Protein AF-A0A7C8IG70-F1 (afdb_monomer_lite)

InterPro domains:
  IPR000086 NUDIX hydrolase domain [PF00293] (125-198)
  IPR000086 NUDIX hydrolase domain [PS51462] (118-256)
  IPR008591 GINS complex subunit Sld5 [PTHR21206] (290-492)
  IPR015797 NUDIX hydrolase-like domain superfamily [SSF55811] (128-249)
  IPR021151 GINS subunit, domain A [PF05916] (336-412)
  IPR031633 DNA replication complex GINS protein SLD5, C-terminal [PF16922] (438-492)
  IPR031633 DNA replication complex GINS protein SLD5, C-terminal [cd21692] (438-492)
  IPR036224 GINS, helical bundle-like domain superfamily [SSF158573] (292-434)
  IPR038749 GINS complex protein Sld5, alpha-helical domain [cd11711] (294-415)

pLDDT: mean 71.78, std 17.48, range [22.25, 97.0]

Foldseek 3Di:
DDLVVLLVVLVVQLQDPDLDRPDDPVLVVLVVQLVVPDDDDAWDDDPVSRDTDGRFPPVDPCSQVSSAVVQVVSLVSCVVVVSDVQSVDAPQFWFFQPPPPDGHIHGPSCCSSVSGQFAKEAEWEFEADPVRATFWTKKFAFDQPPPPLHRFIAHQFMGTATVPGDSVNRRQVRCCQFWNDRCVVWDFDDDDRYTYTYDYDDPPDDTFTNDPRTPTIDIDGPVVLVVCLVVVRHDSVRSLSVLVVCVVSVVDDVVNDVCVVVSVCSSRPDPDPPVVVVVVDDDPPDDDPPVVVLVVVLVLLLQQLLQALAQAADDPVCSVVVLVVVLVVLVVVLVVLVVDPDPVSVVVSVVSVVVSVVSVCSVVSSVVSNLVNCLLQLCVLVVDPVSVNRDDPVRNVVSVVSVVVVLVVCCVPPLVVPDPVPSDQQDCPPVDGSRDDGQQQDKFKKAFQAFDWQWADDPVHIDIDGDHHGDIDIGRNNRCVVCCVVVRIGTD

Organism: NCBI:txid323545

Structure (mmCIF, N/CA/C/O backbone):
data_AF-A0A7C8IG70-F1
#
_entry.id   AF-A0A7C8IG70-F1
#
loop_
_atom_site.group_PDB
_atom_site.id
_atom_site.type_symbol
_atom_site.label_atom_id
_atom_site.label_alt_id
_atom_site.label_comp_id
_atom_site.label_asym_id
_atom_site.label_entity_id
_atom_site.label_seq_id
_atom_site.pdbx_PDB_ins_code
_atom_site.Cartn_x
_atom_site.Cartn_y
_atom_site.Cartn_z
_atom_site.occupancy
_atom_site.B_iso_or_equiv
_atom_site.auth_seq_id
_atom_site.auth_comp_id
_atom_site.auth_asym_id
_atom_site.auth_atom_id
_atom_site.pdbx_PDB_model_num
ATOM 1 N N . MET A 1 1 ? -21.034 10.259 -6.905 1.00 54.69 1 MET A N 1
ATOM 2 C CA . MET A 1 1 ? -19.687 9.729 -7.189 1.00 54.69 1 MET A CA 1
ATOM 3 C C . MET A 1 1 ? -19.551 8.361 -6.541 1.00 54.69 1 MET A C 1
ATOM 5 O O . MET A 1 1 ? -20.292 8.093 -5.597 1.00 54.69 1 MET A O 1
ATOM 9 N N . ALA A 1 2 ? -18.711 7.492 -7.100 1.00 71.12 2 ALA A N 1
ATOM 10 C CA . ALA A 1 2 ? -18.371 6.190 -6.526 1.00 71.12 2 ALA A CA 1
ATOM 11 C C . ALA A 1 2 ? -17.410 6.377 -5.337 1.00 71.12 2 ALA A C 1
ATOM 13 O O . ALA A 1 2 ? -16.726 7.396 -5.260 1.00 71.12 2 ALA A O 1
ATOM 14 N N . PHE A 1 3 ? -17.332 5.416 -4.410 1.00 65.25 3 PHE A N 1
ATOM 15 C CA . PHE A 1 3 ? -16.389 5.503 -3.282 1.00 65.25 3 PHE A CA 1
ATOM 16 C C . PHE A 1 3 ? -14.928 5.557 -3.747 1.00 65.25 3 PHE A C 1
ATOM 18 O O . PHE A 1 3 ? -14.118 6.246 -3.134 1.00 65.25 3 PHE A O 1
ATOM 25 N N . LEU A 1 4 ? -14.613 4.936 -4.887 1.00 64.62 4 LEU A N 1
ATOM 26 C CA . LEU A 1 4 ? -13.298 5.047 -5.519 1.00 64.62 4 LEU A CA 1
ATOM 27 C C . LEU A 1 4 ? -12.930 6.490 -5.897 1.00 64.62 4 LEU A C 1
ATOM 29 O O . LEU A 1 4 ? -11.769 6.853 -5.754 1.00 64.62 4 LEU A O 1
ATOM 33 N N . ASP A 1 5 ? -13.894 7.337 -6.279 1.00 67.12 5 ASP A N 1
ATOM 34 C CA . ASP A 1 5 ? -13.632 8.755 -6.581 1.00 67.12 5 ASP A CA 1
ATOM 35 C C . ASP A 1 5 ? -13.229 9.532 -5.310 1.00 67.12 5 ASP A C 1
ATOM 37 O O . ASP A 1 5 ? -12.430 10.470 -5.355 1.00 67.12 5 ASP A O 1
ATOM 41 N N . VAL A 1 6 ? -13.782 9.136 -4.156 1.00 57.56 6 VAL A N 1
ATOM 42 C CA . VAL A 1 6 ? -13.447 9.707 -2.842 1.00 57.56 6 VAL A CA 1
ATOM 43 C C . VAL A 1 6 ? -12.030 9.296 -2.443 1.00 57.56 6 VAL A C 1
ATOM 45 O O . VAL A 1 6 ? -11.249 10.132 -1.994 1.00 57.56 6 VAL A O 1
ATOM 48 N N . ILE A 1 7 ? -11.673 8.030 -2.660 1.00 54.97 7 ILE A N 1
ATOM 49 C CA . ILE A 1 7 ? -10.326 7.517 -2.386 1.00 54.97 7 ILE A CA 1
ATOM 50 C C . ILE A 1 7 ? -9.304 8.136 -3.359 1.00 54.97 7 ILE A C 1
ATOM 52 O O . ILE A 1 7 ? -8.236 8.554 -2.927 1.00 54.97 7 ILE A O 1
ATOM 56 N N . ASP A 1 8 ? -9.644 8.317 -4.641 1.00 61.00 8 ASP A N 1
ATOM 57 C CA . ASP A 1 8 ? -8.814 9.033 -5.627 1.00 61.00 8 ASP A CA 1
ATOM 58 C C . ASP A 1 8 ? -8.513 10.477 -5.201 1.00 61.00 8 ASP A C 1
ATOM 60 O O . ASP A 1 8 ? -7.414 10.985 -5.425 1.00 61.00 8 ASP A O 1
ATOM 64 N N . MET A 1 9 ? -9.486 11.164 -4.597 1.00 56.53 9 MET A N 1
ATOM 65 C CA . MET A 1 9 ? -9.277 12.502 -4.041 1.00 56.53 9 MET A CA 1
ATOM 66 C C . MET A 1 9 ? -8.269 12.477 -2.885 1.00 56.53 9 MET A C 1
ATOM 68 O O . MET A 1 9 ? -7.431 13.372 -2.799 1.00 56.53 9 MET A O 1
ATOM 72 N N . CYS A 1 10 ? -8.338 11.468 -2.016 1.00 54.41 10 CYS A N 1
ATOM 73 C CA . CYS A 1 10 ? -7.429 11.326 -0.879 1.00 54.41 10 CYS A CA 1
ATOM 74 C C . CYS A 1 10 ? -6.009 10.973 -1.332 1.00 54.41 10 CYS A C 1
ATOM 76 O O . CYS A 1 10 ? -5.043 11.544 -0.835 1.00 54.41 10 CYS A O 1
ATOM 78 N N . ASP A 1 11 ? -5.881 10.126 -2.350 1.00 47.62 11 ASP A N 1
ATOM 79 C CA . ASP A 1 11 ? -4.595 9.747 -2.941 1.00 47.62 11 ASP A CA 1
ATOM 80 C C . ASP A 1 11 ? -3.855 10.921 -3.570 1.00 47.62 11 ASP A C 1
ATOM 82 O O . ASP A 1 11 ? -2.635 10.993 -3.502 1.00 47.62 11 ASP A O 1
ATOM 86 N N . LYS A 1 12 ? -4.585 11.885 -4.138 1.00 44.00 12 LYS A N 1
ATOM 87 C CA . LYS A 1 12 ? -3.992 13.127 -4.654 1.00 44.00 12 LYS A CA 1
ATOM 88 C C . LYS A 1 12 ? -3.443 14.035 -3.550 1.00 44.00 12 LYS A C 1
ATOM 90 O O . LYS A 1 12 ? -2.736 14.986 -3.860 1.00 44.00 12 LYS A O 1
ATOM 95 N N . GLN A 1 13 ? -3.789 13.779 -2.287 1.00 40.56 13 GLN A N 1
ATOM 96 C CA . GLN A 1 13 ? -3.318 14.540 -1.125 1.00 40.56 13 GLN A CA 1
ATOM 97 C C . GLN A 1 13 ? -2.249 13.808 -0.314 1.00 40.56 13 GLN A C 1
ATOM 99 O O . GLN A 1 13 ? -1.454 14.457 0.367 1.00 40.56 13 GLN A O 1
ATOM 104 N N . VAL A 1 14 ? -2.215 12.476 -0.385 1.00 36.00 14 VAL A N 1
ATOM 105 C CA . VAL A 1 14 ? -1.128 11.662 0.159 1.00 36.00 14 VAL A CA 1
ATOM 106 C C . VAL A 1 14 ? 0.018 11.715 -0.844 1.00 36.00 14 VAL A C 1
ATOM 108 O O . VAL A 1 14 ? 0.088 10.927 -1.783 1.00 36.00 14 VAL A O 1
ATOM 111 N N . VAL A 1 15 ? 0.916 12.686 -0.664 1.00 29.41 15 VAL A N 1
ATOM 112 C CA . VAL A 1 15 ? 2.195 12.706 -1.377 1.00 29.41 15 VAL A CA 1
ATOM 113 C C . VAL A 1 15 ? 2.934 11.429 -0.991 1.00 29.41 15 VAL A C 1
ATOM 115 O O . VAL A 1 15 ? 3.370 11.25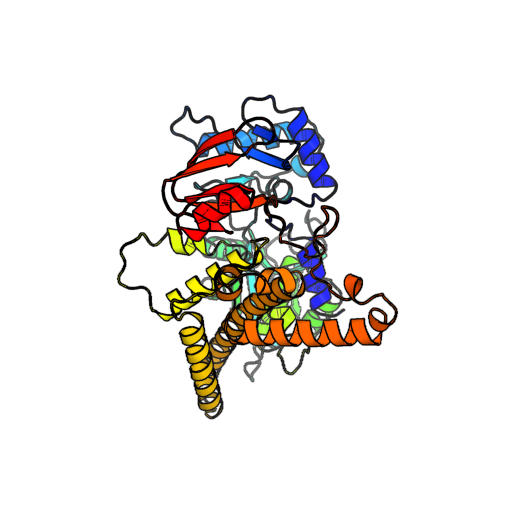2 0.144 1.00 29.41 15 VAL A O 1
ATOM 118 N N . GLN A 1 16 ? 2.970 10.512 -1.946 1.00 26.38 16 GLN A N 1
ATOM 119 C CA . GLN A 1 16 ? 3.589 9.205 -1.865 1.00 26.38 16 GLN A CA 1
ATOM 120 C C . GLN A 1 16 ? 5.045 9.343 -1.399 1.00 26.38 16 GLN A C 1
ATOM 122 O O . GLN A 1 16 ? 5.840 10.035 -2.037 1.00 26.38 16 GLN A O 1
ATOM 127 N N . ILE A 1 17 ? 5.406 8.638 -0.322 1.00 26.12 17 ILE A N 1
ATOM 128 C CA . ILE A 1 17 ? 6.801 8.284 -0.050 1.00 26.12 17 ILE A CA 1
ATOM 129 C C . ILE A 1 17 ? 7.155 7.176 -1.040 1.00 26.12 17 ILE A C 1
ATOM 131 O O . ILE A 1 17 ? 7.050 5.983 -0.779 1.00 26.12 17 ILE A O 1
ATOM 135 N N . SER A 1 18 ? 7.520 7.609 -2.231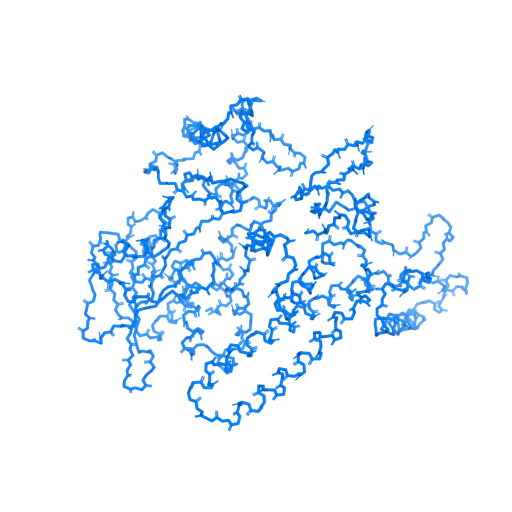 1.00 22.25 18 SER A N 1
ATOM 136 C CA . SER A 1 18 ? 8.578 6.985 -3.006 1.00 22.25 18 SER A CA 1
ATOM 137 C C . SER A 1 18 ? 9.690 8.025 -3.037 1.00 22.25 18 SER A C 1
ATOM 139 O O . SER A 1 18 ? 9.402 9.219 -3.129 1.00 22.25 18 SER A O 1
ATOM 141 N N . TYR A 1 19 ? 10.952 7.605 -2.979 1.00 28.45 19 TYR A N 1
ATOM 142 C CA . TYR A 1 19 ? 12.119 8.457 -3.249 1.00 28.45 19 TYR A CA 1
ATOM 143 C C . TYR A 1 19 ? 12.177 8.906 -4.732 1.00 28.45 19 TYR A C 1
ATOM 145 O O . TYR A 1 19 ? 13.221 8.931 -5.365 1.00 28.45 19 TYR A O 1
ATOM 153 N N . GLU A 1 20 ? 11.031 9.293 -5.281 1.00 25.83 20 GLU A N 1
ATOM 154 C CA . GLU A 1 20 ? 10.845 10.138 -6.444 1.00 25.83 20 GLU A CA 1
ATOM 155 C C . GLU A 1 20 ? 9.714 11.106 -6.085 1.00 25.83 20 GLU A C 1
ATOM 157 O O . GLU A 1 20 ? 8.526 10.809 -6.228 1.00 25.83 20 GLU A O 1
ATOM 162 N N . MET A 1 21 ? 10.086 12.284 -5.580 1.00 28.08 21 MET A N 1
ATOM 163 C CA . MET A 1 21 ? 9.145 13.388 -5.434 1.00 28.08 21 MET A CA 1
ATOM 164 C C . MET A 1 21 ? 8.676 13.808 -6.835 1.00 28.08 21 MET A C 1
ATOM 166 O O . MET A 1 21 ? 9.355 14.556 -7.548 1.00 28.08 21 MET A O 1
ATOM 170 N N . SER A 1 22 ? 7.487 13.357 -7.235 1.00 27.06 22 SER A N 1
ATOM 171 C CA . SER A 1 22 ? 6.668 14.080 -8.208 1.00 27.06 22 SER A CA 1
ATOM 172 C C . SER A 1 22 ? 6.176 15.352 -7.519 1.00 27.06 22 SER A C 1
ATOM 174 O O . SER A 1 22 ? 5.072 15.393 -6.983 1.00 27.06 22 SER A O 1
ATOM 176 N N . ALA A 1 23 ? 7.049 16.357 -7.456 1.00 30.80 23 ALA A N 1
ATOM 177 C CA . ALA A 1 23 ? 6.781 17.605 -6.767 1.00 30.80 23 ALA A CA 1
ATOM 178 C C . ALA A 1 23 ? 5.571 18.315 -7.385 1.00 30.80 23 ALA A C 1
ATOM 180 O O . ALA A 1 23 ? 5.571 18.667 -8.568 1.00 30.80 23 ALA A O 1
ATOM 181 N N . ASP A 1 24 ? 4.570 18.565 -6.548 1.00 34.22 24 ASP A N 1
ATOM 182 C CA . ASP A 1 24 ? 3.568 19.584 -6.812 1.00 34.22 24 ASP A CA 1
ATOM 183 C C . ASP A 1 24 ? 4.272 20.955 -6.913 1.00 34.22 24 ASP A C 1
ATOM 185 O O . ASP A 1 24 ? 5.336 21.170 -6.319 1.00 34.22 24 ASP A O 1
ATOM 189 N N . THR A 1 25 ? 3.713 21.896 -7.674 1.00 39.28 25 THR A N 1
ATOM 190 C CA . THR A 1 25 ? 4.396 23.154 -8.067 1.00 39.28 25 THR A CA 1
ATOM 191 C C . THR A 1 25 ? 4.946 23.963 -6.874 1.00 39.28 25 THR A C 1
ATOM 193 O O . THR A 1 25 ? 5.998 24.597 -6.980 1.00 39.28 25 THR A O 1
ATOM 196 N N . ASP A 1 26 ? 4.282 23.884 -5.716 1.00 36.62 26 ASP A N 1
ATOM 197 C CA . ASP A 1 26 ? 4.690 24.544 -4.468 1.00 36.62 26 ASP A CA 1
ATOM 198 C C . ASP A 1 26 ? 5.845 23.825 -3.741 1.00 36.62 26 ASP A C 1
ATOM 200 O O . ASP A 1 26 ? 6.683 24.483 -3.121 1.00 36.62 26 ASP A O 1
ATOM 204 N N . GLN A 1 27 ? 5.946 22.494 -3.838 1.00 44.00 27 GLN A N 1
ATOM 205 C CA . GLN A 1 27 ? 7.059 21.721 -3.262 1.00 44.00 27 GLN A CA 1
ATOM 206 C C . GLN A 1 27 ? 8.356 21.959 -4.039 1.00 44.00 27 GLN A C 1
ATOM 208 O O . GLN A 1 27 ? 9.414 22.142 -3.436 1.00 44.00 27 GLN A O 1
ATOM 213 N N . ALA A 1 28 ? 8.273 22.038 -5.370 1.00 41.94 28 ALA A N 1
ATOM 214 C CA . ALA A 1 28 ? 9.414 22.378 -6.218 1.00 41.94 28 ALA A CA 1
ATOM 215 C C . ALA A 1 28 ? 9.926 23.804 -5.939 1.00 41.94 28 ALA A C 1
ATOM 217 O O . ALA A 1 28 ? 11.135 24.026 -5.871 1.00 41.94 28 ALA A O 1
ATOM 218 N N . ALA A 1 29 ? 9.017 24.760 -5.712 1.00 39.94 29 ALA A N 1
ATOM 219 C CA . ALA A 1 29 ? 9.364 26.132 -5.342 1.00 39.94 29 ALA A CA 1
ATOM 220 C C . ALA A 1 29 ? 9.970 26.228 -3.929 1.00 39.94 29 ALA A C 1
ATOM 222 O O . ALA A 1 29 ? 10.935 26.967 -3.727 1.00 39.94 29 ALA A O 1
ATOM 223 N N . PHE A 1 30 ? 9.451 25.462 -2.958 1.00 44.41 30 PHE A N 1
ATOM 224 C CA . PHE A 1 30 ? 10.047 25.340 -1.621 1.00 44.41 30 PHE A CA 1
ATOM 225 C C . PHE A 1 30 ? 11.465 24.802 -1.701 1.00 44.41 30 PHE A C 1
ATOM 227 O O . PHE A 1 30 ? 12.375 25.368 -1.098 1.00 44.41 30 PHE A O 1
ATOM 234 N N . HIS A 1 31 ? 11.669 23.771 -2.510 1.00 50.69 31 HIS A N 1
ATOM 235 C CA . HIS A 1 31 ? 12.968 23.165 -2.715 1.00 50.69 31 HIS A CA 1
ATOM 236 C C . HIS A 1 31 ? 13.967 24.134 -3.380 1.00 50.69 31 HIS A C 1
ATOM 238 O O . HIS A 1 31 ? 15.035 24.372 -2.823 1.00 50.69 31 HIS A O 1
ATOM 244 N N . ASP A 1 32 ? 13.598 24.801 -4.480 1.00 44.88 32 ASP A N 1
ATOM 245 C CA . ASP A 1 32 ? 14.464 25.754 -5.204 1.00 44.88 32 ASP A CA 1
ATOM 246 C C . ASP A 1 32 ? 14.868 26.978 -4.351 1.00 44.88 32 ASP A C 1
ATOM 248 O O . ASP A 1 32 ? 16.026 27.405 -4.354 1.00 44.88 32 ASP A O 1
ATOM 252 N N . VAL A 1 33 ? 13.938 27.529 -3.560 1.00 46.38 33 VAL A N 1
ATOM 253 C CA . VAL A 1 33 ? 14.214 28.660 -2.650 1.00 46.38 33 VAL A CA 1
ATOM 254 C C . VAL A 1 33 ? 15.114 28.239 -1.485 1.00 46.38 33 VAL A C 1
ATOM 256 O O . VAL A 1 33 ? 16.003 28.994 -1.079 1.00 46.38 33 VAL A O 1
ATOM 259 N N . THR A 1 34 ? 14.895 27.032 -0.968 1.00 49.44 34 THR A N 1
ATOM 260 C CA . THR A 1 34 ? 15.630 26.468 0.166 1.00 49.44 34 THR A CA 1
ATOM 261 C C . THR A 1 34 ? 17.067 26.107 -0.218 1.00 49.44 34 THR A C 1
ATOM 263 O O . THR A 1 34 ? 18.008 26.476 0.488 1.00 49.44 34 THR A O 1
ATOM 266 N N . LEU A 1 35 ? 17.258 25.468 -1.376 1.00 48.88 35 LEU A N 1
ATOM 267 C CA . LEU A 1 35 ? 18.566 25.032 -1.866 1.00 48.88 35 LEU A CA 1
ATOM 268 C C . LEU A 1 35 ? 19.492 26.189 -2.245 1.00 48.88 35 LEU A C 1
ATOM 270 O O . LEU A 1 35 ? 20.686 26.148 -1.963 1.00 48.88 35 LEU A O 1
ATOM 274 N N . ARG A 1 36 ? 18.957 27.270 -2.825 1.00 47.84 36 ARG A N 1
ATOM 275 C CA . ARG A 1 36 ? 19.781 28.406 -3.274 1.00 47.84 36 ARG A CA 1
ATOM 276 C C . ARG A 1 36 ? 20.335 29.278 -2.144 1.00 47.84 36 ARG A C 1
ATOM 278 O O . ARG A 1 36 ? 21.184 30.129 -2.409 1.00 47.84 36 ARG A O 1
ATOM 285 N N . ARG A 1 37 ? 19.846 29.137 -0.905 1.00 47.53 37 ARG A N 1
ATOM 286 C CA . ARG A 1 37 ? 20.181 30.049 0.209 1.00 47.53 37 ARG A CA 1
ATOM 287 C C . ARG A 1 37 ? 20.874 29.399 1.403 1.00 47.53 37 ARG A C 1
ATOM 289 O O . ARG A 1 37 ? 21.467 30.122 2.203 1.00 47.53 37 ARG A O 1
ATOM 296 N N . LEU A 1 38 ? 20.851 28.076 1.528 1.00 45.31 38 LEU A N 1
ATOM 297 C CA . LEU A 1 38 ? 21.565 27.371 2.591 1.00 45.31 38 LEU A CA 1
ATOM 298 C C . LEU A 1 38 ? 22.933 26.951 2.070 1.00 45.31 38 LEU A C 1
ATOM 300 O O . LEU A 1 38 ? 23.059 26.034 1.271 1.00 45.31 38 LEU A O 1
ATOM 304 N N . GLY A 1 39 ? 23.966 27.674 2.497 1.00 43.12 39 GLY A N 1
ATOM 305 C CA . GLY A 1 39 ? 25.344 27.374 2.121 1.00 43.12 39 GLY A CA 1
ATOM 306 C C . GLY A 1 39 ? 25.777 25.929 2.451 1.00 43.12 39 GLY A C 1
ATOM 307 O O . GLY A 1 39 ? 25.138 25.252 3.259 1.00 43.12 39 GLY A O 1
ATOM 308 N N . PRO A 1 40 ? 26.919 25.484 1.894 1.00 39.12 40 PRO A N 1
ATOM 309 C CA . PRO A 1 40 ? 27.318 24.075 1.702 1.00 39.12 40 PRO A CA 1
ATOM 310 C C . PRO A 1 40 ? 27.646 23.262 2.974 1.00 39.12 40 PRO A C 1
ATOM 312 O O . PRO A 1 40 ? 28.307 22.232 2.903 1.00 39.12 40 PRO A O 1
ATOM 315 N N . GLY A 1 41 ? 27.243 23.713 4.162 1.00 43.22 41 GLY A N 1
ATOM 316 C CA . GLY A 1 41 ? 27.705 23.144 5.428 1.00 43.22 41 GLY A CA 1
ATOM 317 C C . GLY A 1 41 ? 26.826 22.065 6.067 1.00 43.22 41 GLY A C 1
ATOM 318 O O . GLY A 1 41 ? 27.312 21.425 6.993 1.00 43.22 41 GLY A O 1
ATOM 319 N N . ARG A 1 42 ? 25.540 21.910 5.693 1.00 50.38 42 ARG A N 1
ATOM 320 C CA . ARG A 1 42 ? 24.570 21.087 6.475 1.00 50.38 42 ARG A CA 1
ATOM 321 C C . ARG A 1 42 ? 23.421 20.431 5.700 1.00 50.38 42 ARG A C 1
ATOM 323 O O . ARG A 1 42 ? 22.737 19.576 6.252 1.00 50.38 42 ARG A O 1
ATOM 330 N N . MET A 1 43 ? 23.196 20.818 4.450 1.00 46.31 43 MET A N 1
ATOM 331 C CA . MET A 1 43 ? 22.353 20.076 3.516 1.00 46.31 43 MET A CA 1
ATOM 332 C C . MET A 1 43 ? 23.120 19.949 2.209 1.00 46.31 43 MET A C 1
ATOM 334 O O . MET A 1 43 ? 23.675 20.938 1.731 1.00 46.31 43 MET A O 1
ATOM 338 N N . GLN A 1 44 ? 23.193 18.732 1.677 1.00 50.31 44 GLN A N 1
ATOM 339 C CA . GLN A 1 44 ? 23.763 18.474 0.359 1.00 50.31 44 GLN A CA 1
ATOM 340 C C . GLN A 1 44 ? 22.608 18.180 -0.590 1.00 50.31 44 GLN A C 1
ATOM 342 O O . GLN A 1 44 ? 21.762 17.330 -0.302 1.00 50.31 44 GLN A O 1
ATOM 347 N N . SER A 1 45 ? 22.551 18.939 -1.681 1.00 39.69 45 SER A N 1
ATOM 348 C CA . SER A 1 45 ? 21.615 18.710 -2.771 1.00 39.69 45 SER A CA 1
ATOM 349 C C . SER A 1 45 ? 22.366 18.187 -3.969 1.00 39.69 45 SER A C 1
ATOM 351 O O . SER A 1 45 ? 23.305 18.829 -4.443 1.00 39.69 45 SER A O 1
ATOM 353 N N . ASP A 1 46 ? 21.908 17.059 -4.476 1.00 44.53 46 ASP A N 1
ATOM 354 C CA . ASP A 1 46 ? 22.304 16.585 -5.785 1.00 44.53 46 ASP A CA 1
ATOM 355 C C . ASP A 1 46 ? 21.167 16.891 -6.768 1.00 44.53 46 ASP A C 1
ATOM 357 O O . ASP A 1 46 ? 20.108 16.259 -6.758 1.00 44.53 46 ASP A O 1
ATOM 361 N N . GLU A 1 47 ? 21.382 17.915 -7.600 1.00 39.59 47 GLU A N 1
ATOM 362 C CA . GLU A 1 47 ? 20.416 18.368 -8.609 1.00 39.59 47 GLU A CA 1
ATOM 363 C C . GLU A 1 47 ? 20.122 17.286 -9.664 1.00 39.59 47 GLU A C 1
ATOM 365 O O . GLU A 1 47 ? 19.088 17.353 -10.329 1.00 39.59 47 GLU A O 1
ATOM 370 N N . SER A 1 48 ? 20.988 16.272 -9.798 1.00 36.78 48 SER A N 1
ATOM 371 C CA . SER A 1 48 ? 20.801 15.162 -10.736 1.00 36.78 48 SER A CA 1
ATOM 372 C C . SER A 1 48 ? 19.930 14.028 -10.179 1.00 36.78 48 SER A C 1
ATOM 374 O O . SER A 1 48 ? 19.218 13.389 -10.953 1.00 36.78 48 SER A O 1
ATOM 376 N N . SER A 1 49 ? 19.906 13.830 -8.854 1.00 32.22 49 SER A N 1
ATOM 377 C CA . SER A 1 49 ? 19.130 12.770 -8.184 1.00 32.22 49 SER A CA 1
ATOM 378 C C . SER A 1 49 ? 17.884 13.259 -7.437 1.00 32.22 49 SER A C 1
ATOM 380 O O . SER A 1 49 ? 17.096 12.438 -6.976 1.00 32.22 49 SER A O 1
ATOM 382 N N . LYS A 1 50 ? 17.659 14.580 -7.333 1.00 41.00 50 LYS A N 1
ATOM 383 C CA . LYS A 1 50 ? 16.557 15.182 -6.548 1.00 41.00 50 LYS A CA 1
ATOM 384 C C . LYS A 1 50 ? 16.558 14.750 -5.069 1.00 41.00 50 LYS A C 1
ATOM 386 O O . LYS A 1 50 ? 15.506 14.707 -4.433 1.00 41.00 50 LYS A O 1
ATOM 391 N N . ILE A 1 51 ? 17.729 14.430 -4.513 1.00 40.34 51 ILE A N 1
ATOM 392 C CA . ILE A 1 51 ? 17.882 14.002 -3.117 1.00 40.34 51 ILE A CA 1
ATOM 393 C C . ILE A 1 51 ? 18.293 15.192 -2.245 1.00 40.34 51 ILE A C 1
ATOM 395 O O . ILE A 1 51 ? 19.230 15.928 -2.563 1.00 40.34 51 ILE A O 1
ATOM 399 N N . VAL A 1 52 ? 17.614 15.342 -1.101 1.00 48.00 52 VAL A N 1
ATOM 400 C CA . VAL A 1 52 ? 17.970 16.297 -0.039 1.00 48.00 52 VAL A CA 1
ATOM 401 C C . VAL A 1 52 ? 18.512 15.527 1.148 1.00 48.00 52 VAL A C 1
ATOM 403 O O . VAL A 1 52 ? 17.761 14.838 1.836 1.00 48.00 52 VAL A O 1
ATOM 406 N N . GLN A 1 53 ? 19.808 15.648 1.412 1.00 53.50 53 GLN A N 1
ATOM 407 C CA . GLN A 1 53 ? 20.411 15.012 2.579 1.00 53.50 53 GLN A CA 1
ATOM 408 C C . GLN A 1 53 ? 20.520 16.006 3.730 1.00 53.50 53 GLN A C 1
ATOM 410 O O . GLN A 1 53 ? 21.169 17.045 3.602 1.00 53.50 53 GLN A O 1
ATOM 415 N N . LEU A 1 54 ? 19.926 15.669 4.876 1.00 55.22 54 LEU A N 1
ATOM 416 C CA . LEU A 1 54 ? 20.277 16.284 6.155 1.00 55.22 54 LEU A CA 1
ATOM 417 C C . LEU A 1 54 ? 21.679 15.800 6.528 1.00 55.22 54 LEU A C 1
ATOM 419 O O . LEU A 1 54 ? 21.869 14.616 6.783 1.00 55.22 54 LEU A O 1
ATOM 423 N N . ALA A 1 55 ? 22.654 16.707 6.555 1.00 56.16 55 ALA A N 1
ATOM 424 C CA . ALA A 1 55 ? 23.998 16.424 7.041 1.00 56.16 55 ALA A CA 1
ATOM 425 C C . ALA A 1 55 ? 24.104 16.927 8.491 1.00 56.16 55 ALA A C 1
ATOM 427 O O . ALA A 1 55 ? 24.443 18.099 8.715 1.00 56.16 55 ALA A O 1
ATOM 428 N N . PRO A 1 56 ? 23.764 16.094 9.497 1.00 52.38 56 PRO A N 1
ATOM 429 C CA . PRO A 1 56 ? 24.017 16.452 10.881 1.00 52.38 56 PRO A CA 1
ATOM 430 C C . PRO A 1 56 ? 25.521 16.637 11.080 1.00 52.38 56 PRO A C 1
ATOM 432 O O . PRO A 1 56 ? 26.342 15.949 10.480 1.00 52.38 56 PRO A O 1
ATOM 435 N N . ASP A 1 57 ? 25.891 17.590 11.930 1.00 53.06 57 ASP A N 1
ATOM 436 C CA . ASP A 1 57 ? 27.283 17.789 12.328 1.00 53.06 57 ASP A CA 1
ATOM 437 C C . ASP A 1 57 ? 27.758 16.571 13.142 1.00 53.06 57 ASP A C 1
ATOM 439 O O . ASP A 1 57 ? 27.537 16.494 14.350 1.00 53.06 57 ASP A O 1
ATOM 443 N N . ILE A 1 58 ? 28.363 15.605 12.445 1.00 50.00 58 ILE A N 1
ATOM 444 C CA . ILE A 1 58 ? 28.784 14.279 12.941 1.00 50.00 58 ILE A CA 1
ATOM 445 C C . ILE A 1 58 ? 29.888 14.390 14.011 1.00 50.00 58 ILE A C 1
ATOM 447 O O . ILE A 1 58 ? 30.252 13.412 14.653 1.00 50.00 58 ILE A O 1
ATOM 451 N N . THR A 1 59 ? 30.437 15.592 14.221 1.00 48.94 59 THR A N 1
ATOM 452 C CA . THR A 1 59 ? 31.460 15.866 15.240 1.00 48.94 59 THR A CA 1
ATOM 453 C C . THR A 1 59 ? 30.896 16.021 16.654 1.00 48.94 59 THR A C 1
ATOM 455 O O . THR A 1 59 ? 31.666 16.145 17.608 1.00 48.94 59 THR A O 1
ATOM 458 N N . LYS A 1 60 ? 29.567 16.028 16.811 1.00 49.66 60 LYS A N 1
ATOM 459 C CA . LYS A 1 60 ? 28.888 16.105 18.108 1.00 49.66 60 LYS A CA 1
ATOM 460 C C . LYS A 1 60 ? 28.194 14.780 18.408 1.00 49.66 60 LYS A C 1
ATOM 462 O O . LYS A 1 60 ? 27.433 14.304 17.574 1.00 49.66 60 LYS A O 1
ATOM 467 N N . ASP A 1 61 ? 28.346 14.270 19.632 1.00 54.66 61 ASP A N 1
ATOM 468 C CA . ASP A 1 61 ? 27.631 13.092 20.172 1.00 54.66 61 ASP A CA 1
ATOM 469 C C . ASP A 1 61 ? 26.089 13.271 20.262 1.00 54.66 61 ASP A C 1
ATOM 471 O O . ASP A 1 61 ? 25.397 12.486 20.902 1.00 54.66 61 ASP A O 1
ATOM 475 N N . ASP A 1 62 ? 25.528 14.311 19.634 1.00 65.44 62 ASP A N 1
ATOM 476 C CA . ASP A 1 62 ? 24.114 14.694 19.668 1.00 65.44 62 ASP A CA 1
ATOM 477 C C . ASP A 1 62 ? 23.567 14.879 18.241 1.00 65.44 62 ASP A C 1
ATOM 479 O O . ASP A 1 62 ? 23.309 15.989 17.759 1.00 65.44 62 ASP A O 1
ATOM 483 N N . VAL A 1 63 ? 23.427 13.757 17.532 1.00 61.56 63 VAL A N 1
ATOM 484 C CA . VAL A 1 63 ? 22.880 13.695 16.165 1.00 61.56 63 VAL A CA 1
ATOM 485 C C . VAL A 1 63 ? 21.419 14.163 16.128 1.00 61.56 63 VAL A C 1
ATOM 487 O O . VAL A 1 63 ? 21.020 14.861 15.191 1.00 61.56 63 VAL A O 1
ATOM 490 N N . VAL A 1 64 ? 20.641 13.854 17.170 1.00 64.44 64 VAL A N 1
ATOM 491 C CA . VAL A 1 64 ? 19.226 14.237 17.305 1.00 64.44 64 VAL A CA 1
ATOM 492 C C . VAL A 1 64 ? 19.087 15.757 17.418 1.00 64.44 64 VAL A C 1
ATOM 494 O O . VAL A 1 64 ? 18.399 16.383 16.606 1.00 64.44 64 VAL A O 1
ATOM 497 N N . GLY A 1 65 ? 19.794 16.382 18.364 1.00 65.12 65 GLY A N 1
ATOM 498 C CA . GLY A 1 65 ? 19.765 17.830 18.565 1.00 65.12 65 GLY A CA 1
ATOM 499 C C . GLY A 1 65 ? 20.356 18.606 17.388 1.00 65.12 65 GLY A C 1
ATOM 500 O O . GLY A 1 65 ? 19.837 19.664 17.013 1.00 65.12 65 GLY A O 1
ATOM 501 N N . SER A 1 66 ? 21.392 18.066 16.739 1.00 64.75 66 SER A N 1
ATOM 502 C CA . SER A 1 66 ? 21.991 18.641 15.526 1.00 64.75 66 SER A CA 1
ATOM 503 C C . SER A 1 66 ? 21.007 18.658 14.349 1.00 64.75 66 SER A C 1
ATOM 505 O O . SER A 1 66 ? 20.839 19.698 13.701 1.00 64.75 66 SER A O 1
ATOM 507 N N . SER A 1 67 ? 20.289 17.551 14.130 1.00 63.81 67 SER A N 1
ATOM 508 C CA . SER A 1 67 ? 19.276 17.420 13.074 1.00 63.81 67 SER A CA 1
ATOM 509 C C . SER A 1 67 ? 18.066 18.320 13.332 1.00 63.81 67 SER A C 1
ATOM 511 O O . SER A 1 67 ? 17.622 19.036 12.433 1.00 63.81 67 SER A O 1
ATOM 513 N N . ALA A 1 68 ? 17.571 18.366 14.576 1.00 66.56 68 ALA A N 1
ATOM 514 C CA . ALA A 1 68 ? 16.448 19.227 14.949 1.00 66.56 68 ALA A CA 1
ATOM 515 C C . ALA A 1 68 ? 16.810 20.708 14.762 1.00 66.56 68 ALA A C 1
ATOM 517 O O . ALA A 1 68 ? 16.049 21.481 14.185 1.00 66.56 68 ALA A O 1
ATOM 518 N N . THR A 1 69 ? 18.029 21.093 15.156 1.00 68.31 69 THR A N 1
ATOM 519 C CA . THR A 1 69 ? 18.548 22.452 14.951 1.00 68.31 69 THR A CA 1
ATOM 520 C C . THR A 1 69 ? 18.656 22.806 13.466 1.00 68.31 69 THR A C 1
ATOM 522 O O . THR A 1 69 ? 18.421 23.957 13.094 1.00 68.31 69 THR A O 1
ATOM 525 N N . ALA A 1 70 ? 19.035 21.853 12.610 1.00 65.88 70 ALA A N 1
ATOM 526 C CA . ALA A 1 70 ? 19.117 22.074 11.170 1.00 65.88 70 ALA A CA 1
ATOM 527 C C . ALA A 1 70 ? 17.735 22.374 10.569 1.00 65.88 70 ALA A C 1
ATOM 529 O O . ALA A 1 70 ? 17.599 23.369 9.859 1.00 65.88 70 ALA A O 1
ATOM 530 N N . ILE A 1 71 ? 16.704 21.600 10.925 1.00 69.88 71 ILE A N 1
ATOM 531 C CA . ILE A 1 71 ? 15.329 21.825 10.449 1.00 69.88 71 ILE A CA 1
ATOM 532 C C . ILE A 1 71 ? 14.697 23.083 11.045 1.00 69.88 71 ILE A C 1
ATOM 534 O O . ILE A 1 71 ? 14.030 23.830 10.335 1.00 69.88 71 ILE A O 1
ATOM 538 N N . THR A 1 72 ? 14.937 23.405 12.313 1.00 71.00 72 THR A N 1
ATOM 539 C CA . THR A 1 72 ? 14.429 24.668 12.870 1.00 71.00 72 THR A CA 1
ATOM 540 C C . THR A 1 72 ? 15.058 25.880 12.173 1.00 71.00 72 THR A C 1
ATOM 542 O O . THR A 1 72 ? 14.369 26.848 11.862 1.00 71.00 72 THR A O 1
ATOM 545 N N . LYS A 1 73 ? 16.357 25.831 11.846 1.00 68.94 73 LYS A N 1
ATOM 546 C CA . LYS A 1 73 ? 17.010 26.892 11.057 1.00 68.94 73 LYS A CA 1
ATOM 547 C C . LYS A 1 73 ? 16.488 26.967 9.623 1.00 68.94 73 LYS A C 1
ATOM 549 O O . LYS A 1 73 ? 16.404 28.060 9.073 1.00 68.94 73 LYS A O 1
ATOM 554 N N . LEU A 1 74 ? 16.141 25.822 9.041 1.00 68.69 74 LEU A N 1
ATOM 555 C CA . LEU A 1 74 ? 15.506 25.707 7.730 1.00 68.69 74 LEU A CA 1
ATOM 556 C C . LEU A 1 74 ? 14.156 26.424 7.703 1.00 68.69 74 LEU A C 1
ATOM 558 O O . LEU A 1 74 ? 13.917 27.268 6.841 1.00 68.69 74 LEU A O 1
ATOM 562 N N . LEU A 1 75 ? 13.316 26.135 8.698 1.00 70.50 75 LEU A N 1
ATOM 563 C CA . LEU A 1 75 ? 12.027 26.784 8.893 1.00 70.50 75 LEU A CA 1
ATOM 564 C C . LEU A 1 75 ? 12.193 28.298 9.060 1.00 70.50 75 LEU A C 1
ATOM 566 O O . LEU A 1 75 ? 11.516 29.061 8.374 1.00 70.50 75 LEU A O 1
ATOM 570 N N . GLN A 1 76 ? 13.137 28.729 9.904 1.00 71.88 76 GLN A N 1
ATOM 571 C CA . GLN A 1 76 ? 13.408 30.149 10.128 1.00 71.88 76 GLN A CA 1
ATOM 572 C C . GLN A 1 76 ? 13.872 30.850 8.846 1.00 71.88 76 GLN A C 1
ATOM 574 O O . GLN A 1 76 ? 13.377 31.921 8.520 1.00 71.88 76 GLN A O 1
ATOM 579 N N . ALA A 1 77 ? 14.769 30.235 8.071 1.00 67.62 77 ALA A N 1
ATOM 580 C CA . ALA A 1 77 ? 15.223 30.799 6.801 1.00 67.62 77 ALA A CA 1
ATOM 581 C C . ALA A 1 77 ? 14.081 30.912 5.774 1.00 67.62 77 ALA A C 1
ATOM 583 O O . ALA A 1 77 ? 14.009 31.898 5.037 1.00 67.62 77 ALA A O 1
ATOM 584 N N . ALA A 1 78 ? 13.172 29.931 5.738 1.00 64.94 78 ALA A N 1
ATOM 585 C CA . ALA A 1 78 ? 11.995 29.950 4.870 1.00 64.94 78 ALA A CA 1
ATOM 586 C C . ALA A 1 78 ? 10.975 31.030 5.285 1.00 64.94 78 ALA A C 1
ATOM 588 O O . ALA A 1 78 ? 10.395 31.688 4.416 1.00 64.94 78 ALA A O 1
ATOM 589 N N . GLN A 1 79 ? 10.796 31.246 6.593 1.00 70.50 79 GLN A N 1
ATOM 590 C CA . GLN A 1 79 ? 10.005 32.348 7.149 1.00 70.50 79 GLN A CA 1
ATOM 591 C C . GLN A 1 79 ? 10.650 33.706 6.832 1.00 70.50 79 GLN A C 1
ATOM 593 O O . GLN A 1 79 ? 9.999 34.580 6.274 1.00 70.50 79 GLN A O 1
ATOM 598 N N . ASP A 1 80 ? 11.945 33.890 7.094 1.00 72.06 80 ASP A N 1
ATOM 599 C CA . ASP A 1 80 ? 12.652 35.156 6.843 1.00 72.06 80 ASP A CA 1
ATOM 600 C C . ASP A 1 80 ? 12.631 35.547 5.354 1.00 72.06 80 ASP A C 1
ATOM 602 O O . ASP A 1 80 ? 12.592 36.727 5.000 1.00 72.06 80 ASP A O 1
ATOM 606 N N . ALA A 1 81 ? 12.617 34.554 4.460 1.00 66.12 81 ALA A N 1
ATOM 607 C CA . ALA A 1 81 ? 12.490 34.758 3.021 1.00 66.12 81 ALA A CA 1
ATOM 608 C C . ALA A 1 81 ? 11.072 35.159 2.571 1.00 66.12 81 ALA A C 1
ATOM 610 O O . ALA A 1 81 ? 10.889 35.469 1.391 1.00 66.12 81 ALA A O 1
ATOM 611 N N . ASN A 1 82 ? 10.077 35.125 3.466 1.00 66.50 82 ASN A N 1
ATOM 612 C CA . ASN A 1 82 ? 8.663 35.431 3.221 1.00 66.50 82 ASN A CA 1
ATOM 613 C C . ASN A 1 82 ? 8.080 34.706 1.991 1.00 66.50 82 ASN A C 1
ATOM 615 O O . ASN A 1 82 ? 7.161 35.188 1.330 1.00 66.50 82 ASN A O 1
ATOM 619 N N . SER A 1 83 ? 8.673 33.561 1.641 1.00 56.78 83 SER A N 1
ATOM 620 C CA . SER A 1 83 ? 8.360 32.817 0.416 1.00 56.78 83 SER A CA 1
ATOM 621 C C . SER A 1 83 ? 7.158 31.893 0.614 1.00 56.78 83 SER A C 1
ATOM 623 O O . SER A 1 83 ? 6.486 31.540 -0.349 1.00 56.78 83 SER A O 1
ATOM 625 N N . PHE A 1 84 ? 6.843 31.568 1.873 1.00 64.94 84 PHE A N 1
ATOM 626 C CA . PHE A 1 84 ? 5.726 30.712 2.261 1.00 64.94 84 PHE A CA 1
ATOM 627 C C . PHE A 1 84 ? 4.919 31.392 3.371 1.00 64.94 84 PHE A C 1
ATOM 629 O O . PHE A 1 84 ? 5.162 31.139 4.553 1.00 64.94 84 PHE A O 1
ATOM 636 N N . PRO A 1 85 ? 3.920 32.229 3.023 1.00 62.22 85 PRO A N 1
ATOM 637 C CA . PRO A 1 85 ? 3.096 32.957 3.994 1.00 62.22 85 PRO A CA 1
ATOM 638 C C . PRO A 1 85 ? 2.472 32.062 5.080 1.00 62.22 85 PRO A C 1
ATOM 640 O O . PRO A 1 85 ? 2.277 32.495 6.213 1.00 62.22 85 PRO A O 1
ATOM 643 N N . LYS A 1 86 ? 2.210 30.786 4.756 1.00 57.41 86 LYS A N 1
ATOM 644 C CA . LYS A 1 86 ? 1.663 29.777 5.677 1.00 57.41 86 LYS A CA 1
ATOM 645 C C . LYS A 1 86 ? 2.612 29.390 6.824 1.00 57.41 86 LYS A C 1
ATOM 647 O O . LYS A 1 86 ? 2.131 28.880 7.829 1.00 57.41 86 LYS A O 1
ATOM 652 N N . LEU A 1 87 ? 3.920 29.636 6.708 1.00 64.69 87 LEU A N 1
ATOM 653 C CA . LEU A 1 87 ? 4.900 29.294 7.748 1.00 64.69 87 LEU A CA 1
ATOM 654 C C . LEU A 1 87 ? 4.987 30.338 8.873 1.00 64.69 87 LEU A C 1
ATOM 656 O O . LEU A 1 87 ? 5.537 30.029 9.922 1.00 64.69 87 LEU A O 1
ATOM 660 N N . HIS A 1 88 ? 4.449 31.550 8.698 1.00 62.38 88 HIS A N 1
ATOM 661 C CA . HIS A 1 88 ? 4.641 32.663 9.644 1.00 62.38 88 HIS A CA 1
ATOM 662 C C . HIS A 1 88 ? 3.809 32.587 10.932 1.00 62.38 88 HIS A C 1
ATOM 664 O O . HIS A 1 88 ? 4.169 33.223 11.917 1.00 62.38 88 HIS A O 1
ATOM 670 N N . ASN A 1 89 ? 2.712 31.826 10.938 1.00 57.94 89 ASN A N 1
ATOM 671 C CA . ASN A 1 89 ? 1.728 31.820 12.029 1.00 57.94 89 ASN A CA 1
ATOM 672 C C . ASN A 1 89 ? 1.642 30.459 12.746 1.00 57.94 89 ASN A C 1
ATOM 674 O O . ASN A 1 89 ? 0.548 30.042 13.122 1.00 57.94 89 ASN A O 1
ATOM 678 N N . TRP A 1 90 ? 2.759 29.734 12.888 1.00 61.81 90 TRP A N 1
ATOM 679 C CA . TRP A 1 90 ? 2.724 28.346 13.368 1.00 61.81 90 TRP A CA 1
ATOM 680 C C . TRP A 1 90 ? 3.082 28.174 14.860 1.00 61.81 90 TRP A C 1
ATOM 682 O O . TRP A 1 90 ? 4.054 28.781 15.308 1.00 61.81 90 TRP A O 1
ATOM 692 N N . PRO A 1 91 ? 2.352 27.330 15.624 1.00 57.34 91 PRO A N 1
ATOM 693 C CA . PRO A 1 91 ? 2.503 27.195 17.080 1.00 57.34 91 PRO A CA 1
ATOM 694 C C . PRO A 1 91 ? 3.701 26.352 17.564 1.00 57.34 91 PRO A C 1
ATOM 696 O O . PRO A 1 91 ? 3.908 26.258 18.770 1.00 57.34 91 PRO A O 1
ATOM 699 N N . GLY A 1 92 ? 4.505 25.764 16.668 1.00 64.75 92 GLY A N 1
ATOM 700 C CA . GLY A 1 92 ? 5.699 24.978 17.039 1.00 64.75 92 GLY A CA 1
ATOM 701 C C . GLY A 1 92 ? 5.432 23.517 17.436 1.00 64.75 92 GLY A C 1
ATOM 702 O O . GLY A 1 92 ? 6.237 22.910 18.140 1.00 64.75 92 GLY A O 1
ATOM 703 N N . GLU A 1 93 ? 4.297 22.954 17.013 1.00 69.81 93 GLU A N 1
ATOM 704 C CA . GLU A 1 93 ? 3.973 21.532 17.188 1.00 69.81 93 GLU A CA 1
ATOM 705 C C . GLU A 1 93 ? 4.908 20.644 16.358 1.00 69.81 93 GLU A C 1
ATOM 707 O O . GLU A 1 93 ? 5.013 20.818 15.137 1.00 69.81 93 GLU A O 1
ATOM 712 N N . LYS A 1 94 ? 5.545 19.666 17.010 1.00 73.50 94 LYS A N 1
ATOM 713 C CA . LYS A 1 94 ? 6.471 18.723 16.375 1.00 73.50 94 LYS A CA 1
ATOM 714 C C . LYS A 1 94 ? 5.842 17.347 16.209 1.00 73.50 94 LYS A C 1
ATOM 716 O O . LYS A 1 94 ? 5.169 16.858 17.115 1.00 73.50 94 LYS A O 1
ATOM 721 N N . PHE A 1 95 ? 6.124 16.720 15.072 1.00 64.75 95 PHE A N 1
ATOM 722 C CA . PHE A 1 95 ? 5.726 15.351 14.769 1.00 64.75 95 PHE A CA 1
ATOM 723 C C . PHE A 1 95 ? 6.921 14.437 14.578 1.00 64.75 95 PHE A C 1
ATOM 725 O O . PHE A 1 95 ? 7.880 14.863 13.928 1.00 64.75 95 PHE A O 1
ATOM 732 N N . PRO A 1 96 ? 6.839 13.188 15.064 1.00 62.62 96 PRO A N 1
ATOM 733 C CA . PRO A 1 96 ? 7.856 12.191 14.791 1.00 62.62 96 PRO A CA 1
ATOM 734 C C . PRO A 1 96 ? 7.901 11.875 13.294 1.00 62.62 96 PRO A C 1
ATOM 736 O O . PRO A 1 96 ? 6.873 11.698 12.640 1.00 62.62 96 PRO A O 1
ATOM 739 N N . VAL A 1 97 ? 9.111 11.789 12.749 1.00 64.88 97 VAL A N 1
ATOM 740 C CA . VAL A 1 97 ? 9.367 11.298 11.397 1.00 64.88 97 VAL A CA 1
ATOM 741 C C . VAL A 1 97 ? 9.396 9.779 11.456 1.00 64.88 97 VAL A C 1
ATOM 743 O O . VAL A 1 97 ? 10.358 9.183 11.942 1.00 64.88 97 VAL A O 1
ATOM 746 N N . LEU A 1 98 ? 8.326 9.149 10.974 1.00 55.22 98 LEU A N 1
ATOM 747 C CA . LEU A 1 98 ? 8.247 7.692 10.891 1.00 55.22 98 LEU A CA 1
ATOM 748 C C . LEU A 1 98 ? 9.347 7.149 9.965 1.00 55.22 98 LEU A C 1
ATOM 750 O O . LEU A 1 98 ? 9.573 7.700 8.887 1.00 55.22 98 LEU A O 1
ATOM 754 N N . GLY A 1 99 ? 10.026 6.081 10.389 1.00 50.81 99 GLY A N 1
ATOM 755 C CA . GLY A 1 99 ? 11.117 5.453 9.630 1.00 50.81 99 GLY A CA 1
ATOM 756 C C . GLY A 1 99 ? 12.468 6.178 9.714 1.00 50.81 99 GLY A C 1
ATOM 757 O O . GLY A 1 99 ? 13.413 5.797 9.025 1.00 50.81 99 GLY A O 1
ATOM 758 N N . ALA A 1 100 ? 12.601 7.224 10.540 1.00 53.34 100 ALA A N 1
ATOM 759 C CA . ALA A 1 100 ? 13.902 7.841 10.784 1.00 53.34 100 ALA A CA 1
ATOM 760 C C . ALA A 1 100 ? 14.838 6.877 11.553 1.00 53.34 100 ALA A C 1
ATOM 762 O O . ALA A 1 100 ? 14.397 6.220 12.496 1.00 53.34 100 ALA A O 1
ATOM 763 N N . PRO A 1 101 ? 16.148 6.831 11.232 1.00 46.53 101 PRO A N 1
ATOM 764 C CA . PRO A 1 101 ? 17.106 5.918 11.874 1.00 46.53 101 PRO A CA 1
ATOM 765 C C . PRO A 1 101 ? 17.399 6.257 13.348 1.00 46.53 101 PRO A C 1
ATOM 767 O O . PRO A 1 101 ? 18.119 5.531 14.030 1.00 46.53 101 PRO A O 1
ATOM 770 N N . PHE A 1 102 ? 16.875 7.378 13.840 1.00 59.34 102 PHE A N 1
ATOM 771 C CA . PHE A 1 102 ? 16.911 7.810 15.232 1.00 59.34 102 PHE A CA 1
ATOM 772 C C . PHE A 1 102 ? 15.646 8.629 15.536 1.00 59.34 102 PHE A C 1
ATOM 774 O O . PHE A 1 102 ? 15.079 9.209 14.605 1.00 59.34 102 PHE A O 1
ATOM 781 N N . PRO A 1 103 ? 15.214 8.730 16.811 1.00 62.78 103 PRO A N 1
ATOM 782 C CA . PRO A 1 103 ? 14.073 9.555 17.198 1.00 62.78 103 PRO A CA 1
ATOM 783 C C . PRO A 1 103 ? 14.260 10.993 16.715 1.00 62.78 103 PRO A C 1
ATOM 785 O O . PRO A 1 103 ? 15.167 11.704 17.157 1.00 62.78 103 PRO A O 1
ATOM 788 N N . PHE A 1 104 ? 13.435 11.396 15.756 1.00 65.38 104 PHE A N 1
ATOM 789 C CA . PHE A 1 104 ? 13.574 12.659 15.059 1.00 65.38 104 PHE A CA 1
ATOM 790 C C . PHE A 1 104 ? 12.205 13.244 14.778 1.00 65.38 104 PHE A C 1
ATOM 792 O O . PHE A 1 104 ? 11.352 12.565 14.213 1.00 65.38 104 PHE A O 1
ATOM 799 N N . SER A 1 105 ? 12.021 14.511 15.138 1.00 71.25 105 SER A N 1
ATOM 800 C CA . SER A 1 105 ? 10.729 15.175 15.030 1.00 71.25 105 SER A CA 1
ATOM 801 C C . SER A 1 105 ? 10.871 16.512 14.318 1.00 71.25 105 SER A C 1
ATOM 803 O O . SER A 1 105 ? 11.836 17.254 14.530 1.00 71.25 105 SER A O 1
ATOM 805 N N . VAL A 1 106 ? 9.904 16.822 13.461 1.00 69.19 106 VAL A N 1
ATOM 806 C CA . VAL A 1 106 ? 9.890 18.027 12.627 1.00 69.19 106 VAL A CA 1
ATOM 807 C C . VAL A 1 106 ? 8.661 18.861 12.906 1.00 69.19 106 VAL A C 1
ATOM 809 O O . VAL A 1 106 ? 7.611 18.335 13.265 1.00 69.19 106 VAL A O 1
ATOM 812 N N . ASP A 1 107 ? 8.777 20.171 12.719 1.00 73.06 107 ASP A N 1
ATOM 813 C CA . ASP A 1 107 ? 7.630 21.062 12.825 1.00 73.06 107 ASP A CA 1
ATOM 814 C C . ASP A 1 107 ? 6.538 20.661 11.826 1.00 73.06 107 ASP A C 1
ATOM 816 O O . ASP A 1 107 ? 6.771 20.545 10.620 1.00 73.06 107 ASP A O 1
ATOM 820 N N . ARG A 1 108 ? 5.308 20.510 12.320 1.00 68.69 108 ARG A N 1
ATOM 821 C CA . ARG A 1 108 ? 4.130 20.128 11.530 1.00 68.69 108 ARG A CA 1
ATOM 822 C C . ARG A 1 108 ? 3.949 20.971 10.267 1.00 68.69 108 ARG A C 1
ATOM 824 O O . ARG A 1 108 ? 3.517 20.456 9.241 1.00 68.69 108 ARG A O 1
ATOM 831 N N . ALA A 1 109 ? 4.268 22.262 10.333 1.00 64.81 109 ALA A N 1
ATOM 832 C CA . ALA A 1 109 ? 4.150 23.167 9.194 1.00 64.81 109 ALA A CA 1
ATOM 833 C C . ALA A 1 109 ? 5.080 22.809 8.033 1.00 64.81 109 ALA A C 1
ATOM 835 O O . ALA A 1 109 ? 4.755 23.113 6.887 1.00 64.81 109 ALA A O 1
ATOM 836 N N . ILE A 1 110 ? 6.229 22.196 8.325 1.00 63.75 110 ILE A N 1
ATOM 837 C CA . ILE A 1 110 ? 7.249 21.891 7.327 1.00 63.75 110 ILE A CA 1
ATOM 838 C C . ILE A 1 110 ? 7.124 20.461 6.789 1.00 63.75 110 ILE A C 1
ATOM 840 O O . ILE A 1 110 ? 7.506 20.211 5.648 1.00 63.75 110 ILE A O 1
ATOM 844 N N . ALA A 1 111 ? 6.524 19.548 7.563 1.00 62.25 111 ALA A N 1
ATOM 845 C CA . ALA A 1 111 ? 6.350 18.139 7.205 1.00 62.25 111 ALA A CA 1
ATOM 846 C C . ALA A 1 111 ? 5.775 17.904 5.784 1.00 62.25 111 ALA A C 1
ATOM 848 O O . ALA A 1 111 ? 6.378 17.126 5.041 1.00 62.25 111 ALA A O 1
ATOM 849 N N . PRO A 1 112 ? 4.717 18.613 5.323 1.00 54.69 112 PRO A N 1
ATOM 850 C CA . PRO A 1 112 ? 4.167 18.415 3.977 1.00 54.69 112 PRO A CA 1
ATOM 851 C C . PRO A 1 112 ? 5.120 18.810 2.841 1.00 54.69 112 PRO A C 1
ATOM 853 O O . PRO A 1 112 ? 5.025 18.271 1.740 1.00 54.69 112 PRO A O 1
ATOM 856 N N . TYR A 1 113 ? 6.042 19.746 3.085 1.00 56.25 113 TYR A N 1
ATOM 857 C CA . TYR A 1 113 ? 7.020 20.179 2.080 1.00 56.25 113 TYR A CA 1
ATOM 858 C C . TYR A 1 113 ? 8.151 19.162 1.897 1.00 56.25 113 TYR A C 1
ATOM 860 O O . TYR A 1 113 ? 8.786 19.144 0.847 1.00 56.25 113 TYR A O 1
ATOM 868 N N . PHE A 1 114 ? 8.366 18.303 2.897 1.00 53.94 114 PHE A N 1
ATOM 869 C CA . PHE A 1 114 ? 9.357 17.226 2.883 1.00 53.94 114 PHE A CA 1
ATOM 870 C C . PHE A 1 114 ? 8.748 15.841 2.644 1.00 53.94 114 PHE A C 1
ATOM 872 O O . PHE A 1 114 ? 9.470 14.852 2.703 1.00 53.94 114 PHE A O 1
ATOM 879 N N . GLY A 1 115 ? 7.435 15.751 2.397 1.00 51.28 115 GLY A N 1
ATOM 880 C CA . GLY A 1 115 ? 6.751 14.464 2.232 1.00 51.28 115 GLY A CA 1
ATOM 881 C C . GLY A 1 115 ? 6.810 13.584 3.486 1.00 51.28 115 GLY A C 1
ATOM 882 O O . GLY A 1 115 ? 6.723 12.365 3.385 1.00 51.28 115 GLY A O 1
ATOM 883 N N . VAL A 1 116 ? 6.984 14.185 4.667 1.00 56.69 116 VAL A N 1
ATOM 884 C CA . VAL A 1 116 ? 7.035 13.451 5.936 1.00 56.69 116 VAL A CA 1
ATOM 885 C C . VAL A 1 116 ? 5.633 12.946 6.268 1.00 56.69 116 VAL A C 1
ATOM 887 O O . VAL A 1 116 ? 4.699 13.741 6.406 1.00 56.69 116 VAL A O 1
ATOM 890 N N . ALA A 1 117 ? 5.495 11.628 6.421 1.00 56.22 117 ALA A N 1
ATOM 891 C CA . ALA A 1 117 ? 4.260 11.007 6.882 1.00 56.22 117 ALA A CA 1
ATOM 892 C C . ALA A 1 117 ? 3.939 11.448 8.320 1.00 56.22 117 ALA A C 1
ATOM 894 O O . ALA A 1 117 ? 4.787 11.374 9.207 1.00 56.22 117 ALA A O 1
ATOM 895 N N . SER A 1 118 ? 2.703 11.897 8.546 1.00 57.91 118 SER A N 1
ATOM 896 C CA . SER A 1 118 ? 2.206 12.340 9.853 1.00 57.91 118 SER A CA 1
ATOM 897 C C . SER A 1 118 ? 1.126 11.404 10.372 1.00 57.91 118 SER A C 1
ATOM 899 O O . SER A 1 118 ? 0.167 11.134 9.653 1.00 57.91 118 SER A O 1
ATOM 901 N N . THR A 1 119 ? 1.211 10.990 11.630 1.00 64.69 119 THR A N 1
ATOM 902 C CA . THR A 1 119 ? 0.164 10.202 12.288 1.00 64.69 119 THR A CA 1
ATOM 903 C C . THR A 1 119 ? -0.972 11.086 12.808 1.00 64.69 119 THR A C 1
ATOM 905 O O . THR A 1 119 ? -0.780 12.238 13.201 1.00 64.69 119 THR A O 1
ATOM 908 N N . GLY A 1 120 ? -2.185 10.539 12.822 1.00 66.19 120 GLY A N 1
ATOM 909 C CA . GLY A 1 120 ? -3.344 11.154 13.471 1.00 66.19 120 GLY A CA 1
ATOM 910 C C . GLY A 1 120 ? -4.168 10.121 14.220 1.00 66.19 120 GLY A C 1
ATOM 911 O O . GLY A 1 120 ? -4.039 8.932 13.944 1.00 66.19 120 GLY A O 1
ATOM 912 N N . SER A 1 121 ? -4.977 10.574 15.169 1.00 72.31 121 SER A N 1
ATOM 913 C CA . SER A 1 121 ? -5.959 9.777 15.903 1.00 72.31 121 SER A CA 1
ATOM 914 C C . SER A 1 121 ? -7.360 10.242 15.496 1.00 72.31 121 SER A C 1
ATOM 916 O O . SER A 1 121 ? -7.610 11.438 15.345 1.00 72.31 121 SER A O 1
ATOM 918 N N . GLN A 1 122 ? -8.265 9.301 15.232 1.00 80.38 122 GLN A N 1
ATOM 919 C CA . GLN A 1 122 ? -9.624 9.580 14.758 1.00 80.38 122 GLN A CA 1
ATOM 920 C C . GLN A 1 122 ? -10.616 8.733 15.549 1.00 80.38 122 GLN A C 1
ATOM 922 O O . GLN A 1 122 ? -10.399 7.532 15.698 1.00 80.38 122 GLN A O 1
ATOM 927 N N . LEU A 1 123 ? -11.710 9.330 16.025 1.00 80.31 123 LEU A N 1
ATOM 928 C CA . LEU A 1 123 ? -12.770 8.626 16.749 1.00 80.31 123 LEU A CA 1
ATOM 929 C C . LEU A 1 123 ? -14.075 8.631 15.954 1.00 80.31 123 LEU A C 1
ATOM 931 O O . LEU A 1 123 ? -14.650 9.688 15.673 1.00 80.31 123 LEU A O 1
ATOM 935 N N . ASN A 1 124 ? -14.594 7.442 15.671 1.00 88.19 124 ASN A N 1
ATOM 936 C CA . ASN A 1 124 ? -15.972 7.258 15.247 1.00 88.19 124 ASN A CA 1
ATOM 937 C C . ASN A 1 124 ? -16.837 7.060 16.485 1.00 88.19 124 ASN A C 1
ATOM 939 O O . ASN A 1 124 ? -16.669 6.087 17.221 1.00 88.19 124 ASN A O 1
ATOM 943 N N . VAL A 1 125 ? -17.790 7.966 16.693 1.00 89.00 125 VAL A N 1
ATOM 944 C CA . VAL A 1 125 ? -18.795 7.810 17.743 1.00 89.00 125 VAL A CA 1
ATOM 945 C C . VAL A 1 125 ? -20.132 7.490 17.097 1.00 89.00 125 VAL A C 1
ATOM 947 O O . VAL A 1 125 ? -20.591 8.217 16.215 1.00 89.00 125 VAL A O 1
ATOM 950 N N . PHE A 1 126 ? -20.758 6.392 17.504 1.00 94.44 126 PHE A N 1
ATOM 951 C CA . PHE A 1 126 ? -21.966 5.889 16.856 1.00 94.44 126 PHE A CA 1
ATOM 952 C C . PHE A 1 126 ? -22.935 5.265 17.858 1.00 94.44 126 PHE A C 1
ATOM 954 O O . PHE A 1 126 ? -22.583 4.971 18.999 1.00 94.44 126 PHE A O 1
ATOM 961 N N . ILE A 1 127 ? -24.171 5.068 17.407 1.00 92.62 127 ILE A N 1
ATOM 962 C CA . ILE A 1 127 ? -25.226 4.397 18.167 1.00 92.62 127 ILE A CA 1
ATOM 963 C C . ILE A 1 127 ? -25.749 3.197 17.379 1.00 92.62 127 ILE A C 1
ATOM 965 O O . ILE A 1 127 ? -25.771 3.208 16.139 1.00 92.62 127 ILE A O 1
ATOM 969 N N . ARG A 1 128 ? -26.205 2.168 18.094 1.00 91.06 128 ARG A N 1
ATOM 970 C CA . ARG A 1 128 ? -26.905 1.020 17.508 1.00 91.06 128 ARG A CA 1
ATOM 971 C C . ARG A 1 128 ? -28.389 1.052 17.851 1.00 91.06 128 ARG A C 1
ATOM 973 O O . ARG A 1 128 ? -28.783 1.512 18.917 1.00 91.06 128 ARG A O 1
ATOM 980 N N . GLY A 1 129 ? -29.204 0.546 16.930 1.00 85.62 129 GLY A N 1
ATOM 981 C CA . GLY A 1 129 ? -30.618 0.269 17.182 1.00 85.62 129 GLY A CA 1
ATOM 982 C C . GLY A 1 129 ? -30.840 -1.127 17.769 1.00 85.62 129 GLY A C 1
ATOM 983 O O . GLY A 1 129 ? -29.910 -1.928 17.862 1.00 85.62 129 GLY A O 1
ATOM 984 N N . ASP A 1 130 ? -32.099 -1.457 18.061 1.00 76.56 130 ASP A N 1
ATOM 985 C CA . ASP A 1 130 ? -32.520 -2.719 18.703 1.00 76.56 130 ASP A CA 1
ATOM 986 C C . ASP A 1 130 ? -32.065 -4.001 17.969 1.00 76.56 130 ASP A C 1
ATOM 988 O O . ASP A 1 130 ? -32.006 -5.077 18.560 1.00 76.56 130 ASP A O 1
ATOM 992 N N . GLY A 1 131 ? -31.731 -3.902 16.677 1.00 73.06 131 GLY A N 1
ATOM 993 C CA . GLY A 1 131 ? -31.214 -5.004 15.854 1.00 73.06 131 GLY A CA 1
ATOM 994 C C . GLY A 1 131 ? -29.689 -5.152 15.854 1.00 73.06 131 GLY A C 1
ATOM 995 O O . GLY A 1 131 ? -29.160 -5.949 15.083 1.00 73.06 131 GLY A O 1
ATOM 996 N N . GLY A 1 132 ? -28.968 -4.359 16.650 1.00 78.38 132 GLY A N 1
ATOM 997 C CA . GLY A 1 132 ? -27.506 -4.355 16.681 1.00 78.38 132 GLY A CA 1
ATOM 998 C C . GLY A 1 132 ? -26.858 -3.734 15.440 1.00 78.38 132 GLY A C 1
ATOM 999 O O . GLY A 1 132 ? -25.642 -3.792 15.310 1.00 78.38 132 GLY A O 1
ATOM 1000 N N . SER A 1 133 ? -27.613 -3.130 14.523 1.00 84.94 133 SER A N 1
ATOM 1001 C CA . SER A 1 133 ? -27.063 -2.369 13.391 1.00 84.94 133 SER A CA 1
ATOM 1002 C C . SER A 1 133 ? -26.782 -0.923 13.792 1.00 84.94 133 SER A C 1
ATOM 1004 O O . SER A 1 133 ? -27.510 -0.355 14.607 1.00 84.94 133 SER A O 1
ATOM 1006 N N . VAL A 1 134 ? -25.752 -0.317 13.196 1.00 91.06 134 VAL A N 1
ATOM 1007 C CA . VAL A 1 134 ? -25.464 1.115 13.370 1.00 91.06 134 VAL A CA 1
ATOM 1008 C C . VAL A 1 134 ? -26.605 1.926 12.759 1.00 91.06 134 VAL A C 1
ATOM 1010 O O . VAL A 1 134 ? -26.918 1.762 11.581 1.00 91.06 134 VAL A O 1
ATOM 1013 N N . THR A 1 135 ? -27.234 2.790 13.552 1.00 92.19 135 THR A N 1
ATOM 1014 C CA . THR A 1 135 ? -28.380 3.611 13.116 1.00 92.19 135 THR A CA 1
ATOM 1015 C C . THR A 1 135 ? -28.040 5.089 12.997 1.00 92.19 135 THR A C 1
ATOM 1017 O O . THR A 1 135 ? -28.697 5.806 12.243 1.00 92.19 135 THR A O 1
ATOM 1020 N N . GLY A 1 136 ? -27.004 5.548 13.698 1.00 93.75 136 GLY A N 1
ATOM 1021 C CA . GLY A 1 136 ? -26.551 6.929 13.632 1.00 93.75 136 GLY A CA 1
ATOM 1022 C C . GLY A 1 136 ? -25.078 7.071 13.985 1.00 93.75 136 GLY A C 1
ATOM 1023 O O . GLY A 1 136 ? -24.537 6.285 14.761 1.00 93.75 136 GLY A O 1
ATOM 1024 N N . ILE A 1 137 ? -24.441 8.078 13.396 1.00 97.00 137 ILE A N 1
ATOM 1025 C CA . ILE A 1 137 ? -23.019 8.385 13.544 1.00 97.00 137 ILE A CA 1
ATOM 1026 C C . ILE A 1 137 ? -22.895 9.870 13.860 1.00 97.00 137 ILE A C 1
ATOM 1028 O O . ILE A 1 137 ? -23.497 10.712 13.190 1.00 97.00 137 ILE A O 1
ATOM 1032 N N . TRP A 1 138 ? -22.136 10.197 14.897 1.00 95.12 138 TRP A N 1
ATOM 1033 C CA . TRP A 1 138 ? -21.837 11.576 15.247 1.00 95.12 138 TRP A CA 1
ATOM 1034 C C . TRP A 1 138 ? -20.788 12.139 14.296 1.00 95.12 138 TRP A C 1
ATOM 1036 O O . TRP A 1 138 ? -19.688 11.607 14.173 1.00 95.12 138 TRP A O 1
ATOM 1046 N N . ILE A 1 139 ? -21.151 13.227 13.626 1.00 96.00 139 ILE A N 1
ATOM 1047 C CA . ILE A 1 139 ? -20.323 13.924 12.648 1.00 96.00 139 ILE A CA 1
ATOM 1048 C C . ILE A 1 139 ? -20.122 15.358 13.117 1.00 96.00 139 ILE A C 1
ATOM 1050 O O . ILE A 1 139 ? -21.084 16.045 13.486 1.00 96.00 139 ILE A O 1
ATOM 1054 N N . ALA A 1 140 ? -18.875 15.816 13.078 1.00 93.25 140 ALA A N 1
ATOM 1055 C CA . ALA A 1 140 ? -18.535 17.207 13.316 1.00 93.25 140 ALA A CA 1
ATOM 1056 C C . ALA A 1 140 ? -18.488 17.967 11.987 1.00 93.25 140 ALA A C 1
ATOM 1058 O O . ALA A 1 140 ? -18.092 17.435 10.950 1.00 93.25 140 ALA A O 1
ATOM 1059 N N . LYS A 1 141 ? -18.857 19.245 12.005 1.00 93.00 141 LYS A N 1
ATOM 1060 C CA . LYS A 1 141 ? -18.566 20.178 10.921 1.00 93.00 141 LYS A CA 1
ATOM 1061 C C . LYS A 1 141 ? -17.518 21.168 11.380 1.00 93.00 141 LYS A C 1
ATOM 1063 O O . LYS A 1 141 ? -17.682 21.835 12.397 1.00 93.00 141 LYS A O 1
ATOM 1068 N N . ARG A 1 142 ? -16.463 21.306 10.587 1.00 90.00 142 ARG A N 1
ATOM 1069 C CA . ARG A 1 142 ? -15.343 22.202 10.875 1.00 90.00 142 ARG A CA 1
ATOM 1070 C C . ARG A 1 142 ? -15.787 23.658 10.780 1.00 90.00 142 ARG A C 1
ATOM 1072 O O . ARG A 1 142 ? -16.445 24.049 9.814 1.00 90.00 142 ARG A O 1
ATOM 1079 N N . ALA A 1 143 ? -15.379 24.476 11.744 1.00 88.12 143 ALA A N 1
ATOM 1080 C CA . ALA A 1 143 ? -15.638 25.909 11.718 1.00 88.12 143 ALA A CA 1
ATOM 1081 C C . ALA A 1 143 ? -14.987 26.590 10.499 1.00 88.12 143 ALA A C 1
ATOM 1083 O O . ALA A 1 143 ? -13.938 26.175 9.996 1.00 88.12 143 ALA A O 1
ATOM 1084 N N . ALA A 1 144 ? -15.613 27.665 10.011 1.00 86.62 144 ALA A N 1
ATOM 1085 C CA . ALA A 1 144 ? -15.161 28.385 8.815 1.00 86.62 144 ALA A CA 1
ATOM 1086 C C . ALA A 1 144 ? -13.798 29.086 8.991 1.00 86.62 144 ALA A C 1
ATOM 1088 O O . ALA A 1 144 ? -13.171 29.475 8.010 1.00 86.62 144 ALA A O 1
ATOM 1089 N N . ASN A 1 145 ? -13.346 29.254 10.235 1.00 77.75 145 ASN A N 1
ATOM 1090 C CA . ASN A 1 145 ? -12.066 29.857 10.598 1.00 77.75 145 ASN A CA 1
ATOM 1091 C C . ASN A 1 145 ? -10.903 28.848 10.669 1.00 77.75 145 ASN A C 1
ATOM 1093 O O . ASN A 1 145 ? -9.766 29.278 10.867 1.00 77.75 145 ASN A O 1
ATOM 1097 N N . LYS A 1 146 ? -11.141 27.531 10.523 1.00 72.12 146 LYS A N 1
ATOM 1098 C CA . LYS A 1 146 ? -10.049 26.544 10.507 1.00 72.12 146 LYS A CA 1
ATOM 1099 C C . LYS A 1 146 ? -9.161 26.787 9.267 1.00 72.12 146 LYS A C 1
ATOM 1101 O O . LYS A 1 146 ? -9.680 26.943 8.161 1.00 72.12 146 LYS A O 1
ATOM 1106 N N . PRO A 1 147 ? -7.823 26.767 9.413 1.00 62.38 147 PRO A N 1
ATOM 1107 C CA . PRO A 1 147 ? -6.894 27.094 8.325 1.00 62.38 147 PRO A CA 1
ATOM 1108 C C . PRO A 1 147 ? -6.888 26.059 7.189 1.00 62.38 147 PRO A C 1
ATOM 1110 O O . PRO A 1 147 ? -6.545 26.388 6.057 1.00 62.38 147 PRO A O 1
ATOM 1113 N N . MET A 1 148 ? -7.274 24.814 7.486 1.00 64.56 148 MET A N 1
ATOM 1114 C CA . MET A 1 148 ? -7.381 23.719 6.521 1.00 64.56 148 MET A CA 1
ATOM 1115 C C . MET A 1 148 ? -8.796 23.143 6.544 1.00 64.56 148 MET A C 1
ATOM 1117 O O . MET A 1 148 ? -9.340 22.867 7.620 1.00 64.56 148 MET A O 1
ATOM 1121 N N . TYR A 1 149 ? -9.357 22.932 5.351 1.00 71.75 149 TYR A N 1
ATOM 1122 C CA . TYR A 1 149 ? -10.683 22.344 5.127 1.00 71.75 149 TYR A CA 1
ATOM 1123 C C . TYR A 1 149 ? -11.821 23.028 5.920 1.00 71.75 149 TYR A C 1
ATOM 1125 O O . TYR A 1 149 ? -12.554 22.346 6.641 1.00 71.75 149 TYR A O 1
ATOM 1133 N N . PRO A 1 150 ? -11.970 24.369 5.852 1.00 81.62 150 PRO A N 1
ATOM 1134 C CA . PRO A 1 150 ? -13.035 25.073 6.566 1.00 81.62 150 PRO A CA 1
ATOM 1135 C C . PRO A 1 150 ? -14.419 24.648 6.056 1.00 81.62 150 PRO A C 1
ATOM 1137 O O . PRO A 1 150 ? -14.643 24.552 4.851 1.00 81.62 150 PRO A O 1
ATOM 1140 N N . GLY A 1 151 ? -15.363 24.411 6.970 1.00 86.38 151 GLY A N 1
ATOM 1141 C CA . GLY A 1 151 ? -16.749 24.065 6.634 1.00 86.38 151 GLY A CA 1
ATOM 1142 C C . GLY A 1 151 ? -16.990 22.624 6.167 1.00 86.38 151 GLY A C 1
ATOM 1143 O O . GLY A 1 151 ? -18.150 22.276 5.945 1.00 86.38 151 GLY A O 1
ATOM 1144 N N . MET A 1 152 ? -15.944 21.802 6.027 1.00 89.00 152 MET A N 1
ATOM 1145 C CA . MET A 1 152 ? -16.071 20.383 5.673 1.00 89.00 152 MET A CA 1
ATOM 1146 C C . MET A 1 152 ? -16.492 19.536 6.880 1.00 89.00 152 MET A C 1
ATOM 1148 O O . MET A 1 152 ? -16.304 19.942 8.030 1.00 89.00 152 MET A O 1
ATOM 1152 N N . LEU A 1 153 ? -17.056 18.360 6.612 1.00 90.69 153 LEU A N 1
ATOM 1153 C CA . LEU A 1 153 ? -17.389 17.369 7.633 1.00 90.69 153 LEU A CA 1
ATOM 1154 C C . LEU A 1 153 ? -16.136 16.622 8.105 1.00 90.69 153 LEU A C 1
ATOM 1156 O O . LEU A 1 153 ? -15.200 16.409 7.333 1.00 90.69 153 LEU A O 1
ATOM 1160 N N . ASP A 1 154 ? -16.131 16.233 9.369 1.00 88.12 154 ASP A N 1
ATOM 1161 C CA . ASP A 1 154 ? -15.035 15.570 10.073 1.00 88.12 154 ASP A CA 1
ATOM 1162 C C . ASP A 1 154 ? -15.591 14.394 10.897 1.00 88.12 154 ASP A C 1
ATOM 1164 O O . ASP A 1 154 ? -16.809 14.266 11.076 1.00 88.12 154 ASP A O 1
ATOM 1168 N N . ASN A 1 155 ? -14.706 13.532 11.398 1.00 84.88 155 ASN A N 1
ATOM 1169 C CA . ASN A 1 155 ? -15.084 12.550 12.416 1.00 84.88 155 ASN A CA 1
ATOM 1170 C C . ASN A 1 155 ? -15.521 13.276 13.705 1.00 84.88 155 ASN A C 1
ATOM 1172 O O . ASN A 1 155 ? -15.349 14.489 13.832 1.00 84.88 155 ASN A O 1
ATOM 1176 N N . ALA A 1 156 ? -16.124 12.557 14.656 1.00 78.50 156 ALA A N 1
ATOM 1177 C CA . ALA A 1 156 ? -16.587 13.173 15.902 1.00 78.50 156 ALA A CA 1
ATOM 1178 C C . ALA A 1 156 ? -15.433 13.801 16.699 1.00 78.50 156 ALA A C 1
ATOM 1180 O O . ALA A 1 156 ? -15.628 14.844 17.316 1.00 78.50 156 ALA A O 1
ATOM 1181 N N . VAL A 1 157 ? -14.261 13.158 16.656 1.00 77.56 157 VAL A N 1
ATOM 1182 C CA . VAL A 1 157 ? -13.004 13.651 17.230 1.00 77.56 157 VAL A CA 1
ATOM 1183 C C . VAL A 1 157 ? -11.865 13.341 16.264 1.00 77.56 157 VAL A C 1
ATOM 1185 O O . VAL A 1 157 ? -11.817 12.224 15.732 1.00 77.56 157 VAL A O 1
ATOM 1188 N N . GLY A 1 158 ? -10.944 14.281 16.049 1.00 75.75 158 GLY A N 1
ATOM 1189 C CA . GLY A 1 158 ? -9.827 14.079 15.127 1.00 75.75 158 GLY A CA 1
ATOM 1190 C C . GLY A 1 158 ? -8.609 14.964 15.381 1.00 75.75 158 GLY A C 1
ATOM 1191 O O . GLY A 1 158 ? -8.594 16.138 15.014 1.00 75.75 158 GLY A O 1
ATOM 1192 N N . GLY A 1 159 ? -7.518 14.351 15.842 1.00 72.12 159 GLY A N 1
ATOM 1193 C CA . GLY A 1 159 ? -6.286 15.043 16.213 1.00 72.12 159 GLY A CA 1
ATOM 1194 C C . GLY A 1 159 ? -5.032 14.507 15.544 1.00 72.12 159 GLY A C 1
ATOM 1195 O O . GLY A 1 159 ? -5.034 13.475 14.868 1.00 72.12 159 GLY A O 1
ATOM 1196 N N . ALA A 1 160 ? -3.929 15.227 15.725 1.00 70.94 160 ALA A N 1
ATOM 1197 C CA . ALA A 1 160 ? -2.615 14.716 15.361 1.00 70.94 160 ALA A CA 1
ATOM 1198 C C . ALA A 1 160 ? -1.889 14.181 16.597 1.00 70.94 160 ALA A C 1
ATOM 1200 O O . ALA A 1 160 ? -2.046 14.729 17.686 1.00 70.94 160 ALA A O 1
ATOM 1201 N N . VAL A 1 161 ? -1.088 13.129 16.423 1.00 69.06 161 VAL A N 1
ATOM 1202 C CA . VAL A 1 161 ? -0.312 12.551 17.529 1.00 69.06 161 VAL A CA 1
ATOM 1203 C C . VAL A 1 161 ? 0.996 13.329 17.661 1.00 69.06 161 VAL A C 1
ATOM 1205 O O . VAL A 1 161 ? 1.787 13.376 16.716 1.00 69.06 161 VAL A O 1
ATOM 1208 N N . MET A 1 162 ? 1.202 13.986 18.804 1.00 73.94 162 MET A N 1
ATOM 1209 C CA . MET A 1 162 ? 2.379 14.828 19.036 1.00 73.94 162 MET A CA 1
ATOM 1210 C C . MET A 1 162 ? 3.624 14.012 19.411 1.00 73.94 162 MET A C 1
ATOM 1212 O O . MET A 1 162 ? 3.548 12.857 19.826 1.00 73.94 162 MET A O 1
ATOM 1216 N N . ASP A 1 163 ? 4.798 14.632 19.277 1.00 68.44 163 ASP A N 1
ATOM 1217 C CA . ASP A 1 163 ? 6.058 14.069 19.769 1.00 68.44 163 ASP A CA 1
ATOM 1218 C C . ASP A 1 163 ? 5.990 13.741 21.273 1.00 68.44 163 ASP A C 1
ATOM 1220 O O . ASP A 1 163 ? 5.619 14.587 22.089 1.00 68.44 163 ASP A O 1
ATOM 1224 N N . GLY A 1 164 ? 6.355 12.510 21.637 1.00 70.69 164 GLY A N 1
ATOM 1225 C CA . GLY A 1 164 ? 6.300 12.015 23.018 1.00 70.69 164 GLY A CA 1
ATOM 1226 C C . GLY A 1 164 ? 4.904 11.630 23.531 1.00 70.69 164 GLY A C 1
ATOM 1227 O O . GLY A 1 164 ? 4.791 11.254 24.695 1.00 70.69 164 GLY A O 1
ATOM 1228 N N . GLU A 1 165 ? 3.868 11.697 22.692 1.00 70.31 165 GLU A N 1
ATOM 1229 C CA . GLU A 1 165 ? 2.490 11.306 23.009 1.00 70.31 165 GLU A CA 1
ATOM 1230 C C . GLU A 1 165 ? 2.149 9.968 22.329 1.00 70.31 165 GLU A C 1
ATOM 1232 O O . GLU A 1 165 ? 2.436 9.754 21.149 1.00 70.31 165 GLU A O 1
ATOM 1237 N N . THR A 1 166 ? 1.523 9.039 23.051 1.00 71.38 166 THR A N 1
ATOM 1238 C CA . THR A 1 166 ? 0.977 7.817 22.441 1.00 71.38 166 THR A CA 1
ATOM 1239 C C . THR A 1 166 ? -0.337 8.115 21.703 1.00 71.38 166 THR A C 1
ATOM 1241 O O . THR A 1 166 ? -1.079 9.017 22.095 1.00 71.38 166 THR A O 1
ATOM 1244 N N . PRO A 1 167 ? -0.729 7.323 20.684 1.00 69.00 167 PRO A N 1
ATOM 1245 C CA . PRO A 1 167 ? -2.018 7.507 20.006 1.00 69.00 167 PRO A CA 1
ATOM 1246 C C . PRO A 1 167 ? -3.228 7.485 20.953 1.00 69.00 167 PRO A C 1
ATOM 1248 O O . PRO A 1 167 ? -4.201 8.203 20.734 1.00 69.00 167 PRO A O 1
ATOM 1251 N N . ARG A 1 168 ? -3.149 6.700 22.038 1.00 66.94 168 ARG A N 1
ATOM 1252 C CA . ARG A 1 168 ? -4.185 6.655 23.076 1.00 66.94 168 ARG A CA 1
ATOM 1253 C C . ARG A 1 168 ? -4.244 7.957 23.872 1.00 66.94 168 ARG A C 1
ATOM 1255 O O . ARG A 1 168 ? -5.337 8.449 24.110 1.00 66.94 168 ARG A O 1
ATOM 1262 N N . GLU A 1 169 ? -3.104 8.500 24.287 1.00 75.62 169 GLU A N 1
ATOM 1263 C CA . GLU A 1 169 ? -3.054 9.781 25.006 1.00 75.62 169 GLU A CA 1
ATOM 1264 C C . GLU A 1 169 ? -3.578 10.923 24.130 1.00 75.62 169 GLU A C 1
ATOM 1266 O O . GLU A 1 169 ? -4.418 11.694 24.591 1.00 75.62 169 GLU A O 1
ATOM 1271 N N . SER A 1 170 ? -3.191 10.937 22.848 1.00 78.69 170 SER A N 1
ATOM 1272 C CA . SER A 1 170 ? -3.724 11.860 21.840 1.00 78.69 170 SER A CA 1
ATOM 1273 C C . SER A 1 170 ? -5.244 11.759 21.738 1.00 78.69 170 SER A C 1
ATOM 1275 O O . SER A 1 170 ? -5.929 12.765 21.884 1.00 78.69 170 SER A O 1
ATOM 1277 N N . LEU A 1 171 ? -5.797 10.551 21.580 1.00 77.25 171 LEU A N 1
ATOM 1278 C CA . LEU A 1 171 ? -7.247 10.352 21.528 1.00 77.25 171 LEU A CA 1
ATOM 1279 C C . LEU A 1 171 ? -7.957 10.894 22.774 1.00 77.25 171 LEU A C 1
ATOM 1281 O O . LEU A 1 171 ? -8.972 11.572 22.647 1.00 77.25 171 LEU A O 1
ATOM 1285 N N . LEU A 1 172 ? -7.462 10.566 23.971 1.00 75.00 172 LEU A N 1
ATOM 1286 C CA . LEU A 1 172 ? -8.098 10.976 25.225 1.00 75.00 172 LEU A CA 1
ATOM 1287 C C . LEU A 1 172 ? -8.079 12.498 25.392 1.00 75.00 172 LEU A C 1
ATOM 1289 O O . LEU A 1 172 ? -9.070 13.075 25.840 1.00 75.00 172 LEU A O 1
ATOM 1293 N N . ARG A 1 173 ? -6.973 13.143 25.006 1.00 85.25 173 ARG A N 1
ATOM 1294 C CA . ARG A 1 173 ? -6.849 14.601 25.003 1.00 85.25 173 ARG A CA 1
ATOM 1295 C C . ARG A 1 173 ? -7.835 15.230 24.020 1.00 85.25 173 ARG A C 1
ATOM 1297 O O . ARG A 1 173 ? -8.639 16.058 24.433 1.00 85.25 173 ARG A O 1
ATOM 1304 N N . GLU A 1 174 ? -7.822 14.797 22.763 1.00 81.75 174 GLU A N 1
ATOM 1305 C CA . GLU A 1 174 ? -8.671 15.353 21.700 1.00 81.75 174 GLU A CA 1
ATOM 1306 C C . GLU A 1 174 ? -10.160 15.112 21.989 1.00 81.75 174 GLU A C 1
ATOM 1308 O O . GLU A 1 174 ? -10.978 16.006 21.813 1.00 81.75 174 GLU A O 1
ATOM 1313 N N . ALA A 1 175 ? -10.539 13.943 22.519 1.00 74.19 175 ALA A N 1
ATOM 1314 C CA . ALA A 1 175 ? -11.934 13.652 22.859 1.00 74.19 175 ALA A CA 1
ATOM 1315 C C . ALA A 1 175 ? -12.453 14.545 23.993 1.00 74.19 175 ALA A C 1
ATOM 1317 O O . ALA A 1 175 ? -13.602 14.996 23.962 1.00 74.19 175 ALA A O 1
ATOM 1318 N N . MET A 1 176 ? -11.598 14.848 24.971 1.00 78.50 176 MET A N 1
ATOM 1319 C CA . MET A 1 176 ? -11.923 15.785 26.040 1.00 78.50 176 MET A CA 1
ATOM 1320 C C . MET A 1 176 ? -11.975 17.235 25.530 1.00 78.50 176 MET A C 1
ATOM 1322 O O . MET A 1 176 ? -12.874 17.982 25.911 1.00 78.50 176 MET A O 1
ATOM 1326 N N . GLU A 1 177 ? -11.045 17.638 24.663 1.00 80.12 177 GLU A N 1
ATOM 1327 C CA . GLU A 1 177 ? -10.946 19.002 24.122 1.00 80.12 177 GLU A CA 1
ATOM 1328 C C . GLU A 1 177 ? -12.056 19.323 23.107 1.00 80.12 177 GLU A C 1
ATOM 1330 O O . GLU A 1 177 ? -12.664 20.393 23.177 1.00 80.12 177 GLU A O 1
ATOM 1335 N N . GLU A 1 178 ? -12.355 18.403 22.187 1.00 79.25 178 GLU A N 1
ATOM 1336 C CA . GLU A 1 178 ? -13.263 18.648 21.064 1.00 79.25 178 GLU A CA 1
ATOM 1337 C C . GLU A 1 178 ? -14.733 18.411 21.422 1.00 79.25 178 GLU A C 1
ATOM 1339 O O . GLU A 1 178 ? -15.612 19.160 20.977 1.00 79.25 178 GLU A O 1
ATOM 1344 N N . VAL A 1 179 ? -15.014 17.397 22.249 1.00 76.69 179 VAL A N 1
ATOM 1345 C CA . VAL A 1 179 ? -16.391 16.969 22.556 1.00 76.69 179 VAL A CA 1
ATOM 1346 C C . VAL A 1 179 ? -16.658 16.697 24.041 1.00 76.69 179 VAL A C 1
ATOM 1348 O O . VAL A 1 179 ? -17.766 16.294 24.395 1.00 76.69 179 VAL A O 1
ATOM 1351 N N . GLY A 1 180 ? -15.684 16.942 24.927 1.00 75.62 180 GLY A N 1
ATOM 1352 C CA . GLY A 1 180 ? -15.854 16.813 26.379 1.00 75.62 180 GLY A CA 1
ATOM 1353 C C . GLY A 1 180 ? -16.102 15.385 26.868 1.00 75.62 180 GLY A C 1
ATOM 1354 O O . GLY A 1 180 ? -16.760 15.207 27.895 1.00 75.62 180 GLY A O 1
ATOM 1355 N N . LEU A 1 181 ? -15.638 14.375 26.127 1.00 78.75 181 LEU A N 1
ATOM 1356 C CA . LEU A 1 181 ? -15.948 12.970 26.383 1.00 78.75 181 LEU A CA 1
ATOM 1357 C C . LEU A 1 181 ? -14.741 12.210 26.951 1.00 78.75 181 LEU A C 1
ATOM 1359 O O . LEU A 1 181 ? -13.627 12.307 26.441 1.00 78.75 181 LEU A O 1
ATOM 1363 N N . ASP A 1 182 ? -14.985 11.407 27.990 1.00 77.44 182 ASP A N 1
ATOM 1364 C CA . ASP A 1 182 ? -14.022 10.420 28.482 1.00 77.44 182 ASP A CA 1
ATOM 1365 C C . ASP A 1 182 ? -14.041 9.185 27.566 1.00 77.44 182 ASP A C 1
ATOM 1367 O O . ASP A 1 182 ? -14.959 8.366 27.611 1.00 77.44 182 ASP A O 1
ATOM 1371 N N . ALA A 1 183 ? -13.034 9.084 26.697 1.00 73.56 183 ALA A N 1
ATOM 1372 C CA . ALA A 1 183 ? -12.900 8.023 25.698 1.00 73.56 183 ALA A CA 1
ATOM 1373 C C . ALA A 1 183 ? -12.036 6.839 26.181 1.00 73.56 183 ALA A C 1
ATOM 1375 O O . ALA A 1 183 ? -11.434 6.137 25.368 1.00 73.56 183 ALA A O 1
ATOM 1376 N N . THR A 1 184 ? -11.933 6.602 27.493 1.00 66.62 184 THR A N 1
ATOM 1377 C CA . THR A 1 184 ? -11.122 5.506 28.069 1.00 66.62 184 THR A CA 1
ATOM 1378 C C . THR A 1 184 ? -11.509 4.113 27.566 1.00 66.62 184 THR A C 1
ATOM 1380 O O . THR A 1 184 ? -10.624 3.277 27.371 1.00 66.62 184 THR A O 1
ATOM 1383 N N . GLU A 1 185 ? -12.793 3.897 27.278 1.00 64.62 185 GLU A N 1
ATOM 1384 C CA . GLU A 1 185 ? -13.343 2.644 26.734 1.00 64.62 185 GLU A CA 1
ATOM 1385 C C . GLU A 1 185 ? -13.241 2.540 25.196 1.00 64.62 185 GLU A C 1
ATOM 1387 O O . GLU A 1 185 ? -13.661 1.542 24.606 1.00 64.62 185 GLU A O 1
ATOM 1392 N N . ALA A 1 186 ? -12.686 3.550 24.514 1.00 53.88 186 ALA A N 1
ATOM 1393 C CA . ALA A 1 186 ? -12.543 3.521 23.063 1.00 53.88 186 ALA A CA 1
ATOM 1394 C C . ALA A 1 186 ? -11.567 2.418 22.625 1.00 53.88 186 ALA A C 1
ATOM 1396 O O . ALA A 1 186 ? -10.437 2.301 23.115 1.00 53.88 186 ALA A O 1
ATOM 1397 N N . THR A 1 187 ? -12.002 1.610 21.660 1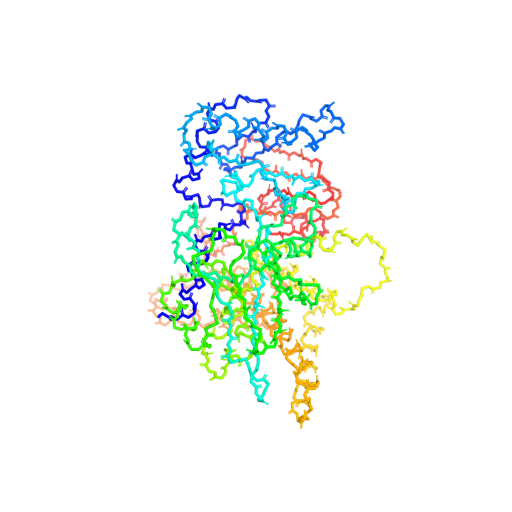.00 41.12 187 THR A N 1
ATOM 1398 C CA . THR A 1 187 ? -11.216 0.476 21.167 1.00 41.12 187 THR A CA 1
ATOM 1399 C C . THR A 1 187 ? -10.381 0.904 19.967 1.00 41.12 187 THR A C 1
ATOM 1401 O O . THR A 1 187 ? -10.908 1.502 19.033 1.00 41.12 187 THR A O 1
ATOM 1404 N N . VAL A 1 188 ? -9.077 0.601 19.995 1.00 44.38 188 VAL A N 1
ATOM 1405 C CA . VAL A 1 188 ? -8.169 0.828 18.857 1.00 44.38 188 VAL A CA 1
ATOM 1406 C C . VAL A 1 188 ? -8.536 -0.139 17.734 1.00 44.38 188 VAL A C 1
ATOM 1408 O O . VAL A 1 188 ? -8.650 -1.342 17.970 1.00 44.38 188 VAL A O 1
ATOM 1411 N N . VAL A 1 189 ? -8.641 0.374 16.516 1.00 37.81 189 VAL A N 1
ATOM 1412 C CA . VAL A 1 189 ? -8.842 -0.389 15.287 1.00 37.81 189 VAL A CA 1
ATOM 1413 C C . VAL A 1 189 ? -7.735 0.036 14.315 1.00 37.81 189 VAL A C 1
ATOM 1415 O O . VAL A 1 189 ? -7.791 1.124 13.754 1.00 37.81 189 VAL A O 1
ATOM 1418 N N . ASP A 1 190 ? -6.670 -0.755 14.171 1.00 31.84 190 ASP A N 1
ATOM 1419 C CA . ASP A 1 190 ? -5.497 -0.366 13.362 1.00 31.84 190 ASP A CA 1
ATOM 1420 C C . ASP A 1 190 ? -5.609 -0.890 11.914 1.00 31.84 190 ASP A C 1
ATOM 1422 O O . ASP A 1 190 ? -5.962 -2.061 11.727 1.00 31.84 190 ASP A O 1
ATOM 1426 N N . PRO A 1 191 ? -5.367 -0.039 10.891 1.00 35.09 191 PRO A N 1
ATOM 1427 C CA . PRO A 1 191 ? -4.022 0.025 10.295 1.00 35.09 191 PRO A CA 1
ATOM 1428 C C . PRO A 1 191 ? -3.550 1.463 9.938 1.00 35.09 191 PRO A C 1
ATOM 1430 O O . PRO A 1 191 ? -4.299 2.258 9.371 1.00 35.09 191 PRO A O 1
ATOM 1433 N N . GLY A 1 192 ? -2.283 1.796 10.234 1.00 41.88 192 GLY A N 1
ATOM 1434 C CA . GLY A 1 192 ? -1.657 3.121 10.014 1.00 41.88 192 GLY A CA 1
ATOM 1435 C C . GLY A 1 192 ? -1.791 3.707 8.590 1.00 41.88 192 GLY A C 1
ATOM 1436 O O . GLY A 1 192 ? -1.981 2.977 7.625 1.00 41.88 192 GLY A O 1
ATOM 1437 N N . VAL A 1 193 ? -1.706 5.025 8.328 1.00 59.78 193 VAL A N 1
ATOM 1438 C CA . VAL A 1 193 ? -1.206 6.210 9.072 1.00 59.78 193 VAL A CA 1
ATOM 1439 C C . VAL A 1 193 ? -2.367 7.151 9.502 1.00 59.78 193 VAL A C 1
ATOM 1441 O O . VAL A 1 193 ? -2.328 8.373 9.359 1.00 59.78 193 VAL A O 1
ATOM 1444 N N . GLN A 1 194 ? -3.437 6.577 10.057 1.00 65.50 194 GLN A N 1
ATOM 1445 C CA . GLN A 1 194 ? -4.400 7.215 10.970 1.00 65.50 194 GLN A CA 1
ATOM 1446 C C . GLN A 1 194 ? -4.852 6.135 11.960 1.00 65.50 194 GLN A C 1
ATOM 1448 O O . GLN A 1 194 ? -5.364 5.106 11.538 1.00 65.50 194 GLN A O 1
ATOM 1453 N N . TYR A 1 195 ? -4.675 6.351 13.259 1.00 64.88 195 TYR A N 1
ATOM 1454 C CA . TYR A 1 195 ? -5.164 5.446 14.294 1.00 64.88 195 TYR A CA 1
ATOM 1455 C C . TYR A 1 195 ? -6.660 5.669 14.477 1.00 64.88 195 TYR A C 1
ATOM 1457 O O . TYR A 1 195 ? -7.079 6.726 14.957 1.00 64.88 195 TYR A O 1
ATOM 1465 N N . VAL A 1 196 ? -7.462 4.691 14.069 1.00 73.00 196 VAL A N 1
ATOM 1466 C CA . VAL A 1 196 ? -8.919 4.779 14.130 1.00 73.00 196 VAL A CA 1
ATOM 1467 C C . VAL A 1 196 ? -9.417 4.127 15.411 1.00 73.00 196 VAL A C 1
ATOM 1469 O O . VAL A 1 196 ? -8.950 3.069 15.824 1.00 73.00 196 VAL A O 1
ATOM 1472 N N . TYR A 1 197 ? -10.376 4.777 16.050 1.00 71.19 197 TYR A N 1
ATOM 1473 C CA . TYR A 1 197 ? -11.027 4.307 17.255 1.00 71.19 197 TYR A CA 1
ATOM 1474 C C . TYR A 1 197 ? -12.526 4.325 17.064 1.00 71.19 197 TYR A C 1
ATOM 1476 O O . TYR A 1 197 ? -13.072 5.214 16.411 1.00 71.19 197 TYR A O 1
ATOM 1484 N N . ASP A 1 198 ? -13.184 3.371 17.700 1.00 78.69 198 ASP A N 1
ATOM 1485 C CA . ASP A 1 198 ? -14.629 3.262 17.691 1.00 78.69 198 ASP A CA 1
ATOM 1486 C C . ASP A 1 198 ? -15.158 3.330 19.123 1.00 78.69 198 ASP A C 1
ATOM 1488 O O . ASP A 1 198 ? -14.642 2.667 20.032 1.00 78.69 198 ASP A O 1
ATOM 1492 N N . LEU A 1 199 ? -16.203 4.136 19.304 1.00 82.31 199 LEU A N 1
ATOM 1493 C CA . LEU A 1 199 ? -16.937 4.254 20.552 1.00 82.31 199 LEU A CA 1
ATOM 1494 C C . LEU A 1 199 ? -18.439 4.183 20.283 1.00 82.31 199 LEU A C 1
ATOM 1496 O O . LEU A 1 199 ? -19.035 5.069 19.667 1.00 82.31 199 LEU A O 1
ATOM 1500 N N . GLU A 1 200 ? -19.048 3.118 20.787 1.00 88.25 200 GLU A N 1
ATOM 1501 C CA . GLU A 1 200 ? -20.497 2.994 20.861 1.00 88.25 200 GLU A CA 1
ATOM 1502 C C . GLU A 1 200 ? -20.998 3.728 22.108 1.00 88.25 200 GLU A C 1
ATOM 1504 O O . GLU A 1 200 ? -20.475 3.515 23.203 1.00 88.25 200 GLU A O 1
ATOM 1509 N N . ILE A 1 201 ? -21.999 4.594 21.946 1.00 87.69 201 ILE A N 1
ATOM 1510 C CA . ILE A 1 201 ? -22.621 5.320 23.060 1.00 87.69 201 ILE A CA 1
ATOM 1511 C C . ILE A 1 201 ? -24.120 5.032 23.139 1.00 87.69 201 ILE A C 1
ATOM 1513 O O . ILE A 1 201 ? -24.738 4.581 22.173 1.00 87.69 201 ILE A O 1
ATOM 1517 N N . ASP A 1 202 ? -24.711 5.320 24.298 1.00 87.69 202 ASP A N 1
ATOM 1518 C CA . ASP A 1 202 ? -26.152 5.186 24.498 1.00 87.69 202 ASP A CA 1
ATOM 1519 C C . ASP A 1 202 ? -26.921 6.138 23.549 1.00 87.69 202 ASP A C 1
ATOM 1521 O O . ASP A 1 202 ? -26.525 7.304 23.435 1.00 87.69 202 ASP A O 1
ATOM 1525 N N . PRO A 1 203 ? -28.010 5.692 22.885 1.00 87.00 203 PRO A N 1
ATOM 1526 C CA . PRO A 1 203 ? -28.832 6.531 22.008 1.00 87.00 203 PRO A CA 1
ATOM 1527 C C . PRO A 1 203 ? -29.372 7.825 22.640 1.00 87.00 203 PRO A C 1
ATOM 1529 O O . PRO A 1 203 ? -29.662 8.775 21.913 1.00 87.00 203 PRO A O 1
ATOM 1532 N N . GLU A 1 204 ? -29.515 7.880 23.966 1.00 86.88 204 GLU A N 1
ATOM 1533 C CA . GLU A 1 204 ? -29.932 9.073 24.713 1.00 86.88 204 GLU A CA 1
ATOM 1534 C C . GLU A 1 204 ? -28.776 10.058 24.963 1.00 86.88 204 GLU A C 1
ATOM 1536 O O . GLU A 1 204 ? -29.005 11.204 25.362 1.00 86.88 204 GLU A O 1
ATOM 1541 N N . THR A 1 205 ? -27.529 9.649 24.708 1.00 86.06 205 THR A N 1
ATOM 1542 C CA . THR A 1 205 ? -26.346 10.496 24.886 1.00 86.06 205 THR A CA 1
ATOM 1543 C C . THR A 1 205 ? -26.282 11.559 23.794 1.00 86.06 205 THR A C 1
ATOM 1545 O O . THR A 1 205 ? -26.134 11.261 22.607 1.00 86.06 205 THR A O 1
ATOM 1548 N N . VAL A 1 206 ? -26.337 12.827 24.202 1.00 88.00 206 VAL A N 1
ATOM 1549 C CA . VAL A 1 206 ? -26.203 13.978 23.303 1.00 88.00 206 VAL A CA 1
ATOM 1550 C C . VAL A 1 206 ? -24.808 14.567 23.446 1.00 88.00 206 VAL A C 1
ATOM 1552 O O . VAL A 1 206 ? -24.442 15.054 24.514 1.00 88.00 206 VAL A O 1
ATOM 1555 N N . LEU A 1 207 ? -24.039 14.545 22.359 1.00 86.81 207 LEU A N 1
ATOM 1556 C CA . LEU A 1 207 ? -22.734 15.190 22.315 1.00 86.81 207 LEU A CA 1
ATOM 1557 C C . LEU A 1 207 ? -22.867 16.668 21.948 1.00 86.81 207 LEU A C 1
ATOM 1559 O O . LEU A 1 207 ? -23.711 17.068 21.139 1.00 86.81 207 LEU A O 1
ATOM 1563 N N . HIS A 1 208 ? -21.983 17.478 22.517 1.00 84.81 208 HIS A N 1
ATOM 1564 C CA . HIS A 1 208 ? -21.888 18.904 22.244 1.00 84.81 208 HIS A CA 1
ATOM 1565 C C . HIS A 1 208 ? -20.454 19.254 21.855 1.00 84.81 208 HIS A C 1
ATOM 1567 O O . HIS A 1 208 ? -19.509 18.705 22.410 1.00 84.81 208 HIS A O 1
ATOM 1573 N N . ALA A 1 209 ? -20.298 20.185 20.913 1.00 84.69 209 ALA A N 1
ATOM 1574 C CA . ALA A 1 209 ? -18.987 20.741 20.606 1.00 84.69 209 ALA A CA 1
ATOM 1575 C C . ALA A 1 209 ? -18.437 21.466 21.846 1.00 84.69 209 ALA A C 1
ATOM 1577 O O . ALA A 1 209 ? -19.100 22.357 22.384 1.00 84.69 209 ALA A O 1
ATOM 1578 N N . ALA A 1 210 ? -17.243 21.077 22.284 1.00 79.81 210 ALA A N 1
ATOM 1579 C CA . ALA A 1 210 ? -16.537 21.680 23.411 1.00 79.81 210 ALA A CA 1
ATOM 1580 C C . ALA A 1 210 ? -15.484 22.709 22.960 1.00 79.81 210 ALA A C 1
ATOM 1582 O O . ALA A 1 210 ? -15.054 23.539 23.764 1.00 79.81 210 ALA A O 1
ATOM 1583 N N . GLU A 1 211 ? -15.143 22.734 21.665 1.00 78.12 211 GLU A N 1
ATOM 1584 C CA . GLU A 1 211 ? -14.213 23.704 21.087 1.00 78.12 211 GLU A CA 1
ATOM 1585 C C . GLU A 1 211 ? -14.850 24.665 20.069 1.00 78.12 211 GLU A C 1
ATOM 1587 O O . GLU A 1 211 ? -15.781 24.334 19.336 1.00 78.12 211 GLU A O 1
ATOM 1592 N N . ALA A 1 212 ? -14.267 25.864 19.946 1.00 79.00 212 ALA A N 1
ATOM 1593 C CA . ALA A 1 212 ? -14.655 26.858 18.936 1.00 79.00 212 ALA A CA 1
ATOM 1594 C C . ALA A 1 212 ? -14.271 26.458 17.496 1.00 79.00 212 ALA A C 1
ATOM 1596 O O . ALA A 1 212 ? -14.612 27.154 16.538 1.00 79.00 212 ALA A O 1
ATOM 1597 N N . GLY A 1 213 ? -13.513 25.371 17.344 1.00 81.88 213 GLY A N 1
ATOM 1598 C CA . GLY A 1 213 ? -13.088 24.828 16.063 1.00 81.88 213 GLY A CA 1
ATOM 1599 C C . GLY A 1 213 ? -14.137 23.969 15.347 1.00 81.88 213 GLY A C 1
ATOM 1600 O O . GLY A 1 213 ? -13.952 23.659 14.163 1.00 81.88 213 GLY A O 1
ATOM 1601 N N . ILE A 1 214 ? -15.250 23.658 16.015 1.00 86.44 214 ILE A N 1
ATOM 1602 C CA . ILE A 1 214 ? -16.374 22.882 15.490 1.00 86.44 214 ILE A CA 1
ATOM 1603 C C . ILE A 1 214 ? -17.596 23.806 15.356 1.00 86.44 214 ILE A C 1
ATOM 1605 O O . ILE A 1 214 ? -18.055 24.396 16.328 1.00 86.44 214 ILE A O 1
ATOM 1609 N N . ASP A 1 215 ? -18.127 23.940 14.136 1.00 90.44 215 ASP A N 1
ATOM 1610 C CA . ASP A 1 215 ? -19.344 24.713 13.825 1.00 90.44 215 ASP A CA 1
ATOM 1611 C C . ASP A 1 215 ? -20.582 24.038 14.425 1.00 90.44 215 ASP A C 1
ATOM 1613 O O . ASP A 1 215 ? -21.407 24.658 15.095 1.00 90.44 215 ASP A O 1
ATOM 1617 N N . TRP A 1 216 ? -20.703 22.730 14.201 1.00 92.81 216 TRP A N 1
ATOM 1618 C CA . TRP A 1 216 ? -21.710 21.904 14.850 1.00 92.81 216 TRP A CA 1
ATOM 1619 C C . TRP A 1 216 ? -21.254 20.456 14.962 1.00 92.81 216 TRP A C 1
ATOM 1621 O O . TRP A 1 216 ? -20.475 19.975 14.145 1.00 92.81 216 TRP A O 1
ATOM 1631 N N . LEU A 1 217 ? -21.812 19.757 15.946 1.00 92.56 217 LEU A N 1
ATOM 1632 C CA . LEU A 1 217 ? -21.685 18.319 16.147 1.00 92.56 217 LEU A CA 1
ATOM 1633 C C . LEU A 1 217 ? -23.096 17.727 16.140 1.00 92.56 217 LEU A C 1
ATOM 1635 O O . LEU A 1 217 ? -23.965 18.211 16.870 1.00 92.56 217 LEU A O 1
ATOM 1639 N N . ARG A 1 218 ? -23.370 16.764 15.255 1.00 94.75 218 ARG A N 1
ATOM 1640 C CA . ARG A 1 218 ? -24.718 16.198 15.081 1.00 94.75 218 ARG A CA 1
ATOM 1641 C C . ARG A 1 218 ? -24.670 14.706 14.820 1.00 94.75 218 ARG A C 1
ATOM 1643 O O . ARG A 1 218 ? -23.789 14.222 14.117 1.00 94.75 218 ARG A O 1
ATOM 1650 N N . LEU A 1 219 ? -25.682 14.017 15.326 1.00 95.69 219 LEU A N 1
ATOM 1651 C CA . LEU A 1 219 ? -25.974 12.643 14.965 1.00 95.69 219 LEU A CA 1
ATOM 1652 C C . LEU A 1 219 ? -26.645 12.618 13.585 1.00 95.69 219 LEU A C 1
ATOM 1654 O O . LEU A 1 219 ? -27.726 13.183 13.416 1.00 95.69 219 LEU A O 1
ATOM 1658 N N . LEU A 1 220 ? -25.996 11.985 12.611 1.00 96.50 220 LEU A N 1
ATOM 1659 C CA . LEU A 1 220 ? -26.522 11.774 11.263 1.00 96.50 220 LEU A CA 1
ATOM 1660 C C . LEU A 1 220 ? -26.846 10.297 11.049 1.00 96.50 220 LEU A C 1
ATOM 1662 O O . LEU A 1 220 ? -26.166 9.419 11.581 1.00 96.50 220 LEU A O 1
ATOM 1666 N N . SER A 1 221 ? -27.863 10.012 10.242 1.00 96.31 221 SER A N 1
ATOM 1667 C CA . SER A 1 221 ? -28.146 8.648 9.792 1.00 96.31 221 SER A CA 1
ATOM 1668 C C . SER A 1 221 ? -27.059 8.135 8.844 1.00 96.31 221 SER A C 1
ATOM 1670 O O . SER A 1 221 ? -26.371 8.907 8.170 1.00 96.31 221 SER A O 1
ATOM 1672 N N . VAL A 1 222 ? -26.936 6.810 8.737 1.00 94.06 222 VAL A N 1
ATOM 1673 C CA . VAL A 1 222 ? -25.977 6.167 7.821 1.00 94.06 222 VAL A CA 1
ATOM 1674 C C . VAL A 1 222 ? -26.182 6.639 6.371 1.00 94.06 222 VAL A C 1
ATOM 1676 O O . VAL A 1 222 ? -25.209 6.927 5.673 1.00 94.06 222 VAL A O 1
ATOM 1679 N N . ASP A 1 223 ? -27.433 6.812 5.934 1.00 93.50 223 ASP A N 1
ATOM 1680 C CA . ASP A 1 223 ? -27.770 7.307 4.592 1.00 93.50 223 ASP A CA 1
ATOM 1681 C C . ASP A 1 223 ? -27.341 8.762 4.361 1.00 93.50 223 ASP A C 1
ATOM 1683 O O . ASP A 1 223 ? -26.844 9.104 3.283 1.00 93.50 223 ASP A O 1
ATOM 1687 N N . GLU A 1 224 ? -27.492 9.629 5.366 1.00 96.25 224 GLU A N 1
ATOM 1688 C CA . GLU A 1 224 ? -27.030 11.018 5.290 1.00 96.25 224 GLU A CA 1
ATOM 1689 C C . GLU A 1 224 ? -25.508 11.089 5.164 1.00 96.25 224 GLU A C 1
ATOM 1691 O O . GLU A 1 224 ? -25.001 11.832 4.316 1.00 96.25 224 GLU A O 1
ATOM 1696 N N . VAL A 1 225 ? -24.786 10.278 5.945 1.00 95.38 225 VAL A N 1
ATOM 1697 C CA . VAL A 1 225 ? -23.320 10.192 5.896 1.00 95.38 225 VAL A CA 1
ATOM 1698 C C . VAL A 1 225 ? -22.850 9.634 4.549 1.00 95.38 225 VAL A C 1
ATOM 1700 O O . VAL A 1 225 ? -21.990 10.238 3.904 1.00 95.38 225 VAL A O 1
ATOM 1703 N N . MET A 1 226 ? -23.462 8.553 4.051 1.00 90.81 226 MET A N 1
ATOM 1704 C CA . MET A 1 226 ? -23.188 8.024 2.706 1.00 90.81 226 MET A CA 1
ATOM 1705 C C . MET A 1 226 ? -23.452 9.069 1.617 1.00 90.81 226 MET A C 1
ATOM 1707 O O . MET A 1 226 ? -22.664 9.219 0.678 1.00 90.81 226 MET A O 1
ATOM 1711 N N . GLY A 1 227 ? -24.550 9.817 1.732 1.00 90.75 227 GLY A N 1
ATOM 1712 C CA . GLY A 1 227 ? -24.877 10.907 0.821 1.00 90.75 227 GLY A CA 1
ATOM 1713 C C . GLY A 1 227 ? -23.816 12.007 0.827 1.00 90.75 227 GLY A C 1
ATOM 1714 O O . GLY A 1 227 ? -23.415 12.469 -0.241 1.00 90.75 227 GLY A O 1
ATOM 1715 N N . ALA A 1 228 ? -23.341 12.402 2.007 1.00 91.31 228 ALA A N 1
ATOM 1716 C CA . ALA A 1 228 ? -22.312 13.424 2.171 1.00 91.31 228 ALA A CA 1
ATOM 1717 C C . ALA A 1 228 ? -20.941 12.988 1.623 1.00 91.31 228 ALA A C 1
ATOM 1719 O O . ALA A 1 228 ? -20.288 13.769 0.927 1.00 91.31 228 ALA A O 1
ATOM 1720 N N . LEU A 1 229 ? -20.540 11.725 1.821 1.00 87.94 229 LEU A N 1
ATOM 1721 C CA . LEU A 1 229 ? -19.336 11.159 1.193 1.00 87.94 229 LEU A CA 1
ATOM 1722 C C . LEU A 1 229 ? -19.423 11.211 -0.338 1.00 87.94 229 LEU A C 1
ATOM 1724 O O . LEU A 1 229 ? -18.501 11.680 -1.001 1.00 87.94 229 LEU A O 1
ATOM 1728 N N . ARG A 1 230 ? -20.568 10.822 -0.916 1.00 85.25 230 ARG A N 1
ATOM 1729 C CA . ARG A 1 230 ? -20.797 10.862 -2.375 1.00 85.25 230 ARG A CA 1
ATOM 1730 C C . ARG A 1 230 ? -20.807 12.276 -2.962 1.00 85.25 230 ARG A C 1
ATOM 1732 O O . ARG A 1 230 ? -20.654 12.410 -4.181 1.00 85.25 230 ARG A O 1
ATOM 1739 N N . ARG A 1 231 ? -21.031 13.298 -2.127 1.00 88.62 231 ARG A N 1
ATOM 1740 C CA . ARG A 1 231 ? -20.975 14.729 -2.473 1.00 88.62 231 ARG A CA 1
ATOM 1741 C C . ARG A 1 231 ? -19.616 15.375 -2.172 1.00 88.62 231 ARG A C 1
ATOM 1743 O O . ARG A 1 231 ? -19.465 16.557 -2.457 1.00 88.62 231 ARG A O 1
ATOM 1750 N N . LEU A 1 232 ? -18.640 14.614 -1.664 1.00 83.44 232 LEU A N 1
ATOM 1751 C CA . LEU A 1 232 ? -17.304 15.097 -1.286 1.00 83.44 232 LEU A CA 1
ATOM 1752 C C . LEU A 1 232 ? -17.334 16.202 -0.212 1.00 83.44 232 LEU A C 1
ATOM 1754 O O . LEU A 1 232 ? -16.530 17.129 -0.230 1.00 83.44 232 LEU A O 1
ATOM 1758 N N . GLU A 1 233 ? -18.272 16.110 0.733 1.00 90.56 233 GLU A N 1
ATOM 1759 C CA . GLU A 1 233 ? -18.429 17.103 1.809 1.00 90.56 233 GLU A CA 1
ATOM 1760 C C . GLU A 1 233 ? -17.476 16.865 2.994 1.00 90.56 233 GLU A C 1
ATOM 1762 O O . GLU A 1 233 ? -17.312 17.743 3.841 1.00 90.56 233 GLU A O 1
ATOM 1767 N N . PHE A 1 234 ? -16.834 15.695 3.055 1.00 84.88 234 PHE A N 1
ATOM 1768 C CA . PHE A 1 234 ? -15.893 15.320 4.111 1.00 84.88 234 PHE A CA 1
ATOM 1769 C C . PHE A 1 234 ? -14.477 15.818 3.845 1.00 84.88 234 PHE A C 1
ATOM 1771 O O . PHE A 1 234 ? -13.978 15.762 2.720 1.00 84.88 234 PHE A O 1
ATOM 1778 N N . LYS A 1 235 ? -13.794 16.211 4.924 1.00 81.00 235 LYS A N 1
ATOM 1779 C CA . LYS A 1 235 ? -12.339 16.319 4.953 1.00 81.00 235 LYS A CA 1
ATOM 1780 C C . LYS A 1 235 ? -11.748 14.993 4.437 1.00 81.00 235 LYS A C 1
ATOM 1782 O O . LYS A 1 235 ? -12.145 13.939 4.932 1.00 81.00 235 LYS A O 1
ATOM 1787 N N . PRO A 1 236 ? -10.800 15.015 3.486 1.00 71.25 236 PRO A N 1
ATOM 1788 C CA . PRO A 1 236 ? -10.391 13.811 2.754 1.00 71.25 236 PRO A CA 1
ATOM 1789 C C . PRO A 1 236 ? -9.928 12.637 3.630 1.00 71.25 236 PRO A C 1
ATOM 1791 O O . PRO A 1 236 ? -10.476 11.546 3.518 1.00 71.25 236 PRO A O 1
ATOM 1794 N N . SER A 1 237 ? -9.018 12.854 4.587 1.00 72.69 237 SER A N 1
ATOM 1795 C CA . SER A 1 237 ? -8.576 11.784 5.503 1.00 72.69 237 SER A CA 1
ATOM 1796 C C . SER A 1 237 ? -9.737 11.150 6.282 1.00 72.69 237 SER A C 1
ATOM 1798 O O . SER A 1 237 ? -9.773 9.944 6.493 1.00 72.69 237 SER A O 1
ATOM 1800 N N . CYS A 1 238 ? -10.713 11.966 6.671 1.00 82.50 238 CYS A N 1
ATOM 1801 C CA . CYS A 1 238 ? -11.875 11.570 7.461 1.00 82.50 238 CYS A CA 1
ATOM 1802 C C . CYS A 1 238 ? -12.906 10.830 6.606 1.00 82.50 238 CYS A C 1
ATOM 1804 O O . CYS A 1 238 ? -13.592 9.930 7.083 1.00 82.50 238 CYS A O 1
ATOM 1806 N N . ALA A 1 239 ? -12.962 11.154 5.311 1.00 82.44 239 ALA A N 1
ATOM 1807 C CA . ALA A 1 239 ? -13.725 10.390 4.339 1.00 82.44 239 ALA A CA 1
ATOM 1808 C C . ALA A 1 239 ? -13.210 8.944 4.249 1.00 82.44 239 ALA A C 1
ATOM 1810 O O . ALA A 1 239 ? -14.018 8.021 4.287 1.00 82.44 239 ALA A O 1
ATOM 1811 N N . CYS A 1 240 ? -11.886 8.734 4.207 1.00 80.25 240 CYS A N 1
ATOM 1812 C CA . CYS A 1 240 ? -11.298 7.389 4.238 1.00 80.25 240 CYS A CA 1
ATOM 1813 C C . CYS A 1 240 ? -11.646 6.633 5.524 1.00 80.25 240 CYS A C 1
ATOM 1815 O O . CYS A 1 240 ? -12.084 5.489 5.446 1.00 80.25 240 CYS A O 1
ATOM 1817 N N . VAL A 1 241 ? -11.526 7.281 6.689 1.00 83.88 241 VAL A N 1
ATOM 1818 C CA . VAL A 1 241 ? -11.896 6.678 7.984 1.00 83.88 241 VAL A CA 1
ATOM 1819 C C . VAL A 1 241 ? -13.370 6.277 8.018 1.00 83.88 241 VAL A C 1
ATOM 1821 O O . VAL A 1 241 ? -13.709 5.216 8.533 1.00 83.88 241 VAL A O 1
ATOM 1824 N N . MET A 1 242 ? -14.254 7.088 7.435 1.00 90.44 242 MET A N 1
ATOM 1825 C CA . MET A 1 242 ? -15.682 6.776 7.385 1.00 90.44 242 MET A CA 1
ATOM 1826 C C . MET A 1 242 ? -16.001 5.614 6.432 1.00 90.44 242 MET A C 1
ATOM 1828 O O . MET A 1 242 ? -16.860 4.787 6.731 1.00 90.44 242 MET A O 1
ATOM 1832 N N . ILE A 1 243 ? -15.313 5.520 5.289 1.00 87.38 243 ILE A N 1
ATOM 1833 C CA . ILE A 1 243 ? -15.474 4.381 4.372 1.00 87.38 243 ILE A CA 1
ATOM 1834 C C . ILE A 1 243 ? -14.943 3.098 5.033 1.00 87.38 243 ILE A C 1
ATOM 1836 O O . ILE A 1 243 ? -15.609 2.067 4.963 1.00 87.38 243 ILE A O 1
ATOM 1840 N N . ASP A 1 244 ? -13.805 3.165 5.729 1.00 83.62 244 ASP A N 1
ATOM 1841 C CA . ASP A 1 244 ? -13.269 2.054 6.528 1.00 83.62 244 ASP A CA 1
ATOM 1842 C C . ASP A 1 244 ? -14.254 1.620 7.629 1.00 83.62 244 ASP A C 1
ATOM 1844 O O . ASP A 1 244 ? -14.571 0.435 7.747 1.00 83.62 244 ASP A O 1
ATOM 1848 N N . PHE A 1 245 ? -14.851 2.573 8.353 1.00 87.00 245 PHE A N 1
ATOM 1849 C CA . PHE A 1 245 ? -15.923 2.306 9.317 1.00 87.00 245 PHE A CA 1
ATOM 1850 C C . PHE A 1 245 ? -17.105 1.567 8.670 1.00 87.00 245 PHE A C 1
ATOM 1852 O O . PHE A 1 245 ? -17.584 0.563 9.201 1.00 87.00 245 PHE A O 1
ATOM 1859 N N . PHE A 1 246 ? -17.554 1.994 7.487 1.00 90.50 246 PHE A N 1
ATOM 1860 C CA . PHE A 1 246 ? -18.643 1.320 6.778 1.00 90.50 246 PHE A CA 1
ATOM 1861 C C . PHE A 1 246 ? -18.313 -0.106 6.345 1.00 90.50 246 PHE A C 1
ATOM 1863 O O . PHE A 1 246 ? -19.193 -0.967 6.399 1.00 90.50 246 PHE A O 1
ATOM 1870 N N . VAL A 1 247 ? -17.070 -0.377 5.953 1.00 82.38 247 VAL A N 1
ATOM 1871 C CA . VAL A 1 247 ? -16.609 -1.739 5.664 1.00 82.38 247 VAL A CA 1
ATOM 1872 C C . VAL A 1 247 ? -16.634 -2.586 6.940 1.00 82.38 247 VAL A C 1
ATOM 1874 O O . VAL A 1 247 ? -17.257 -3.647 6.968 1.00 82.38 247 VAL A O 1
ATOM 1877 N N . ARG A 1 248 ? -16.020 -2.104 8.028 1.00 82.81 248 ARG A N 1
ATOM 1878 C CA . ARG A 1 248 ? -15.900 -2.853 9.293 1.00 82.81 248 ARG A CA 1
ATOM 1879 C C . ARG A 1 248 ? -17.246 -3.139 9.956 1.00 82.81 248 ARG A C 1
ATOM 1881 O O . ARG A 1 248 ? -17.422 -4.193 10.561 1.00 82.81 248 ARG A O 1
ATOM 1888 N N . HIS A 1 249 ? -18.213 -2.238 9.800 1.00 82.50 249 HIS A N 1
ATOM 1889 C CA . HIS A 1 249 ? -19.569 -2.401 10.325 1.00 82.50 249 HIS A CA 1
ATOM 1890 C C . HIS A 1 249 ? -20.538 -3.080 9.343 1.00 82.50 249 HIS A C 1
ATOM 1892 O O . HIS A 1 249 ? -21.739 -3.109 9.608 1.00 82.50 249 HIS A O 1
ATOM 1898 N N . SER A 1 250 ? -20.037 -3.658 8.240 1.00 83.62 250 SER A N 1
ATOM 1899 C CA . SER A 1 250 ? -20.841 -4.372 7.230 1.00 83.62 250 SER A CA 1
ATOM 1900 C C . SER A 1 250 ? -21.952 -3.521 6.594 1.00 83.62 250 SER A C 1
ATOM 1902 O O . SER A 1 250 ? -22.985 -4.038 6.172 1.00 83.62 250 SER A O 1
ATOM 1904 N N . ILE A 1 251 ? -21.745 -2.204 6.523 1.00 84.50 251 ILE A N 1
ATOM 1905 C CA . ILE A 1 251 ? -22.618 -1.261 5.812 1.00 84.50 251 ILE A CA 1
ATOM 1906 C C . ILE A 1 251 ? -22.283 -1.291 4.317 1.00 84.50 251 ILE A C 1
ATOM 1908 O O . ILE A 1 251 ? -23.183 -1.316 3.480 1.00 84.50 251 ILE A O 1
ATOM 1912 N N . ILE A 1 252 ? -20.992 -1.350 3.981 1.00 82.38 252 ILE A N 1
ATOM 1913 C CA . ILE A 1 252 ? -20.499 -1.655 2.634 1.00 82.38 252 ILE A CA 1
ATOM 1914 C C . ILE A 1 252 ? -19.968 -3.089 2.653 1.00 82.38 252 ILE A C 1
ATOM 1916 O O . ILE A 1 252 ? -19.152 -3.443 3.503 1.00 82.38 252 ILE A O 1
ATOM 1920 N N . THR A 1 253 ? -20.429 -3.916 1.720 1.00 78.00 253 THR A N 1
ATOM 1921 C CA . THR A 1 253 ? -20.069 -5.332 1.599 1.00 78.00 253 THR A CA 1
ATOM 1922 C C . THR A 1 253 ? -19.819 -5.694 0.139 1.00 78.00 253 THR A C 1
ATOM 1924 O O . THR A 1 253 ? -20.266 -5.003 -0.775 1.00 78.00 253 THR A O 1
ATOM 1927 N N . ALA A 1 254 ? -19.158 -6.828 -0.101 1.00 68.75 254 ALA A N 1
ATOM 1928 C CA . ALA A 1 254 ? -18.968 -7.356 -1.454 1.00 68.75 254 ALA A CA 1
ATOM 1929 C C . ALA A 1 254 ? -20.290 -7.664 -2.189 1.00 68.75 254 ALA A C 1
ATOM 1931 O O . ALA A 1 254 ? -20.308 -7.761 -3.414 1.00 68.75 254 ALA A O 1
ATOM 1932 N N . GLU A 1 255 ? -21.396 -7.829 -1.456 1.00 70.75 255 GLU A N 1
ATOM 1933 C CA . GLU A 1 255 ? -22.720 -8.082 -2.033 1.00 70.75 255 GLU A CA 1
ATOM 1934 C C . GLU A 1 255 ? -23.404 -6.800 -2.516 1.00 70.75 255 GLU A C 1
ATOM 1936 O O . GLU A 1 255 ? -24.179 -6.839 -3.473 1.00 70.75 255 GLU A O 1
ATOM 1941 N N . ASN A 1 256 ? -23.141 -5.668 -1.851 1.00 80.62 256 ASN A N 1
ATOM 1942 C CA . ASN A 1 256 ? -23.828 -4.406 -2.117 1.00 80.62 256 ASN A CA 1
ATOM 1943 C C . ASN A 1 256 ? -22.976 -3.375 -2.876 1.00 80.62 256 ASN A C 1
ATOM 1945 O O . ASN A 1 256 ? -23.546 -2.443 -3.449 1.00 80.62 256 ASN A O 1
ATOM 1949 N N . ASP A 1 257 ? -21.655 -3.568 -2.953 1.00 77.88 257 ASP A N 1
ATOM 1950 C CA . ASP A 1 257 ? -20.746 -2.721 -3.720 1.00 77.88 257 ASP A CA 1
ATOM 1951 C C . ASP A 1 257 ? -19.763 -3.559 -4.557 1.00 77.88 257 ASP A C 1
ATOM 1953 O O . ASP A 1 257 ? -18.965 -4.348 -4.050 1.00 77.88 257 ASP A O 1
ATOM 1957 N N . ARG A 1 258 ? -19.817 -3.373 -5.880 1.00 77.56 258 ARG A N 1
ATOM 1958 C CA . ARG A 1 258 ? -18.987 -4.101 -6.855 1.00 77.56 258 ARG A CA 1
ATOM 1959 C C . ARG A 1 258 ? -17.497 -3.760 -6.753 1.00 77.56 258 ARG A C 1
ATOM 1961 O O . ARG A 1 258 ? -16.670 -4.553 -7.190 1.00 77.56 258 ARG A O 1
ATOM 1968 N N . ASP A 1 259 ? -17.181 -2.586 -6.209 1.00 76.19 259 ASP A N 1
ATOM 1969 C CA . ASP A 1 259 ? -15.827 -2.049 -6.109 1.00 76.19 259 ASP A CA 1
ATOM 1970 C C . ASP A 1 259 ? -15.226 -2.337 -4.714 1.00 76.19 259 ASP A C 1
ATOM 1972 O O . ASP A 1 259 ? -14.140 -1.863 -4.390 1.00 76.19 259 ASP A O 1
ATOM 1976 N N . PHE A 1 260 ? -15.904 -3.146 -3.882 1.00 67.62 260 PHE A N 1
ATOM 1977 C CA . PHE A 1 260 ? -15.520 -3.471 -2.501 1.00 67.62 260 PHE A CA 1
ATOM 1978 C C . PHE A 1 260 ? -14.052 -3.889 -2.347 1.00 67.62 260 PHE A C 1
ATOM 1980 O O . PHE A 1 260 ? -13.350 -3.389 -1.471 1.00 67.62 260 PHE A O 1
ATOM 1987 N N . VAL A 1 261 ? -13.563 -4.775 -3.218 1.00 66.50 261 VAL A N 1
ATOM 1988 C CA . VAL A 1 261 ? -12.174 -5.268 -3.167 1.00 66.50 261 VAL A CA 1
ATOM 1989 C C . VAL A 1 261 ? -11.170 -4.135 -3.412 1.00 66.50 261 VAL A C 1
ATOM 1991 O O . VAL A 1 261 ? -10.144 -4.040 -2.732 1.00 66.50 261 VAL A O 1
ATOM 1994 N N . ASP A 1 262 ? -11.477 -3.240 -4.349 1.00 67.06 262 ASP A N 1
ATOM 1995 C CA . ASP A 1 262 ? -10.632 -2.089 -4.662 1.00 67.06 262 ASP A CA 1
ATOM 1996 C C . ASP A 1 262 ? -10.706 -1.024 -3.557 1.00 67.06 262 ASP A C 1
ATOM 1998 O O . ASP A 1 262 ? -9.695 -0.415 -3.217 1.00 67.06 262 ASP A O 1
ATOM 2002 N N . ILE A 1 263 ? -11.874 -0.841 -2.936 1.00 71.56 263 ILE A N 1
ATOM 2003 C CA . ILE A 1 263 ? -12.059 0.043 -1.779 1.00 71.56 263 ILE A CA 1
ATOM 2004 C C . ILE A 1 263 ? -11.182 -0.418 -0.607 1.00 71.56 263 ILE A C 1
ATOM 2006 O O . ILE A 1 263 ? -10.367 0.360 -0.114 1.00 71.56 263 ILE A O 1
ATOM 2010 N N . VAL A 1 264 ? -11.289 -1.687 -0.199 1.00 70.25 264 VAL A N 1
ATOM 2011 C CA . VAL A 1 264 ? -10.531 -2.237 0.942 1.00 70.25 264 VAL A CA 1
ATOM 2012 C C . VAL A 1 264 ? -9.026 -2.191 0.682 1.00 70.25 264 VAL A C 1
ATOM 2014 O O . VAL A 1 264 ? -8.260 -1.718 1.520 1.00 70.25 264 VAL A O 1
ATOM 2017 N N . SER A 1 265 ? -8.587 -2.614 -0.506 1.00 63.91 265 SER A N 1
ATOM 2018 C CA . SER A 1 265 ? -7.157 -2.636 -0.841 1.00 63.91 265 SER A CA 1
ATOM 2019 C C . SER A 1 265 ? -6.510 -1.249 -0.856 1.00 63.91 265 SER A C 1
ATOM 2021 O O . SER A 1 265 ? -5.325 -1.118 -0.546 1.00 63.91 265 SER A O 1
ATOM 2023 N N . ARG A 1 266 ? -7.266 -0.201 -1.201 1.00 66.69 266 ARG A N 1
ATOM 2024 C CA . ARG A 1 266 ? -6.754 1.173 -1.252 1.00 66.69 266 ARG A CA 1
ATOM 2025 C C . ARG A 1 266 ? -6.839 1.909 0.082 1.00 66.69 266 ARG A C 1
ATOM 2027 O O . ARG A 1 266 ? -6.029 2.806 0.298 1.00 66.69 266 ARG A O 1
ATOM 2034 N N . LEU A 1 267 ? -7.766 1.536 0.964 1.00 67.88 267 LEU A N 1
ATOM 2035 C CA . LEU A 1 267 ? -7.825 2.065 2.331 1.00 67.88 267 LEU A CA 1
ATOM 2036 C C . LEU A 1 267 ? -6.648 1.583 3.186 1.00 67.88 267 LEU A C 1
ATOM 2038 O O . LEU A 1 267 ? -6.164 2.331 4.027 1.00 67.88 267 LEU A O 1
ATOM 2042 N N . HIS A 1 268 ? -6.150 0.369 2.939 1.00 65.25 268 HIS A N 1
ATOM 2043 C CA . HIS A 1 268 ? -5.067 -0.245 3.717 1.00 65.25 268 HIS A CA 1
ATOM 2044 C C . HIS A 1 268 ? -3.748 -0.314 2.941 1.00 65.25 268 HIS A C 1
ATOM 2046 O O . HIS A 1 268 ? -3.041 -1.327 2.965 1.00 65.25 268 HIS A O 1
ATOM 2052 N N . ARG A 1 269 ? -3.391 0.761 2.224 1.00 57.03 269 ARG A N 1
ATOM 2053 C CA . ARG A 1 269 ? -2.064 0.846 1.602 1.00 57.03 269 ARG A CA 1
ATOM 2054 C C . ARG A 1 269 ? -0.994 0.912 2.686 1.00 57.03 269 ARG A C 1
ATOM 2056 O O . ARG A 1 269 ? -0.837 1.926 3.353 1.00 57.03 269 ARG A O 1
ATOM 2063 N N . PHE A 1 270 ? -0.234 -0.167 2.825 1.00 43.47 270 PHE A N 1
ATOM 2064 C CA . PHE A 1 270 ? 0.935 -0.209 3.694 1.00 43.47 270 PHE A CA 1
ATOM 2065 C C . PHE A 1 270 ? 1.994 0.794 3.212 1.00 43.47 270 PHE A C 1
ATOM 2067 O O . PHE A 1 270 ? 2.655 0.572 2.200 1.00 43.47 270 PHE A O 1
ATOM 2074 N N . THR A 1 271 ? 2.172 1.876 3.968 1.00 39.34 271 THR A N 1
ATOM 2075 C CA . THR A 1 271 ? 3.389 2.703 3.985 1.00 39.34 271 THR A CA 1
ATOM 2076 C C . THR A 1 271 ? 4.042 2.584 5.358 1.00 39.34 271 THR A C 1
ATOM 2078 O O . THR A 1 271 ? 4.062 3.527 6.139 1.00 39.34 271 THR A O 1
ATOM 2081 N N . MET A 1 272 ? 4.522 1.388 5.678 1.00 34.62 272 MET A N 1
ATOM 2082 C CA . MET A 1 272 ? 5.608 1.166 6.627 1.00 34.62 272 MET A CA 1
ATOM 2083 C C . MET A 1 272 ? 6.329 -0.088 6.157 1.00 34.62 272 MET A C 1
ATOM 2085 O O . MET A 1 272 ? 5.692 -1.092 5.824 1.00 34.62 272 MET A O 1
ATOM 2089 N N . ASP A 1 273 ? 7.643 0.040 6.051 1.00 38.00 273 ASP A N 1
ATOM 2090 C CA . ASP A 1 273 ? 8.530 -0.996 5.568 1.00 38.00 273 ASP A CA 1
ATOM 2091 C C . ASP A 1 273 ? 8.372 -2.232 6.460 1.00 38.00 273 ASP A C 1
ATOM 2093 O O . ASP A 1 273 ? 8.478 -2.158 7.688 1.00 38.00 273 ASP A O 1
ATOM 2097 N N . ILE A 1 274 ? 8.083 -3.383 5.849 1.00 40.03 274 ILE A N 1
ATOM 2098 C CA . ILE A 1 274 ? 7.951 -4.662 6.563 1.00 40.03 274 ILE A CA 1
ATOM 2099 C C . ILE A 1 274 ? 9.244 -4.995 7.328 1.00 40.03 274 ILE A C 1
ATOM 2101 O O . ILE A 1 274 ? 9.244 -5.818 8.242 1.00 40.03 274 ILE A O 1
ATOM 2105 N N . ASP A 1 275 ? 10.329 -4.314 6.964 1.00 38.50 275 ASP A N 1
ATOM 2106 C CA . ASP A 1 275 ? 11.649 -4.384 7.549 1.00 38.50 275 ASP A CA 1
ATOM 2107 C C . ASP A 1 275 ? 11.801 -3.740 8.931 1.00 38.50 275 ASP A C 1
ATOM 2109 O O . ASP A 1 275 ? 12.659 -4.196 9.687 1.00 38.50 275 ASP A O 1
ATOM 2113 N N . ASP A 1 276 ?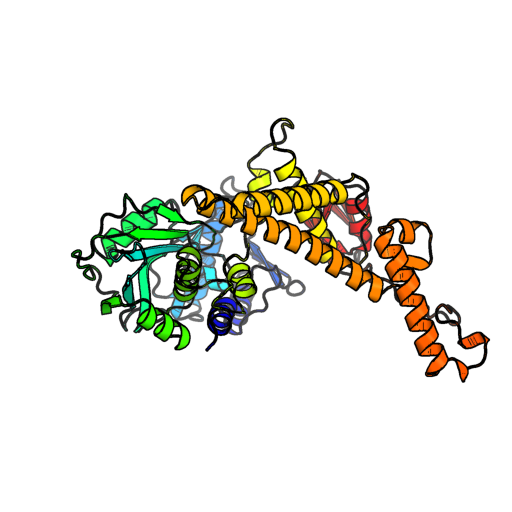 10.965 -2.771 9.315 1.00 37.72 276 ASP A N 1
ATOM 2114 C CA . ASP A 1 276 ? 11.053 -2.134 10.641 1.00 37.72 276 ASP A CA 1
ATOM 2115 C C . ASP A 1 276 ? 10.472 -3.034 11.744 1.00 37.72 276 ASP A C 1
ATOM 2117 O O . ASP A 1 276 ? 11.062 -3.179 12.814 1.00 37.72 276 ASP A O 1
ATOM 2121 N N . ILE A 1 277 ? 9.401 -3.775 11.440 1.00 38.50 277 ILE A N 1
ATOM 2122 C CA . ILE A 1 277 ? 8.868 -4.842 12.312 1.00 38.50 277 ILE A CA 1
ATOM 2123 C C . ILE A 1 277 ? 9.867 -6.009 12.419 1.00 38.50 277 ILE A C 1
ATOM 2125 O O . ILE A 1 277 ? 9.923 -6.714 13.426 1.00 38.50 277 ILE A O 1
ATOM 2129 N N . LEU A 1 278 ? 10.671 -6.223 11.374 1.00 38.38 278 LEU A N 1
ATOM 2130 C CA . LEU A 1 278 ? 11.680 -7.280 11.319 1.00 38.38 278 LEU A CA 1
ATOM 2131 C C . LEU A 1 278 ? 13.004 -6.895 11.991 1.00 38.38 278 LEU A C 1
ATOM 2133 O O . LEU A 1 278 ? 13.764 -7.791 12.354 1.00 38.38 278 LEU A O 1
ATOM 2137 N N . ARG A 1 279 ? 13.280 -5.597 12.176 1.00 38.50 279 ARG A N 1
ATOM 2138 C CA . ARG A 1 279 ? 14.487 -5.085 12.843 1.00 38.50 279 ARG A CA 1
ATOM 2139 C C . ARG A 1 279 ? 14.373 -5.005 14.362 1.00 38.50 279 ARG A C 1
ATOM 2141 O O . ARG A 1 279 ? 15.395 -5.137 15.027 1.00 38.50 279 ARG A O 1
ATOM 2148 N N . GLU A 1 280 ? 13.173 -4.859 14.923 1.00 32.41 280 GLU A N 1
ATOM 2149 C CA . GLU A 1 280 ? 12.971 -4.902 16.385 1.00 32.41 280 GLU A CA 1
ATOM 2150 C C . GLU A 1 280 ? 13.058 -6.322 16.982 1.00 32.41 280 GLU A C 1
ATOM 2152 O O . GLU A 1 280 ? 12.972 -6.499 18.198 1.00 32.41 280 GLU A O 1
ATOM 2157 N N . VAL A 1 281 ? 13.290 -7.348 16.155 1.00 34.03 281 VAL A N 1
ATOM 2158 C CA . VAL A 1 281 ? 13.429 -8.742 16.594 1.00 34.03 281 VAL A CA 1
ATOM 2159 C C . VAL A 1 281 ? 14.788 -9.297 16.145 1.00 34.03 281 VAL A C 1
ATOM 2161 O O . VAL A 1 281 ? 14.912 -9.987 15.136 1.00 34.03 281 VAL A O 1
ATOM 2164 N N . ASP A 1 282 ? 15.817 -8.946 16.918 1.00 33.31 282 ASP A N 1
ATOM 2165 C CA . ASP A 1 282 ? 17.223 -9.392 16.840 1.00 33.31 282 ASP A CA 1
ATOM 2166 C C . ASP A 1 282 ? 17.367 -10.947 16.745 1.00 33.31 282 ASP A C 1
ATOM 2168 O O . ASP A 1 282 ? 16.446 -11.701 17.087 1.00 33.31 282 ASP A O 1
ATOM 2172 N N . PRO A 1 283 ? 18.498 -11.516 16.274 1.00 37.97 283 PRO A N 1
ATOM 2173 C CA . PRO A 1 283 ? 18.611 -12.529 15.238 1.00 37.97 283 PRO A CA 1
ATOM 2174 C C . PRO A 1 283 ? 18.890 -13.883 15.910 1.00 37.97 283 PRO A C 1
ATOM 2176 O O . PRO A 1 283 ? 19.818 -14.616 15.566 1.00 37.97 283 PRO A O 1
ATOM 2179 N N . ALA A 1 284 ? 18.117 -14.200 16.946 1.00 34.31 284 ALA A N 1
ATOM 2180 C CA . ALA A 1 284 ? 18.176 -15.485 17.622 1.00 34.31 284 ALA A CA 1
ATOM 2181 C C . ALA A 1 284 ? 17.052 -16.365 17.074 1.00 34.31 284 ALA A C 1
ATOM 2183 O O . ALA A 1 284 ? 15.940 -16.436 17.591 1.00 34.31 284 ALA A O 1
ATOM 2184 N N . SER A 1 285 ? 17.356 -17.036 15.968 1.00 46.50 285 SER A N 1
ATOM 2185 C CA . SER A 1 285 ? 16.530 -18.066 15.352 1.00 46.50 285 SER A CA 1
ATOM 2186 C C . SER A 1 285 ? 16.078 -19.122 16.375 1.00 46.50 285 SER A C 1
ATOM 2188 O O . SER A 1 285 ? 16.862 -20.016 16.683 1.00 46.50 285 SER A O 1
ATOM 2190 N N . GLN A 1 286 ? 14.838 -19.021 16.882 1.00 35.12 286 GLN A N 1
ATOM 2191 C CA . GLN A 1 286 ? 13.964 -20.114 17.366 1.00 35.12 286 GLN A CA 1
ATOM 2192 C C . GLN A 1 286 ? 12.687 -19.556 18.046 1.00 35.12 286 GLN A C 1
ATOM 2194 O O . GLN A 1 286 ? 12.551 -19.638 19.259 1.00 35.12 286 GLN A O 1
ATOM 2199 N N . SER A 1 287 ? 11.736 -18.991 17.287 1.00 43.25 287 SER A N 1
ATOM 2200 C CA . SER A 1 287 ? 10.299 -18.963 17.685 1.00 43.25 287 SER A CA 1
ATOM 2201 C C . SER A 1 287 ? 9.330 -18.355 16.655 1.00 43.25 287 SER A C 1
ATOM 2203 O O . SER A 1 287 ? 8.130 -18.366 16.904 1.00 43.25 287 SER A O 1
ATOM 2205 N N . ILE A 1 288 ? 9.777 -17.869 15.487 1.00 49.03 288 ILE A N 1
ATOM 2206 C CA . ILE A 1 288 ? 8.841 -17.368 14.459 1.00 49.03 288 ILE A CA 1
ATOM 2207 C C . ILE A 1 288 ? 8.026 -18.546 13.885 1.00 49.03 288 ILE A C 1
ATOM 2209 O O . ILE A 1 288 ? 8.648 -19.481 13.354 1.00 49.03 288 ILE A O 1
ATOM 2213 N N . PRO A 1 289 ? 6.676 -18.511 13.944 1.00 59.84 289 PRO A N 1
ATOM 2214 C CA . PRO A 1 289 ? 5.825 -19.510 13.309 1.00 59.84 289 PRO A CA 1
ATOM 2215 C C . PRO A 1 289 ? 6.150 -19.637 11.820 1.00 59.84 289 PRO A C 1
ATOM 2217 O O . PRO A 1 289 ? 6.396 -18.643 11.134 1.00 59.84 289 PRO A O 1
ATOM 2220 N N . ALA A 1 290 ? 6.148 -20.865 11.297 1.00 64.94 290 ALA A N 1
ATOM 2221 C CA . ALA A 1 290 ? 6.499 -21.124 9.897 1.00 64.94 290 ALA A CA 1
ATOM 2222 C C . ALA A 1 290 ? 5.640 -20.311 8.907 1.00 64.94 290 ALA A C 1
ATOM 2224 O O . ALA A 1 290 ? 6.111 -19.951 7.837 1.00 64.94 290 ALA A O 1
ATOM 2225 N N . GLU A 1 291 ? 4.405 -19.986 9.287 1.00 64.12 291 GLU A N 1
ATOM 2226 C CA . GLU A 1 291 ? 3.437 -19.246 8.465 1.00 64.12 291 GLU A CA 1
ATOM 2227 C C . GLU A 1 291 ? 3.858 -17.787 8.279 1.00 64.12 291 GLU A C 1
ATOM 2229 O O . GLU A 1 291 ? 3.894 -17.280 7.160 1.00 64.12 291 GLU A O 1
ATOM 2234 N N . THR A 1 292 ? 4.278 -17.136 9.364 1.00 64.25 292 THR A N 1
ATOM 2235 C CA . THR A 1 292 ? 4.795 -15.766 9.333 1.00 64.25 292 THR A CA 1
ATOM 2236 C C . THR A 1 292 ? 6.078 -15.684 8.507 1.00 64.25 292 THR A C 1
ATOM 2238 O O . THR A 1 292 ? 6.270 -14.733 7.753 1.00 64.25 292 THR A O 1
ATOM 2241 N N . ARG A 1 293 ? 6.933 -16.712 8.586 1.00 71.69 293 ARG A N 1
ATOM 2242 C CA . ARG A 1 293 ? 8.160 -16.795 7.785 1.00 71.69 293 ARG A CA 1
ATOM 2243 C C . ARG A 1 293 ? 7.873 -16.966 6.293 1.00 71.69 293 ARG A C 1
ATOM 2245 O O . ARG A 1 293 ? 8.504 -16.294 5.485 1.00 71.69 293 ARG A O 1
ATOM 2252 N N . ASP A 1 294 ? 6.935 -17.842 5.931 1.00 77.62 294 ASP A N 1
ATOM 2253 C CA . ASP A 1 294 ? 6.544 -18.051 4.532 1.00 77.62 294 ASP A CA 1
ATOM 2254 C C . ASP A 1 294 ? 5.927 -16.762 3.942 1.00 77.62 294 ASP A C 1
ATOM 2256 O O . ASP A 1 294 ? 6.241 -16.387 2.814 1.00 77.62 294 ASP A O 1
ATOM 2260 N N . LEU A 1 295 ? 5.123 -16.021 4.719 1.00 74.00 295 LEU A N 1
ATOM 2261 C CA . LEU A 1 295 ? 4.569 -14.724 4.304 1.00 74.00 295 LEU A CA 1
ATOM 2262 C C . LEU A 1 295 ? 5.650 -13.652 4.096 1.00 74.00 295 LEU A C 1
ATOM 2264 O O . LEU A 1 295 ? 5.607 -12.904 3.117 1.00 74.00 295 LEU A O 1
ATOM 2268 N N . GLN A 1 296 ? 6.622 -13.568 5.005 1.00 72.00 296 GLN A N 1
ATOM 2269 C CA . GLN A 1 296 ? 7.768 -12.664 4.867 1.00 72.00 296 GLN A CA 1
ATOM 2270 C C . GLN A 1 296 ? 8.603 -13.025 3.635 1.00 72.00 296 GLN A C 1
ATOM 2272 O O . GLN A 1 296 ? 8.942 -12.144 2.847 1.00 72.00 296 GLN A O 1
ATOM 2277 N N . GLY A 1 297 ? 8.865 -14.318 3.422 1.00 77.88 297 GLY A N 1
ATOM 2278 C CA . GLY A 1 297 ? 9.550 -14.816 2.230 1.00 77.88 297 GLY A CA 1
ATOM 2279 C C . GLY A 1 297 ? 8.814 -14.452 0.941 1.00 77.88 297 GLY A C 1
ATOM 2280 O O . GLY A 1 297 ? 9.430 -13.935 0.012 1.00 77.88 297 GLY A O 1
ATOM 2281 N N . LEU A 1 298 ? 7.489 -14.642 0.902 1.00 80.19 298 LEU A N 1
ATOM 2282 C CA . LEU A 1 298 ? 6.658 -14.277 -0.248 1.00 80.19 298 LEU A CA 1
ATOM 2283 C C . LEU A 1 298 ? 6.698 -12.775 -0.526 1.00 80.19 298 LEU A C 1
ATOM 2285 O O . LEU A 1 298 ? 6.800 -12.367 -1.679 1.00 80.19 298 LEU A O 1
ATOM 2289 N N . THR A 1 299 ? 6.611 -11.958 0.523 1.00 74.81 299 THR A N 1
ATOM 2290 C CA . THR A 1 299 ? 6.603 -10.498 0.389 1.00 74.81 299 THR A CA 1
ATOM 2291 C C . THR A 1 299 ? 7.947 -10.000 -0.137 1.00 74.81 299 THR A C 1
ATOM 2293 O O . THR A 1 299 ? 7.964 -9.215 -1.079 1.00 74.81 299 THR A O 1
ATOM 2296 N N . ARG A 1 300 ? 9.067 -10.514 0.388 1.00 76.50 300 ARG A N 1
ATOM 2297 C CA . ARG A 1 300 ? 10.413 -10.190 -0.111 1.00 76.50 300 ARG A CA 1
ATOM 2298 C C . ARG A 1 300 ? 10.597 -10.610 -1.565 1.00 76.50 300 ARG A C 1
ATOM 2300 O O . ARG A 1 300 ? 11.005 -9.797 -2.384 1.00 76.50 300 ARG A O 1
ATOM 2307 N N . ALA A 1 301 ? 10.210 -11.839 -1.913 1.00 81.44 301 ALA A N 1
ATOM 2308 C CA . ALA A 1 301 ? 10.259 -12.307 -3.297 1.00 81.44 301 ALA A CA 1
ATOM 2309 C C . ALA A 1 301 ? 9.407 -11.426 -4.227 1.00 81.44 301 ALA A C 1
ATOM 2311 O O . ALA A 1 301 ? 9.824 -11.105 -5.337 1.00 81.44 301 ALA A O 1
ATOM 2312 N N . TRP A 1 302 ? 8.230 -10.998 -3.762 1.00 82.81 302 TRP A N 1
ATOM 2313 C CA . TRP A 1 302 ? 7.343 -10.095 -4.488 1.00 82.81 302 TRP A CA 1
ATOM 2314 C C . TRP A 1 302 ? 7.936 -8.707 -4.725 1.00 82.81 302 TRP A C 1
ATOM 2316 O O . TRP A 1 302 ? 7.895 -8.230 -5.860 1.00 82.81 302 TRP A O 1
ATOM 2326 N N . VAL A 1 303 ? 8.501 -8.082 -3.694 1.00 76.00 303 VAL A N 1
ATOM 2327 C CA . VAL A 1 303 ? 9.160 -6.775 -3.808 1.00 76.00 303 VAL A CA 1
ATOM 2328 C C . VAL A 1 303 ? 10.355 -6.873 -4.751 1.00 76.00 303 VAL A C 1
ATOM 2330 O O . VAL A 1 303 ? 10.389 -6.181 -5.768 1.00 76.00 303 VAL A O 1
ATOM 2333 N N . SER A 1 304 ? 11.270 -7.815 -4.508 1.00 81.62 304 SER A N 1
ATOM 2334 C CA . SER A 1 304 ? 12.484 -7.934 -5.315 1.00 81.62 304 SER A CA 1
ATOM 2335 C C . SER A 1 304 ? 12.196 -8.246 -6.783 1.00 81.62 304 SER A C 1
ATOM 2337 O O . SER A 1 304 ? 12.870 -7.735 -7.677 1.00 81.62 304 SER A O 1
ATOM 2339 N N . GLU A 1 305 ? 11.169 -9.045 -7.073 1.00 85.50 305 GLU A N 1
ATOM 2340 C CA . GLU A 1 305 ? 10.760 -9.311 -8.450 1.00 85.50 305 GLU A CA 1
ATOM 2341 C C . GLU A 1 305 ? 10.162 -8.073 -9.125 1.00 85.50 305 GLU A C 1
ATOM 2343 O O . GLU A 1 305 ? 10.388 -7.858 -10.308 1.00 85.50 305 GLU A O 1
ATOM 2348 N N . ARG A 1 306 ? 9.421 -7.221 -8.415 1.00 81.19 306 ARG A N 1
ATOM 2349 C CA . ARG A 1 306 ? 8.875 -5.994 -9.016 1.00 81.19 306 ARG A CA 1
ATOM 2350 C C . ARG A 1 306 ? 9.937 -4.927 -9.255 1.00 81.19 306 ARG A C 1
ATOM 2352 O O . ARG A 1 306 ? 9.833 -4.208 -10.245 1.00 81.19 306 ARG A O 1
ATOM 2359 N N . SER A 1 307 ? 10.925 -4.849 -8.372 1.00 80.56 307 SER A N 1
ATOM 2360 C CA . SER A 1 307 ? 11.968 -3.820 -8.397 1.00 80.56 307 SER A CA 1
ATOM 2361 C C . SER A 1 307 ? 13.178 -4.200 -9.269 1.00 80.56 307 SER A C 1
ATOM 2363 O O . SER A 1 307 ? 14.031 -3.361 -9.540 1.00 80.56 307 SER A O 1
ATOM 2365 N N . SER A 1 308 ? 13.263 -5.444 -9.758 1.00 84.50 308 SER A N 1
ATOM 2366 C CA . SER A 1 308 ? 14.342 -5.901 -10.652 1.00 84.50 308 SER A CA 1
ATOM 2367 C C . SER A 1 308 ? 13.988 -5.749 -12.144 1.00 84.50 308 SER A C 1
ATOM 2369 O O . SER A 1 308 ? 12.869 -6.079 -12.548 1.00 84.50 308 SER A O 1
ATOM 2371 N N . PRO A 1 309 ? 14.935 -5.321 -13.005 1.00 87.50 309 PRO A N 1
ATOM 2372 C CA . PRO A 1 309 ? 14.697 -5.177 -14.445 1.00 87.50 309 PRO A CA 1
ATOM 2373 C C . PRO A 1 309 ? 14.690 -6.518 -15.198 1.00 87.50 309 PRO A C 1
ATOM 2375 O O . PRO A 1 309 ? 14.059 -6.634 -16.249 1.00 87.50 309 PRO A O 1
ATOM 2378 N N . GLU A 1 310 ? 15.352 -7.550 -14.663 1.00 91.88 310 GLU A N 1
ATOM 2379 C CA . GLU A 1 310 ? 15.367 -8.910 -15.215 1.00 91.88 310 GLU A CA 1
ATOM 2380 C C . GLU A 1 310 ? 14.557 -9.889 -14.355 1.00 91.88 310 GLU A C 1
ATOM 2382 O O . GLU A 1 310 ? 14.226 -9.604 -13.206 1.00 91.88 310 GLU A O 1
ATOM 2387 N N . LEU A 1 311 ? 14.246 -11.062 -14.904 1.00 93.69 311 LEU A N 1
ATOM 2388 C CA . LEU A 1 311 ? 13.571 -12.140 -14.186 1.00 93.69 311 LEU A CA 1
ATOM 2389 C C . LEU A 1 311 ? 14.523 -12.773 -13.162 1.00 93.69 311 LEU A C 1
ATOM 2391 O O . LEU A 1 311 ? 15.601 -13.267 -13.523 1.00 93.69 311 LEU A O 1
ATOM 2395 N N . LEU A 1 312 ? 14.106 -12.798 -11.896 1.00 91.94 312 LEU A N 1
ATOM 2396 C CA . LEU A 1 312 ? 14.867 -13.448 -10.829 1.00 91.94 312 LEU A CA 1
ATOM 2397 C C . LEU A 1 312 ? 14.690 -14.972 -10.866 1.00 91.94 312 LEU A C 1
ATOM 2399 O O . LEU A 1 312 ? 13.798 -15.506 -11.533 1.00 91.94 312 LEU A O 1
ATOM 2403 N N . HIS A 1 313 ? 15.551 -15.690 -10.145 1.00 91.00 313 HIS A N 1
ATOM 2404 C CA . HIS A 1 313 ? 15.455 -17.143 -10.025 1.00 91.00 313 HIS A CA 1
ATOM 2405 C C . HIS A 1 313 ? 14.139 -17.557 -9.358 1.00 91.00 313 HIS A C 1
ATOM 2407 O O . HIS A 1 313 ? 13.736 -16.980 -8.347 1.00 91.00 313 HIS A O 1
ATOM 2413 N N . TRP A 1 314 ? 13.491 -18.587 -9.906 1.00 91.31 314 TRP A N 1
ATOM 2414 C CA . TRP A 1 314 ? 12.361 -19.221 -9.240 1.00 91.31 314 TRP A CA 1
ATOM 2415 C C . TRP A 1 314 ? 12.814 -19.806 -7.889 1.00 91.31 314 TRP A C 1
ATOM 2417 O O . TRP A 1 314 ? 13.810 -20.538 -7.864 1.00 91.31 314 TRP A O 1
ATOM 2427 N N . PRO A 1 315 ? 12.122 -19.518 -6.770 1.00 85.56 315 PRO A N 1
ATOM 2428 C CA . PRO A 1 315 ? 12.515 -20.042 -5.466 1.00 85.56 315 PRO A CA 1
ATOM 2429 C C . PRO A 1 315 ? 12.480 -21.574 -5.436 1.00 85.56 315 PRO A C 1
ATOM 2431 O O . PRO A 1 315 ? 11.427 -22.193 -5.565 1.00 85.56 315 PRO A O 1
ATOM 2434 N N . ALA A 1 316 ? 13.650 -22.194 -5.271 1.00 78.56 316 ALA A N 1
ATOM 2435 C CA . ALA A 1 316 ? 13.803 -23.652 -5.228 1.00 78.56 316 ALA A CA 1
ATOM 2436 C C . ALA A 1 316 ? 13.596 -24.246 -3.821 1.00 78.56 316 ALA A C 1
ATOM 2438 O O . ALA A 1 316 ? 13.678 -25.457 -3.629 1.00 78.56 316 ALA A O 1
ATOM 2439 N N . ASP A 1 317 ? 13.350 -23.401 -2.822 1.00 81.25 317 ASP A N 1
ATOM 2440 C CA . ASP A 1 317 ? 13.205 -23.772 -1.414 1.00 81.25 317 ASP A CA 1
ATOM 2441 C C . ASP A 1 317 ? 11.814 -24.333 -1.072 1.00 81.25 317 ASP A C 1
ATOM 2443 O O . ASP A 1 317 ? 11.521 -24.597 0.096 1.00 81.25 317 ASP A O 1
ATOM 2447 N N . GLY A 1 318 ? 10.943 -24.510 -2.068 1.00 85.19 318 GLY A N 1
ATOM 2448 C CA . GLY A 1 318 ? 9.587 -25.016 -1.889 1.00 85.19 318 GLY A CA 1
ATOM 2449 C C . GLY A 1 318 ? 8.610 -23.987 -1.308 1.00 85.19 318 GLY A C 1
ATOM 2450 O O . GLY A 1 318 ? 7.571 -24.372 -0.767 1.00 85.19 318 GLY A O 1
ATOM 2451 N N . LEU A 1 319 ? 8.963 -22.693 -1.304 1.00 86.44 319 LEU A N 1
ATOM 2452 C CA . LEU A 1 319 ? 8.152 -21.631 -0.703 1.00 86.44 319 LEU A CA 1
ATOM 2453 C C . LEU A 1 319 ? 6.749 -21.560 -1.317 1.00 86.44 319 LEU A C 1
ATOM 2455 O O . LEU A 1 319 ? 5.754 -21.533 -0.591 1.00 86.44 319 LEU A O 1
ATOM 2459 N N . PHE A 1 320 ? 6.661 -21.568 -2.647 1.00 88.94 320 PHE A N 1
ATOM 2460 C CA . PHE A 1 320 ? 5.386 -21.465 -3.356 1.00 88.94 320 PHE A CA 1
ATOM 2461 C C . PHE A 1 320 ? 4.519 -22.712 -3.188 1.00 88.94 320 PHE A C 1
ATOM 2463 O O . PHE A 1 320 ? 3.300 -22.592 -3.091 1.00 88.94 320 PHE A O 1
ATOM 2470 N N . GLU A 1 321 ? 5.117 -23.896 -3.097 1.00 90.06 321 GLU A N 1
ATOM 2471 C CA . GLU A 1 321 ? 4.429 -25.152 -2.807 1.00 90.06 321 GLU A CA 1
ATOM 2472 C C . GLU A 1 321 ? 3.793 -25.097 -1.415 1.00 90.06 321 GLU A C 1
ATOM 2474 O O . GLU A 1 321 ? 2.590 -25.328 -1.283 1.00 90.06 321 GLU A O 1
ATOM 2479 N N . ARG A 1 322 ? 4.558 -24.678 -0.393 1.00 88.31 322 ARG A N 1
ATOM 2480 C CA . ARG A 1 322 ? 4.037 -24.503 0.974 1.00 88.31 322 ARG A CA 1
ATOM 2481 C C . ARG A 1 322 ? 2.904 -23.481 1.029 1.00 88.31 322 ARG A C 1
ATOM 2483 O O . ARG A 1 322 ? 1.880 -23.745 1.652 1.00 88.31 322 ARG A O 1
ATOM 2490 N N . ILE A 1 323 ? 3.065 -22.326 0.382 1.00 87.31 323 ILE A N 1
ATOM 2491 C CA . ILE A 1 323 ? 2.041 -21.271 0.365 1.00 87.31 323 ILE A CA 1
ATOM 2492 C C . ILE A 1 323 ? 0.780 -21.749 -0.356 1.00 87.31 323 ILE A C 1
ATOM 2494 O O . ILE A 1 323 ? -0.319 -21.557 0.156 1.00 87.31 323 ILE A O 1
ATOM 2498 N N . ASN A 1 324 ? 0.916 -22.398 -1.513 1.00 89.12 324 ASN A N 1
ATOM 2499 C CA . ASN A 1 324 ? -0.231 -22.905 -2.262 1.00 89.12 324 ASN A CA 1
ATOM 2500 C C . ASN A 1 324 ? -0.998 -23.971 -1.479 1.00 89.12 324 ASN A C 1
ATOM 2502 O O . ASN A 1 324 ? -2.227 -23.963 -1.490 1.00 89.12 324 ASN A O 1
ATOM 2506 N N . ASP A 1 325 ? -0.302 -24.867 -0.781 1.00 88.00 325 ASP A N 1
ATOM 2507 C CA . ASP A 1 325 ? -0.960 -25.882 0.040 1.00 88.00 325 ASP A CA 1
ATOM 2508 C C . ASP A 1 325 ? -1.647 -25.271 1.268 1.00 88.00 325 ASP A C 1
ATOM 2510 O O . ASP A 1 325 ? -2.764 -25.670 1.596 1.00 88.00 325 ASP A O 1
ATOM 2514 N N . ARG A 1 326 ? -1.067 -24.231 1.884 1.00 83.44 326 ARG A N 1
ATOM 2515 C CA . ARG A 1 326 ? -1.735 -23.453 2.943 1.00 83.44 326 ARG A CA 1
ATOM 2516 C C . ARG A 1 326 ? -2.979 -22.728 2.434 1.00 83.44 326 ARG A C 1
ATOM 2518 O O . ARG A 1 326 ? -4.015 -22.792 3.085 1.00 83.44 326 ARG A O 1
ATOM 2525 N N . ILE A 1 327 ? -2.900 -22.083 1.268 1.00 84.75 327 ILE A N 1
ATOM 2526 C CA . ILE A 1 327 ? -4.046 -21.416 0.633 1.00 84.75 327 ILE A CA 1
ATOM 2527 C C . ILE A 1 327 ? -5.175 -22.427 0.401 1.00 84.75 327 ILE A C 1
ATOM 2529 O O . ILE A 1 327 ? -6.324 -22.124 0.708 1.00 84.75 327 ILE A O 1
ATOM 2533 N N . LYS A 1 328 ? -4.866 -23.636 -0.093 1.00 88.50 328 LYS A N 1
ATOM 2534 C CA . LYS A 1 328 ? -5.867 -24.705 -0.266 1.00 88.50 328 LYS A CA 1
ATOM 2535 C C . LYS A 1 328 ? -6.504 -25.112 1.064 1.00 88.50 328 LYS A C 1
ATOM 2537 O O . LYS A 1 328 ? -7.724 -25.114 1.160 1.00 88.50 328 LYS A O 1
ATOM 2542 N N . GLN A 1 329 ? -5.698 -25.379 2.094 1.00 84.00 329 GLN A N 1
ATOM 2543 C CA . GLN A 1 329 ? -6.202 -25.759 3.421 1.00 84.00 329 GLN A CA 1
ATOM 2544 C C . GLN A 1 329 ? -7.060 -24.656 4.059 1.00 84.00 329 GLN A C 1
ATOM 2546 O O . GLN A 1 329 ? -8.073 -24.943 4.692 1.00 84.00 329 GLN A O 1
ATOM 2551 N N . GLN A 1 330 ? -6.683 -23.385 3.889 1.00 77.81 330 GLN A N 1
ATOM 2552 C CA . GLN A 1 330 ? -7.485 -22.257 4.363 1.00 77.81 330 GLN A CA 1
ATOM 2553 C C . GLN A 1 330 ? -8.809 -22.130 3.599 1.00 77.81 330 GLN A C 1
ATOM 2555 O O . GLN A 1 330 ? -9.817 -21.820 4.226 1.00 77.81 330 GLN A O 1
ATOM 2560 N N . ILE A 1 331 ? -8.841 -22.398 2.285 1.00 82.31 331 ILE A N 1
ATOM 2561 C CA . ILE A 1 331 ? -10.092 -22.436 1.505 1.00 82.31 331 ILE A CA 1
ATOM 2562 C C . ILE A 1 331 ? -11.028 -23.513 2.059 1.00 82.31 331 ILE A C 1
ATOM 2564 O O . ILE A 1 331 ? -12.165 -23.196 2.395 1.00 82.31 331 ILE A O 1
ATOM 2568 N N . GLU A 1 332 ? -10.536 -24.743 2.228 1.00 86.06 332 GLU A N 1
ATOM 2569 C CA . GLU A 1 332 ? -11.317 -25.860 2.785 1.00 86.06 332 GLU A CA 1
ATOM 2570 C C . GLU A 1 332 ? -11.870 -25.510 4.177 1.00 86.06 332 GLU A C 1
ATOM 2572 O O . GLU A 1 332 ? -13.056 -25.681 4.452 1.00 86.06 332 GLU A O 1
ATOM 2577 N N . ARG A 1 333 ? -11.039 -24.909 5.037 1.00 77.00 333 ARG A N 1
ATOM 2578 C CA . ARG A 1 333 ? -11.450 -24.465 6.375 1.00 77.00 333 ARG A CA 1
ATOM 2579 C C . ARG A 1 333 ? -12.527 -23.378 6.346 1.00 77.00 333 ARG A C 1
ATOM 2581 O O . ARG A 1 333 ? -13.438 -23.405 7.171 1.00 77.00 333 ARG A O 1
ATOM 2588 N N . VAL A 1 334 ? -12.424 -22.406 5.438 1.00 76.25 334 VAL A N 1
ATOM 2589 C CA . VAL A 1 334 ? -13.448 -21.360 5.269 1.00 76.25 334 VAL A CA 1
ATOM 2590 C C . VAL A 1 334 ? -14.763 -21.982 4.810 1.00 76.25 334 VAL A C 1
ATOM 2592 O O . VAL A 1 334 ? -15.813 -21.613 5.331 1.00 76.25 334 VAL A O 1
ATOM 2595 N N . GLU A 1 335 ? -14.723 -22.940 3.885 1.00 82.88 335 GLU A N 1
ATOM 2596 C CA . GLU A 1 335 ? -15.916 -23.645 3.407 1.00 82.88 335 GLU A CA 1
ATOM 2597 C C . GLU A 1 335 ? -16.600 -24.429 4.539 1.00 82.88 335 GLU A C 1
ATOM 2599 O O . GLU A 1 335 ? -17.817 -24.327 4.699 1.00 82.88 335 GLU A O 1
ATOM 2604 N N . GLU A 1 336 ? -15.830 -25.129 5.379 1.00 79.44 336 GLU A N 1
ATOM 2605 C CA . GLU A 1 336 ? -16.351 -25.845 6.553 1.00 79.44 336 GLU A CA 1
ATOM 2606 C C . GLU A 1 336 ? -16.977 -24.898 7.590 1.00 79.44 336 GLU A C 1
ATOM 2608 O O . GLU A 1 336 ? -18.090 -25.133 8.060 1.00 79.44 336 GLU A O 1
ATOM 2613 N N . MET A 1 337 ? -16.290 -23.800 7.925 1.00 68.19 337 MET A N 1
ATOM 2614 C CA . MET A 1 337 ? -16.747 -22.826 8.925 1.00 68.19 337 MET A CA 1
ATOM 2615 C C . MET A 1 337 ? -17.968 -22.021 8.464 1.00 68.19 337 MET A C 1
ATOM 2617 O O . MET A 1 337 ? -18.764 -21.597 9.298 1.00 68.19 337 MET A O 1
ATOM 2621 N N . THR A 1 338 ? -18.150 -21.835 7.154 1.00 67.56 338 THR A N 1
ATOM 2622 C CA . THR A 1 338 ? -19.328 -21.153 6.587 1.00 67.56 338 THR A CA 1
ATOM 2623 C C . THR A 1 338 ? -20.615 -21.971 6.796 1.00 67.56 338 THR A C 1
ATOM 2625 O O . THR A 1 338 ? -21.715 -21.424 6.752 1.00 67.56 338 THR A O 1
ATOM 2628 N N . GLY A 1 339 ? -20.500 -23.279 7.059 1.00 63.03 339 GLY A N 1
ATOM 2629 C CA . GLY A 1 339 ? -21.637 -24.151 7.360 1.00 63.03 339 GLY A CA 1
ATOM 2630 C C . GLY A 1 339 ? -22.250 -23.957 8.754 1.00 63.03 339 GLY A C 1
ATOM 2631 O O . GLY A 1 339 ? -23.377 -24.405 8.967 1.00 63.03 339 GLY A O 1
ATOM 2632 N N . ASP A 1 340 ? -21.550 -23.296 9.685 1.00 56.44 340 ASP A N 1
ATOM 2633 C CA . ASP A 1 340 ? -21.950 -23.172 11.093 1.00 56.44 340 ASP A CA 1
ATOM 2634 C C . ASP A 1 340 ? -22.330 -21.716 11.444 1.00 56.44 340 ASP A C 1
ATOM 2636 O O . ASP A 1 340 ? -21.498 -20.810 11.467 1.00 56.44 340 ASP A O 1
ATOM 2640 N N . MET A 1 341 ? -23.616 -21.477 11.725 1.00 54.22 341 MET A N 1
ATOM 2641 C CA . MET A 1 341 ? -24.230 -20.145 11.899 1.00 54.22 341 MET A CA 1
ATOM 2642 C C . MET A 1 341 ? -24.018 -19.531 13.304 1.00 54.22 341 MET A C 1
ATOM 2644 O O . MET A 1 341 ? -24.946 -18.956 13.876 1.00 54.22 341 MET A O 1
ATOM 2648 N N . ASP A 1 342 ? -22.825 -19.658 13.896 1.00 57.69 342 ASP A N 1
ATOM 2649 C CA . ASP A 1 342 ? -22.502 -19.025 15.188 1.00 57.69 342 ASP A CA 1
ATOM 2650 C C . ASP A 1 342 ? -21.865 -17.623 15.004 1.00 57.69 342 ASP A C 1
ATOM 2652 O O . ASP A 1 342 ? -20.901 -17.470 14.248 1.00 57.69 342 ASP A O 1
ATOM 2656 N N . PRO A 1 343 ? -22.338 -16.571 15.707 1.00 46.78 343 PRO A N 1
ATOM 2657 C CA . PRO A 1 343 ? -21.818 -15.208 15.563 1.00 46.78 343 PRO A CA 1
ATOM 2658 C C . PRO A 1 343 ? -20.320 -15.031 15.862 1.00 46.78 343 PRO A C 1
ATOM 2660 O O . PRO A 1 343 ? -19.695 -14.150 15.271 1.00 46.78 343 PRO A O 1
ATOM 2663 N N . LYS A 1 344 ? -19.711 -15.840 16.750 1.00 47.97 344 LYS A N 1
ATOM 2664 C CA . LYS A 1 344 ? -18.259 -15.762 17.023 1.00 47.97 344 LYS A CA 1
ATOM 2665 C C . LYS A 1 344 ? -17.440 -16.398 15.903 1.00 47.97 344 LYS A C 1
ATOM 2667 O O . LYS A 1 344 ? -16.371 -15.889 15.565 1.00 47.97 344 LYS A O 1
ATOM 2672 N N . THR A 1 345 ? -17.962 -17.464 15.302 1.00 52.19 345 THR A N 1
ATOM 2673 C CA . THR A 1 345 ? -17.402 -18.080 14.092 1.00 52.19 345 THR A CA 1
ATOM 2674 C C . THR A 1 345 ? -17.379 -17.081 12.937 1.00 52.19 345 THR A C 1
ATOM 2676 O O . THR A 1 345 ? -16.412 -17.057 12.184 1.00 52.19 345 THR A O 1
ATOM 2679 N N . ASN A 1 346 ? -18.363 -16.179 12.864 1.00 54.59 346 ASN A N 1
ATOM 2680 C CA . ASN A 1 346 ? -18.485 -15.193 11.790 1.00 54.59 346 ASN A CA 1
ATOM 2681 C C . ASN A 1 346 ? -17.348 -14.145 11.778 1.00 54.59 346 ASN A C 1
ATOM 2683 O O . ASN A 1 346 ? -16.798 -13.841 10.724 1.00 54.59 346 ASN A O 1
ATOM 2687 N N . PHE A 1 347 ? -16.917 -13.637 12.941 1.00 54.56 347 PHE A N 1
ATOM 2688 C CA . PHE A 1 347 ? -15.771 -12.711 13.011 1.00 54.56 347 PHE A CA 1
ATOM 2689 C C . PHE A 1 347 ? -14.450 -13.400 12.637 1.00 54.56 347 PHE A C 1
ATOM 2691 O O . PHE A 1 347 ? -13.664 -12.868 11.854 1.00 54.56 347 PHE A O 1
ATOM 2698 N N . ALA A 1 348 ? -14.219 -14.612 13.152 1.00 50.19 348 ALA A N 1
ATOM 2699 C CA . ALA A 1 348 ? -13.034 -15.393 12.802 1.00 50.19 348 ALA A CA 1
ATOM 2700 C C . ALA A 1 348 ? -13.008 -15.749 11.305 1.00 50.19 348 ALA A C 1
ATOM 2702 O O . ALA A 1 348 ? -11.949 -15.700 10.683 1.00 50.19 348 ALA A O 1
ATOM 2703 N N . LEU A 1 349 ? -14.170 -16.048 10.716 1.00 57.72 349 LEU A N 1
ATOM 2704 C CA . LEU A 1 349 ? -14.328 -16.308 9.288 1.00 57.72 349 LEU A CA 1
ATOM 2705 C C . LEU A 1 349 ? -13.912 -15.095 8.446 1.00 57.72 349 LEU A C 1
ATOM 2707 O O . LEU A 1 349 ? -13.146 -15.258 7.502 1.00 57.72 349 LEU A O 1
ATOM 2711 N N . ILE A 1 350 ? -14.348 -13.886 8.816 1.00 58.50 350 ILE A N 1
ATOM 2712 C CA . ILE A 1 350 ? -13.986 -12.643 8.114 1.00 58.50 350 ILE A CA 1
ATOM 2713 C C . ILE A 1 350 ? -12.472 -12.408 8.156 1.00 58.50 350 ILE A C 1
ATOM 2715 O O . ILE A 1 350 ? -11.867 -12.081 7.132 1.00 58.50 350 ILE A O 1
ATOM 2719 N N . VAL A 1 351 ? -11.840 -12.612 9.317 1.00 55.88 351 VAL A N 1
ATOM 2720 C CA . VAL A 1 351 ? -10.382 -12.468 9.466 1.00 55.88 351 VAL A CA 1
ATOM 2721 C C . VAL A 1 351 ? -9.645 -13.475 8.579 1.00 55.88 351 VAL A C 1
ATOM 2723 O O . VAL A 1 351 ? -8.754 -13.085 7.826 1.00 55.88 351 VAL A O 1
ATOM 2726 N N . ILE A 1 352 ? -10.052 -14.749 8.607 1.00 59.59 352 ILE A N 1
ATOM 2727 C CA . ILE A 1 352 ? -9.436 -15.813 7.798 1.00 59.59 352 ILE A CA 1
ATOM 2728 C C . ILE A 1 352 ? -9.641 -15.552 6.297 1.00 59.59 352 ILE A C 1
ATOM 2730 O O . ILE A 1 352 ? -8.709 -15.711 5.513 1.00 59.59 352 ILE A O 1
ATOM 2734 N N . GLN A 1 353 ? -10.830 -15.112 5.875 1.00 61.78 353 GLN A N 1
ATOM 2735 C CA . GLN A 1 353 ? -11.115 -14.767 4.478 1.00 61.78 353 GLN A CA 1
ATOM 2736 C C . GLN A 1 353 ? -10.277 -13.578 3.993 1.00 61.78 353 GLN A C 1
ATOM 2738 O O . GLN A 1 353 ? -9.738 -13.610 2.886 1.00 61.78 353 GLN A O 1
ATOM 2743 N N . THR A 1 354 ? -10.132 -12.546 4.827 1.00 59.62 354 THR A N 1
ATOM 2744 C CA . THR A 1 354 ? -9.322 -11.362 4.505 1.00 59.62 354 THR A CA 1
ATOM 2745 C C . THR A 1 354 ? -7.844 -11.730 4.371 1.00 59.62 354 THR A C 1
ATOM 2747 O O . THR A 1 354 ? -7.185 -11.334 3.407 1.00 59.62 354 THR A O 1
ATOM 2750 N N . GLU A 1 355 ? -7.321 -12.539 5.297 1.00 64.81 355 GLU A N 1
ATOM 2751 C CA . GLU A 1 355 ? -5.945 -13.034 5.231 1.00 64.81 355 GLU A CA 1
ATOM 2752 C C . GLU A 1 355 ? -5.717 -13.893 3.976 1.00 64.81 355 GLU A C 1
ATOM 2754 O O . GLU A 1 355 ? -4.743 -13.692 3.245 1.00 64.81 355 GLU A O 1
ATOM 2759 N N . LEU A 1 356 ? -6.653 -14.793 3.667 1.00 73.00 356 LEU A N 1
ATOM 2760 C CA . LEU A 1 356 ? -6.609 -15.642 2.481 1.00 73.00 356 LEU A CA 1
ATOM 2761 C C . LEU A 1 356 ? -6.536 -14.818 1.185 1.00 73.00 356 LEU A C 1
ATOM 2763 O O . LEU A 1 356 ? -5.739 -15.131 0.294 1.00 73.00 356 LEU A O 1
ATOM 2767 N N . GLU A 1 357 ? -7.331 -13.751 1.062 1.00 73.94 357 GLU A N 1
ATOM 2768 C CA . GLU A 1 357 ? -7.257 -12.867 -0.106 1.00 73.94 357 GLU A CA 1
ATOM 2769 C C . GLU A 1 357 ? -5.944 -12.079 -0.166 1.00 73.94 357 GLU A C 1
ATOM 2771 O O . GLU A 1 357 ? -5.403 -11.903 -1.262 1.00 73.94 357 GLU A O 1
ATOM 2776 N N . ARG A 1 358 ? -5.354 -11.701 0.975 1.00 70.56 358 ARG A N 1
ATOM 2777 C CA . ARG A 1 358 ? -4.017 -11.083 1.017 1.00 70.56 358 ARG A CA 1
ATOM 2778 C C . ARG A 1 358 ? -2.939 -12.024 0.468 1.00 70.56 358 ARG A C 1
ATOM 2780 O O . ARG A 1 358 ? -2.140 -11.606 -0.373 1.00 70.56 358 ARG A O 1
ATOM 2787 N N . PHE A 1 359 ? -2.937 -13.298 0.867 1.00 75.81 359 PHE A N 1
ATOM 2788 C CA . PHE A 1 359 ? -2.007 -14.298 0.321 1.00 75.81 359 PHE A CA 1
ATOM 2789 C C . PHE A 1 359 ? -2.219 -14.519 -1.178 1.00 75.81 359 PHE A C 1
ATOM 2791 O O . PHE A 1 359 ? -1.265 -14.464 -1.960 1.00 75.81 359 PHE A O 1
ATOM 2798 N N . LYS A 1 360 ? -3.471 -14.714 -1.610 1.00 78.06 360 LYS A N 1
ATOM 2799 C CA . LYS A 1 360 ? -3.794 -14.883 -3.033 1.00 78.06 360 LYS A CA 1
ATOM 2800 C C . LYS A 1 360 ? -3.385 -13.659 -3.855 1.00 78.06 360 LYS A C 1
ATOM 2802 O O . LYS A 1 360 ? -2.904 -13.822 -4.976 1.00 78.06 360 LYS A O 1
ATOM 2807 N N . TYR A 1 361 ? -3.567 -12.447 -3.329 1.00 78.44 361 TYR A N 1
ATOM 2808 C CA . TYR A 1 361 ? -3.132 -11.215 -3.980 1.00 78.44 361 TYR A CA 1
ATOM 2809 C C . TYR A 1 361 ? -1.617 -11.196 -4.185 1.00 78.44 361 TYR A C 1
ATOM 2811 O O . TYR A 1 361 ? -1.177 -10.992 -5.316 1.00 78.44 361 TYR A O 1
ATOM 2819 N N . LEU A 1 362 ? -0.827 -11.463 -3.139 1.00 72.44 362 LEU A N 1
ATOM 2820 C CA . LEU A 1 362 ? 0.636 -11.475 -3.232 1.00 72.44 362 LEU A CA 1
ATOM 2821 C C . LEU A 1 362 ? 1.126 -12.493 -4.269 1.00 72.44 362 LEU A C 1
ATOM 2823 O O . LEU A 1 362 ? 1.916 -12.141 -5.144 1.00 72.44 362 LEU A O 1
ATOM 2827 N N . VAL A 1 363 ? 0.586 -13.718 -4.250 1.00 83.06 363 VAL A N 1
ATOM 2828 C CA . VAL A 1 363 ? 0.928 -14.758 -5.236 1.00 83.06 363 VAL A CA 1
ATOM 2829 C C . VAL A 1 363 ? 0.558 -14.321 -6.659 1.00 83.06 363 VAL A C 1
ATOM 2831 O O . VAL A 1 363 ? 1.386 -14.397 -7.566 1.00 83.06 363 VAL A O 1
ATOM 2834 N N . ARG A 1 364 ? -0.664 -13.817 -6.879 1.00 79.88 364 ARG A N 1
ATOM 2835 C CA . ARG A 1 364 ? -1.105 -13.338 -8.204 1.00 79.88 364 ARG A CA 1
ATOM 2836 C C . ARG A 1 364 ? -0.259 -12.164 -8.692 1.00 79.88 364 ARG A C 1
ATOM 2838 O O . ARG A 1 364 ? 0.074 -12.114 -9.871 1.00 79.88 364 ARG A O 1
ATOM 2845 N N . SER A 1 365 ? 0.059 -11.220 -7.812 1.00 76.25 365 SER A N 1
ATOM 2846 C CA . SER A 1 365 ? 0.841 -10.024 -8.132 1.00 76.25 365 SER A CA 1
ATOM 2847 C C . SER A 1 365 ? 2.280 -10.389 -8.504 1.00 76.25 365 SER A C 1
ATOM 2849 O O . SER A 1 365 ? 2.781 -9.918 -9.523 1.00 76.25 365 SER A O 1
ATOM 2851 N N . TYR A 1 366 ? 2.899 -11.314 -7.762 1.00 86.38 366 TYR A N 1
ATOM 2852 C CA . TYR A 1 366 ? 4.210 -11.878 -8.091 1.00 86.38 366 TYR A CA 1
ATOM 2853 C C . TYR A 1 366 ? 4.218 -12.558 -9.464 1.00 86.38 366 TYR A C 1
ATOM 2855 O O . TYR A 1 366 ? 5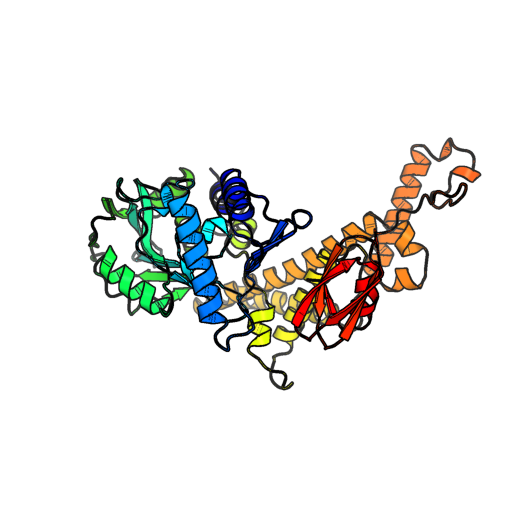.013 -12.201 -10.331 1.00 86.38 366 TYR A O 1
ATOM 2863 N N . LEU A 1 367 ? 3.280 -13.479 -9.707 1.00 90.31 367 LEU A N 1
ATOM 2864 C CA . LEU A 1 367 ? 3.198 -14.192 -10.984 1.00 90.31 367 LEU A CA 1
ATOM 2865 C C . LEU A 1 367 ? 2.919 -13.247 -12.160 1.00 90.31 367 LEU A C 1
ATOM 2867 O O . LEU A 1 367 ? 3.488 -13.422 -13.232 1.00 90.31 367 LEU A O 1
ATOM 2871 N N . ARG A 1 368 ? 2.086 -12.214 -11.974 1.00 85.44 368 ARG A N 1
ATOM 2872 C CA . ARG A 1 368 ? 1.839 -11.190 -13.004 1.00 85.44 368 ARG A CA 1
ATOM 2873 C C . ARG A 1 368 ? 3.100 -10.397 -13.338 1.00 85.44 368 ARG A C 1
ATOM 2875 O O . ARG A 1 368 ? 3.356 -10.175 -14.518 1.00 85.44 368 ARG A O 1
ATOM 2882 N N . ALA A 1 369 ? 3.882 -9.997 -12.333 1.00 83.44 369 ALA A N 1
ATOM 2883 C CA . ALA A 1 369 ? 5.150 -9.300 -12.552 1.00 83.44 369 ALA A CA 1
ATOM 2884 C C . ALA A 1 369 ? 6.124 -10.167 -13.368 1.00 83.44 369 ALA A C 1
ATOM 2886 O O . ALA A 1 369 ? 6.711 -9.697 -14.342 1.00 83.44 369 ALA A O 1
ATOM 2887 N N . ARG A 1 370 ? 6.219 -11.460 -13.038 1.00 94.38 370 ARG A N 1
ATOM 2888 C CA . ARG A 1 370 ? 7.062 -12.421 -13.763 1.00 94.38 370 ARG A CA 1
ATOM 2889 C C . ARG A 1 370 ? 6.598 -12.660 -15.190 1.00 94.38 370 ARG A C 1
ATOM 2891 O O . ARG A 1 370 ? 7.404 -12.560 -16.110 1.00 94.38 370 ARG A O 1
ATOM 2898 N N . ILE A 1 371 ? 5.304 -12.909 -15.395 1.00 93.31 371 ILE A N 1
ATOM 2899 C CA . ILE A 1 371 ? 4.725 -13.101 -16.732 1.00 93.31 371 ILE A CA 1
ATOM 2900 C C . ILE A 1 371 ? 4.959 -11.864 -17.604 1.00 93.31 371 ILE A C 1
ATOM 2902 O O . ILE A 1 371 ? 5.372 -12.019 -18.746 1.00 93.31 371 ILE A O 1
ATOM 2906 N N . ALA A 1 372 ? 4.809 -10.649 -17.067 1.00 91.19 372 ALA A N 1
ATOM 2907 C CA . ALA A 1 372 ? 5.084 -9.424 -17.820 1.00 91.19 372 ALA A CA 1
ATOM 2908 C C . ALA A 1 372 ? 6.545 -9.345 -18.309 1.00 91.19 372 ALA A C 1
ATOM 2910 O O . ALA A 1 372 ? 6.797 -8.953 -19.450 1.00 91.19 372 ALA A O 1
ATOM 2911 N N . LYS A 1 373 ? 7.514 -9.761 -17.481 1.00 93.94 373 LYS A N 1
ATOM 2912 C CA . LYS A 1 373 ? 8.928 -9.855 -17.887 1.00 93.94 373 LYS A CA 1
ATOM 2913 C C . LYS A 1 373 ? 9.161 -10.960 -18.917 1.00 93.94 373 LYS A C 1
ATOM 2915 O O . LYS A 1 373 ? 9.924 -10.755 -19.861 1.00 93.94 373 LYS A O 1
ATOM 2920 N N . ILE A 1 374 ? 8.513 -12.115 -18.746 1.00 94.44 374 ILE A N 1
ATOM 2921 C CA . ILE A 1 374 ? 8.589 -13.248 -19.678 1.00 94.44 374 ILE A CA 1
ATOM 2922 C C . ILE A 1 374 ? 8.028 -12.851 -21.045 1.00 94.44 374 ILE A C 1
ATOM 2924 O O . ILE A 1 374 ? 8.682 -13.114 -22.048 1.00 94.44 374 ILE A O 1
ATOM 2928 N N . ASP A 1 375 ? 6.873 -12.189 -21.100 1.00 91.94 375 ASP A N 1
ATOM 2929 C CA . ASP A 1 375 ? 6.241 -11.729 -22.342 1.00 91.94 375 ASP A CA 1
ATOM 2930 C C . ASP A 1 375 ? 7.131 -10.718 -23.073 1.00 91.94 375 ASP A C 1
ATOM 2932 O O . ASP A 1 375 ? 7.329 -10.815 -24.282 1.00 91.94 375 ASP A O 1
ATOM 2936 N N . LYS A 1 376 ? 7.735 -9.779 -22.333 1.00 90.62 376 LYS A N 1
ATOM 2937 C CA . LYS A 1 376 ? 8.623 -8.763 -22.912 1.00 90.62 376 LYS A CA 1
ATOM 2938 C C . LYS A 1 376 ? 9.906 -9.363 -23.496 1.00 90.62 376 LYS A C 1
ATOM 2940 O O . LYS A 1 376 ? 10.360 -8.938 -24.551 1.00 90.62 376 LYS A O 1
ATOM 2945 N N . HIS A 1 377 ? 10.485 -10.365 -22.833 1.00 91.50 377 HIS A N 1
ATOM 2946 C CA . HIS A 1 377 ? 11.796 -10.923 -23.187 1.00 91.50 377 HIS A CA 1
ATOM 2947 C C . HIS A 1 377 ? 11.748 -12.447 -23.432 1.00 91.50 377 HIS A C 1
ATOM 2949 O O . HIS A 1 377 ? 12.658 -13.182 -23.042 1.00 91.50 377 HIS A O 1
ATOM 2955 N N . THR A 1 378 ? 10.696 -12.952 -24.093 1.00 91.12 378 THR A N 1
ATOM 2956 C CA . THR A 1 378 ? 10.444 -14.405 -24.233 1.00 91.12 378 THR A CA 1
ATOM 2957 C C . THR A 1 378 ? 11.605 -15.145 -24.903 1.00 91.12 378 THR A C 1
ATOM 2959 O O . THR A 1 378 ? 12.103 -16.143 -24.380 1.00 91.12 378 THR A O 1
ATOM 2962 N N . LEU A 1 379 ? 12.080 -14.644 -26.049 1.00 89.50 379 LEU A N 1
ATOM 2963 C CA . LEU A 1 379 ? 13.192 -15.250 -26.791 1.00 89.50 379 LEU A CA 1
ATOM 2964 C C . LEU A 1 379 ? 14.502 -15.239 -25.994 1.00 89.50 379 LEU A C 1
ATOM 2966 O O . LEU A 1 379 ? 15.269 -16.197 -26.080 1.00 89.50 379 LEU A O 1
ATOM 2970 N N . HIS A 1 380 ? 14.738 -14.194 -25.196 1.00 91.25 380 HIS A N 1
ATOM 2971 C CA . HIS A 1 380 ? 15.912 -14.093 -24.335 1.00 91.25 380 HIS A CA 1
ATOM 2972 C C . HIS A 1 380 ? 15.903 -15.201 -23.278 1.00 91.25 380 HIS A C 1
ATOM 2974 O O . HIS A 1 380 ? 16.859 -15.973 -23.200 1.00 91.25 380 HIS A O 1
ATOM 2980 N N . TYR A 1 381 ? 14.806 -15.362 -22.535 1.00 93.56 381 TYR A N 1
ATOM 2981 C CA . TYR A 1 381 ? 14.740 -16.371 -21.475 1.00 93.56 381 TYR A CA 1
ATOM 2982 C C . TYR A 1 381 ? 14.716 -17.814 -21.990 1.00 93.56 381 TYR A C 1
ATOM 2984 O O . TYR A 1 381 ? 15.191 -18.714 -21.303 1.00 93.56 381 TYR A O 1
ATOM 2992 N N . LEU A 1 382 ? 14.221 -18.052 -23.209 1.00 90.56 382 LEU A N 1
ATOM 2993 C CA . LEU A 1 382 ? 14.266 -19.377 -23.836 1.00 90.56 382 LEU A CA 1
ATOM 2994 C C . LEU A 1 382 ? 15.631 -19.707 -24.473 1.00 90.56 382 LEU A C 1
ATOM 2996 O O . LEU A 1 382 ? 15.909 -20.882 -24.739 1.00 90.56 382 LEU A O 1
ATOM 3000 N N . SER A 1 383 ? 16.492 -18.707 -24.696 1.00 88.94 383 SER A N 1
ATOM 3001 C CA . SER A 1 383 ? 17.741 -18.863 -25.455 1.00 88.94 383 SER A CA 1
ATOM 3002 C C . SER A 1 383 ? 18.769 -19.781 -24.784 1.00 88.94 383 SER A C 1
ATOM 3004 O O . SER A 1 383 ? 19.371 -20.616 -25.463 1.00 88.94 383 SER A O 1
ATOM 3006 N N . SER A 1 384 ? 18.944 -19.690 -23.461 1.00 89.81 384 SER A N 1
ATOM 3007 C CA . SER A 1 384 ? 19.967 -20.438 -22.719 1.00 89.81 384 SER A CA 1
ATOM 3008 C C . SER A 1 384 ? 19.367 -21.355 -21.642 1.00 89.81 384 SER A C 1
ATOM 3010 O O . SER A 1 384 ? 18.294 -21.063 -21.108 1.00 89.81 384 SER A O 1
ATOM 3012 N N . PRO A 1 385 ? 20.027 -22.483 -21.308 1.00 90.81 385 PRO A N 1
ATOM 3013 C CA . PRO A 1 385 ? 19.585 -23.358 -20.221 1.00 90.81 385 PRO A CA 1
ATOM 3014 C C . PRO A 1 385 ? 19.538 -22.654 -18.858 1.00 90.81 385 PRO A C 1
ATOM 3016 O O . PRO A 1 385 ? 18.590 -22.871 -18.109 1.00 90.81 385 PRO A O 1
ATOM 3019 N N . ASP A 1 386 ? 20.508 -21.782 -18.569 1.00 89.19 386 ASP A N 1
ATOM 3020 C CA . ASP A 1 386 ? 20.592 -21.065 -17.289 1.00 89.19 386 ASP A CA 1
ATOM 3021 C C . ASP A 1 386 ? 19.440 -20.070 -17.113 1.00 89.19 386 ASP A C 1
ATOM 3023 O O . ASP A 1 386 ? 18.866 -19.963 -16.032 1.00 89.19 386 ASP A O 1
ATOM 3027 N N . LEU A 1 387 ? 19.046 -19.374 -18.186 1.00 90.56 387 LEU A N 1
ATOM 3028 C CA . LEU A 1 387 ? 17.895 -18.471 -18.155 1.00 90.56 387 LEU A CA 1
ATOM 3029 C C . LEU A 1 387 ? 16.577 -19.244 -18.076 1.00 90.56 387 LEU A C 1
ATOM 3031 O O . LEU A 1 387 ? 15.681 -18.836 -17.341 1.00 90.56 387 LEU A O 1
ATOM 3035 N N . ARG A 1 388 ? 16.473 -20.399 -18.748 1.00 92.06 388 ARG A N 1
ATOM 3036 C CA . ARG A 1 388 ? 15.309 -21.290 -18.620 1.00 92.06 388 ARG A CA 1
ATOM 3037 C C . ARG A 1 388 ? 15.133 -21.816 -17.200 1.00 92.06 388 ARG A C 1
ATOM 3039 O O . ARG A 1 388 ? 14.000 -21.919 -16.742 1.00 92.06 388 ARG A O 1
ATOM 3046 N N . ALA A 1 389 ? 16.227 -22.087 -16.490 1.00 91.19 389 ALA A N 1
ATOM 3047 C CA . ALA A 1 389 ? 16.192 -22.527 -15.096 1.00 91.19 389 ALA A CA 1
ATOM 3048 C C . ALA A 1 389 ? 15.629 -21.466 -14.130 1.00 91.19 389 ALA A C 1
ATOM 3050 O O . ALA A 1 389 ? 15.242 -21.805 -13.015 1.00 91.19 389 ALA A O 1
ATOM 3051 N N . ARG A 1 390 ? 15.536 -20.193 -14.546 1.00 91.81 390 ARG A N 1
ATOM 3052 C CA . ARG A 1 390 ? 14.903 -19.132 -13.747 1.00 91.81 390 ARG A CA 1
ATOM 3053 C C . ARG A 1 390 ? 13.380 -19.201 -13.747 1.00 91.81 390 ARG A C 1
ATOM 3055 O O . ARG A 1 390 ? 12.769 -18.561 -12.897 1.00 91.81 390 ARG A O 1
ATOM 3062 N N . LEU A 1 391 ? 12.776 -19.930 -14.684 1.00 94.00 391 LEU A N 1
ATOM 3063 C CA . LEU A 1 391 ? 11.329 -20.057 -14.842 1.00 94.00 391 LEU A CA 1
ATOM 3064 C C . LEU A 1 391 ? 10.827 -21.325 -14.143 1.00 94.00 391 LEU A C 1
ATOM 3066 O O . LEU A 1 391 ? 11.457 -22.381 -14.244 1.00 94.00 391 LEU A O 1
ATOM 3070 N N . SER A 1 392 ? 9.643 -21.254 -13.534 1.00 93.69 392 SER A N 1
ATOM 3071 C CA . SER A 1 392 ? 8.924 -22.455 -13.090 1.00 93.69 392 SER A CA 1
ATOM 3072 C C . SER A 1 392 ? 8.539 -23.351 -14.275 1.00 93.69 392 SER A C 1
ATOM 3074 O O . SER A 1 392 ? 8.444 -22.890 -15.414 1.00 93.69 392 SER A O 1
ATOM 3076 N N . GLU A 1 393 ? 8.237 -24.631 -14.033 1.00 91.56 393 GLU A N 1
ATOM 3077 C CA . GLU A 1 393 ? 7.789 -25.550 -15.097 1.00 91.56 393 GLU A CA 1
ATOM 3078 C C . GLU A 1 393 ? 6.552 -25.019 -15.843 1.00 91.56 393 GLU A C 1
ATOM 3080 O O . GLU A 1 393 ? 6.454 -25.105 -17.071 1.00 91.56 393 GLU A O 1
ATOM 3085 N N . THR A 1 394 ? 5.624 -24.404 -15.104 1.00 92.94 394 THR A N 1
ATOM 3086 C CA . THR A 1 394 ? 4.418 -23.794 -15.680 1.00 92.94 394 THR A CA 1
ATOM 3087 C C . THR A 1 394 ? 4.731 -22.540 -16.498 1.00 92.94 394 THR A C 1
ATOM 3089 O O . THR A 1 394 ? 4.154 -22.353 -17.571 1.00 92.94 394 THR A O 1
ATOM 3092 N N . GLU A 1 395 ? 5.689 -21.722 -16.052 1.00 95.25 395 GLU A N 1
ATOM 3093 C CA . GLU A 1 395 ? 6.172 -20.540 -16.776 1.00 95.25 395 GLU A CA 1
ATOM 3094 C C . GLU A 1 395 ? 6.913 -20.938 -18.062 1.00 95.25 395 GLU A C 1
ATOM 3096 O O . GLU A 1 395 ? 6.711 -20.316 -19.104 1.00 95.25 395 GLU A O 1
ATOM 3101 N N . GLN A 1 396 ? 7.709 -22.012 -18.039 1.00 94.50 396 GLN A N 1
ATOM 3102 C CA . GLN A 1 396 ? 8.386 -22.540 -19.231 1.00 94.50 396 GLN A CA 1
ATOM 3103 C C . GLN A 1 396 ? 7.384 -23.047 -20.276 1.00 94.50 396 GLN A C 1
ATOM 3105 O O . GLN A 1 396 ? 7.528 -22.769 -21.474 1.00 94.50 396 GLN A O 1
ATOM 3110 N N . ALA A 1 397 ? 6.344 -23.762 -19.834 1.00 95.00 397 ALA A N 1
ATOM 3111 C CA . ALA A 1 397 ? 5.262 -24.209 -20.706 1.00 95.00 397 ALA A CA 1
ATOM 3112 C C . ALA A 1 397 ? 4.492 -23.019 -21.305 1.00 95.00 397 ALA A C 1
ATOM 3114 O O . ALA A 1 397 ? 4.198 -23.015 -22.505 1.00 95.00 397 ALA A O 1
ATOM 3115 N N . TYR A 1 398 ? 4.211 -21.994 -20.491 1.00 96.06 398 TYR A N 1
ATOM 3116 C CA . TYR A 1 398 ? 3.595 -20.746 -20.936 1.00 96.06 398 TYR A CA 1
ATOM 3117 C C . TYR A 1 398 ? 4.451 -20.038 -21.994 1.00 96.06 398 TYR A C 1
ATOM 3119 O O . TYR A 1 398 ? 3.963 -19.813 -23.100 1.00 96.06 398 TYR A O 1
ATOM 3127 N N . ALA A 1 399 ? 5.731 -19.774 -21.712 1.00 94.69 399 ALA A N 1
ATOM 3128 C CA . ALA A 1 399 ? 6.650 -19.078 -22.614 1.00 94.69 399 ALA A CA 1
ATOM 3129 C C . ALA A 1 399 ? 6.811 -19.810 -23.957 1.00 94.69 399 ALA A C 1
ATOM 3131 O O . ALA A 1 399 ? 6.743 -19.200 -25.023 1.00 94.69 399 ALA A O 1
ATOM 3132 N N . THR A 1 400 ? 6.949 -21.140 -23.922 1.00 93.94 400 THR A N 1
ATOM 3133 C CA . THR A 1 400 ? 7.070 -21.969 -25.134 1.00 93.94 400 THR A CA 1
ATOM 3134 C C . THR A 1 400 ? 5.806 -21.891 -25.990 1.00 93.94 400 THR A C 1
ATOM 3136 O O . THR A 1 400 ? 5.875 -21.724 -27.210 1.00 93.94 400 THR A O 1
ATOM 3139 N N . ARG A 1 401 ? 4.629 -21.984 -25.358 1.00 95.00 401 ARG A N 1
ATOM 3140 C CA . ARG A 1 401 ? 3.342 -21.888 -26.056 1.00 95.00 401 ARG A CA 1
ATOM 3141 C C . ARG A 1 401 ? 3.100 -20.481 -26.598 1.00 95.00 401 ARG A C 1
ATOM 3143 O O . ARG A 1 401 ? 2.638 -20.352 -27.730 1.00 95.00 401 ARG A O 1
ATOM 3150 N N . HIS A 1 402 ? 3.417 -19.454 -25.814 1.00 92.81 402 HIS A N 1
ATOM 3151 C CA . HIS A 1 402 ? 3.312 -18.053 -26.204 1.00 92.81 402 HIS A CA 1
ATOM 3152 C C . HIS A 1 402 ? 4.161 -17.776 -27.450 1.00 92.81 402 HIS A C 1
ATOM 3154 O O . HIS A 1 402 ? 3.635 -17.317 -28.463 1.00 92.81 402 HIS A O 1
ATOM 3160 N N . GLN A 1 403 ? 5.434 -18.186 -27.431 1.00 90.94 403 GLN A N 1
ATOM 3161 C CA . GLN A 1 403 ? 6.343 -18.022 -28.564 1.00 90.94 403 GLN A CA 1
ATOM 3162 C C . GLN A 1 403 ? 5.849 -18.746 -29.823 1.00 90.94 403 GLN A C 1
ATOM 3164 O O . GLN A 1 403 ? 5.915 -18.194 -30.921 1.00 90.94 403 GLN A O 1
ATOM 3169 N N . ALA A 1 404 ? 5.330 -19.970 -29.684 1.00 91.19 404 ALA A N 1
ATOM 3170 C CA . ALA A 1 404 ? 4.785 -20.720 -30.813 1.00 91.19 404 ALA A CA 1
ATOM 3171 C C . ALA A 1 404 ? 3.558 -20.025 -31.431 1.00 91.19 404 ALA A C 1
ATOM 3173 O O . ALA A 1 404 ? 3.440 -19.948 -32.654 1.00 91.19 404 ALA A O 1
ATOM 3174 N N . LEU A 1 405 ? 2.652 -19.495 -30.602 1.00 93.88 405 LEU A N 1
ATOM 3175 C CA . LEU A 1 405 ? 1.475 -18.755 -31.066 1.00 93.88 405 LEU A CA 1
ATOM 3176 C C . LEU A 1 405 ? 1.865 -17.458 -31.778 1.00 93.88 405 LEU A C 1
ATOM 3178 O O . LEU A 1 405 ? 1.350 -17.183 -32.861 1.00 93.88 405 LEU A O 1
ATOM 3182 N N . LEU A 1 406 ? 2.797 -16.701 -31.202 1.00 90.69 406 LEU A N 1
ATOM 3183 C CA . LEU A 1 406 ? 3.291 -15.448 -31.764 1.00 90.69 406 LEU A CA 1
ATOM 3184 C C . LEU A 1 406 ? 4.009 -15.678 -33.100 1.00 90.69 406 LEU A C 1
ATOM 3186 O O . LEU A 1 406 ? 3.718 -15.002 -34.085 1.00 90.69 406 LEU A O 1
ATOM 3190 N N . HIS A 1 407 ? 4.866 -16.700 -33.175 1.00 89.00 407 HIS A N 1
ATOM 3191 C CA . HIS A 1 407 ? 5.531 -17.085 -34.418 1.00 89.00 407 HIS A CA 1
ATOM 3192 C C . HIS A 1 407 ? 4.529 -17.507 -35.500 1.00 89.00 407 HIS A C 1
ATOM 3194 O O . HIS A 1 407 ? 4.606 -17.014 -36.623 1.00 89.00 407 HIS A O 1
ATOM 3200 N N . ASN A 1 408 ? 3.551 -18.358 -35.170 1.00 92.31 408 ASN A N 1
ATOM 3201 C CA . ASN A 1 408 ? 2.509 -18.768 -36.116 1.00 92.31 408 ASN A CA 1
ATOM 3202 C C . ASN A 1 408 ? 1.684 -17.574 -36.608 1.00 92.31 408 ASN A C 1
ATOM 3204 O O . ASN A 1 408 ? 1.385 -17.476 -37.800 1.00 92.31 408 ASN A O 1
ATOM 3208 N N . HIS A 1 409 ? 1.346 -16.649 -35.706 1.00 93.94 409 HIS A N 1
ATOM 3209 C CA . HIS A 1 409 ? 0.647 -15.424 -36.061 1.00 93.94 409 HIS A CA 1
ATOM 3210 C C . HIS A 1 409 ? 1.478 -14.584 -37.036 1.00 93.94 409 HIS A C 1
ATOM 3212 O O . HIS A 1 409 ? 0.995 -14.273 -38.122 1.00 93.94 409 HIS A O 1
ATOM 3218 N N . TYR A 1 410 ? 2.741 -14.293 -36.721 1.00 91.94 410 TYR A N 1
ATOM 3219 C CA . TYR A 1 410 ? 3.616 -13.516 -37.602 1.00 91.94 410 TYR A CA 1
ATOM 3220 C C . TYR A 1 410 ? 3.860 -14.205 -38.946 1.00 91.94 410 TYR A C 1
ATOM 3222 O O . TYR A 1 410 ? 3.830 -13.539 -39.980 1.00 91.94 410 TYR A O 1
ATOM 3230 N N . LEU A 1 411 ? 4.016 -15.533 -38.962 1.00 90.88 411 LEU A N 1
ATOM 3231 C CA . LEU A 1 411 ? 4.152 -16.323 -40.186 1.00 90.88 411 LEU A CA 1
ATOM 3232 C C . LEU A 1 411 ? 2.929 -16.198 -41.092 1.00 90.88 411 LEU A C 1
ATOM 3234 O O . LEU A 1 411 ? 3.076 -15.938 -42.289 1.00 90.88 411 LEU A O 1
ATOM 3238 N N . SER A 1 412 ? 1.734 -16.314 -40.513 1.00 93.44 412 SER A N 1
ATOM 3239 C CA . SER A 1 412 ? 0.478 -16.154 -41.246 1.00 93.44 412 SER A CA 1
ATOM 3240 C C . SER A 1 412 ? 0.223 -14.714 -41.705 1.00 93.44 412 SER A C 1
ATOM 3242 O O . SER A 1 412 ? -0.323 -14.513 -42.785 1.00 93.44 412 SER A O 1
ATOM 3244 N N . SER A 1 413 ? 0.640 -13.724 -40.912 1.00 93.88 413 SER A N 1
ATOM 3245 C CA . SER A 1 413 ? 0.344 -12.311 -41.153 1.00 93.88 413 SER A CA 1
ATOM 3246 C C . SER A 1 413 ? 1.303 -11.659 -42.146 1.00 93.88 413 SER A C 1
ATOM 3248 O O . SER A 1 413 ? 0.858 -10.895 -42.999 1.00 93.88 413 SER A O 1
ATOM 3250 N N . PHE A 1 414 ? 2.613 -11.913 -42.035 1.00 91.75 414 PHE A N 1
ATOM 3251 C CA . PHE A 1 414 ? 3.601 -11.230 -42.877 1.00 91.75 414 PHE A CA 1
ATOM 3252 C C . PHE A 1 414 ? 4.898 -12.005 -43.146 1.00 91.75 414 PHE A C 1
ATOM 3254 O O . PHE A 1 414 ? 5.435 -11.858 -44.241 1.00 91.75 414 PHE A O 1
ATOM 3261 N N . LEU A 1 415 ? 5.416 -12.839 -42.230 1.00 89.31 415 LEU A N 1
ATOM 3262 C CA . LEU A 1 415 ? 6.735 -13.472 -42.428 1.00 89.31 415 LEU A CA 1
ATOM 3263 C C . LEU A 1 415 ? 6.750 -14.453 -43.608 1.00 89.31 415 LEU A C 1
ATOM 3265 O O . LEU A 1 415 ? 7.784 -14.602 -44.250 1.00 89.31 415 LEU A O 1
ATOM 3269 N N . SER A 1 416 ? 5.618 -15.073 -43.957 1.00 90.25 416 SER A N 1
ATOM 3270 C CA . SER A 1 416 ? 5.527 -15.956 -45.133 1.00 90.25 416 SER A CA 1
ATOM 3271 C C . SER A 1 416 ? 5.851 -15.261 -46.463 1.00 90.25 416 SER A C 1
ATOM 3273 O O . SER A 1 416 ? 6.233 -15.933 -47.420 1.00 90.25 416 SER A O 1
ATOM 3275 N N . ALA A 1 417 ? 5.746 -13.928 -46.528 1.00 91.50 417 ALA A N 1
ATOM 3276 C CA . ALA A 1 417 ? 6.125 -13.141 -47.700 1.00 91.50 417 ALA A CA 1
ATOM 3277 C C . ALA A 1 417 ? 7.638 -12.852 -47.783 1.00 91.50 417 ALA A C 1
ATOM 3279 O O . ALA A 1 417 ? 8.121 -12.428 -48.834 1.00 91.50 417 ALA A O 1
ATOM 3280 N N . PHE A 1 418 ? 8.394 -13.069 -46.700 1.00 88.50 418 PHE A N 1
ATOM 3281 C CA . PHE A 1 418 ? 9.836 -12.825 -46.652 1.00 88.50 418 PHE A CA 1
ATOM 3282 C C . PHE A 1 418 ? 10.640 -14.051 -47.119 1.00 88.50 418 PHE A C 1
ATOM 3284 O O . PHE A 1 418 ? 10.177 -15.187 -46.984 1.00 88.50 418 PHE A O 1
ATOM 3291 N N . PRO A 1 419 ? 11.874 -13.862 -47.630 1.00 88.00 419 PRO A N 1
ATOM 3292 C CA . PRO A 1 419 ? 12.797 -14.962 -47.907 1.00 88.00 419 PRO A CA 1
ATOM 3293 C C . PRO A 1 419 ? 13.067 -15.818 -46.654 1.00 88.00 419 PRO A C 1
ATOM 3295 O O . PRO A 1 419 ? 13.156 -15.248 -45.566 1.00 88.00 419 PRO A O 1
ATOM 3298 N N . PRO A 1 420 ? 13.295 -17.144 -46.778 1.00 83.94 420 PRO A N 1
ATOM 3299 C CA . PRO A 1 420 ? 13.475 -18.047 -45.632 1.00 83.94 420 PRO A CA 1
ATOM 3300 C C . PRO A 1 420 ? 14.554 -17.620 -44.629 1.00 83.94 420 PRO A C 1
ATOM 3302 O O . PRO A 1 420 ? 14.441 -17.898 -43.441 1.00 83.94 420 PRO A O 1
ATOM 3305 N N . THR A 1 421 ? 15.586 -16.910 -45.087 1.00 82.31 421 THR A N 1
ATOM 3306 C CA . THR A 1 421 ? 16.665 -16.393 -44.235 1.00 82.31 421 THR A CA 1
ATOM 3307 C C . THR A 1 421 ? 16.201 -15.314 -43.255 1.00 82.31 421 THR A C 1
ATOM 3309 O O . THR A 1 421 ? 16.806 -15.179 -42.203 1.00 82.31 421 THR A O 1
ATOM 3312 N N . LEU A 1 422 ? 15.137 -14.570 -43.579 1.00 81.06 422 LEU A N 1
ATOM 3313 C CA . LEU A 1 422 ? 14.594 -13.467 -42.772 1.00 81.06 422 LEU A CA 1
ATOM 3314 C C . LEU A 1 422 ? 13.314 -13.852 -42.011 1.00 81.06 422 LEU A C 1
ATOM 3316 O O . LEU A 1 422 ? 12.709 -13.012 -41.353 1.00 81.06 422 LEU A O 1
ATOM 3320 N N . GLN A 1 423 ? 12.874 -15.111 -42.109 1.00 83.62 423 GLN A N 1
ATOM 3321 C CA . GLN A 1 423 ? 11.697 -15.602 -41.379 1.00 83.62 423 GLN A CA 1
ATOM 3322 C C . GLN A 1 423 ? 12.008 -15.915 -39.906 1.00 83.62 423 GLN A C 1
ATOM 3324 O O . GLN A 1 423 ? 11.095 -16.052 -39.090 1.00 83.62 423 GLN A O 1
ATOM 3329 N N . ASN A 1 424 ? 13.293 -16.020 -39.562 1.00 78.31 424 ASN A N 1
ATOM 3330 C CA . ASN A 1 424 ? 13.760 -16.278 -38.208 1.00 78.31 424 ASN A CA 1
ATOM 3331 C C . ASN A 1 424 ? 13.789 -14.981 -37.386 1.00 78.31 424 ASN A C 1
ATOM 3333 O O . ASN A 1 424 ? 14.472 -14.023 -37.733 1.00 78.31 424 ASN A O 1
ATOM 3337 N N . LEU A 1 425 ? 13.074 -14.975 -36.260 1.00 74.69 425 LEU A N 1
ATOM 3338 C CA . LEU A 1 425 ? 12.936 -13.822 -35.352 1.00 74.69 425 LEU A CA 1
ATOM 3339 C C . LEU A 1 425 ? 14.065 -13.719 -34.310 1.00 74.69 425 LEU A C 1
ATOM 3341 O O . LEU A 1 425 ? 14.009 -12.896 -33.406 1.00 74.69 425 LEU A O 1
ATOM 3345 N N . ASN A 1 426 ? 15.068 -14.586 -34.407 1.00 72.75 426 ASN A N 1
ATOM 3346 C CA . ASN A 1 426 ? 16.222 -14.659 -33.513 1.00 72.75 426 ASN A CA 1
ATOM 3347 C C . ASN A 1 426 ? 17.539 -14.359 -34.247 1.00 72.75 426 ASN A C 1
ATOM 3349 O O . ASN A 1 426 ? 18.601 -14.791 -33.798 1.00 72.75 426 ASN A O 1
ATOM 3353 N N . ASP A 1 427 ? 17.470 -13.677 -35.393 1.00 72.75 427 ASP A N 1
ATOM 3354 C CA . ASP A 1 427 ? 18.665 -13.311 -36.147 1.00 72.75 427 ASP A CA 1
ATOM 3355 C C . ASP A 1 427 ? 19.493 -12.264 -35.383 1.00 72.75 427 ASP A C 1
ATOM 3357 O O . ASP A 1 427 ? 18.970 -11.333 -34.761 1.00 72.75 427 ASP A O 1
ATOM 3361 N N . THR A 1 428 ? 20.806 -12.448 -35.439 1.00 67.06 428 THR A N 1
ATOM 3362 C CA . THR A 1 428 ? 21.826 -11.545 -34.892 1.00 67.06 428 THR A CA 1
ATOM 3363 C C . THR A 1 428 ? 22.715 -10.962 -35.996 1.00 67.06 428 THR A C 1
ATOM 3365 O O . THR A 1 428 ? 23.723 -10.308 -35.714 1.00 67.06 428 THR A O 1
ATOM 3368 N N . ALA A 1 429 ? 22.363 -11.177 -37.269 1.00 60.50 429 ALA A N 1
ATOM 3369 C CA . ALA A 1 429 ? 23.065 -10.606 -38.406 1.00 60.50 429 ALA A CA 1
ATOM 3370 C C . ALA A 1 429 ? 23.034 -9.065 -38.382 1.00 60.50 429 ALA A C 1
ATOM 3372 O O . ALA A 1 429 ? 21.985 -8.439 -38.257 1.00 60.50 429 ALA A O 1
ATOM 3373 N N . GLY A 1 430 ? 24.206 -8.440 -38.554 1.00 59.19 430 GLY A N 1
ATOM 3374 C CA . GLY A 1 430 ? 24.333 -6.984 -38.701 1.00 59.19 430 GLY A CA 1
ATOM 3375 C C . GLY A 1 430 ? 24.607 -6.193 -37.417 1.00 59.19 430 GLY A C 1
ATOM 3376 O O . GLY A 1 430 ? 24.331 -4.998 -37.396 1.00 59.19 430 GLY A O 1
ATOM 3377 N N . ASN A 1 431 ? 25.164 -6.815 -36.367 1.00 60.00 431 ASN A N 1
ATOM 3378 C CA . ASN A 1 431 ? 25.446 -6.191 -35.057 1.00 60.00 431 ASN A CA 1
ATOM 3379 C C . ASN A 1 431 ? 24.203 -5.665 -34.309 1.00 60.00 431 ASN A C 1
ATOM 3381 O O . ASN A 1 431 ? 24.346 -4.969 -33.306 1.00 60.00 431 ASN A O 1
ATOM 3385 N N . ILE A 1 432 ? 22.996 -6.011 -34.761 1.00 67.44 432 ILE A N 1
ATOM 3386 C CA . ILE A 1 432 ? 21.736 -5.702 -34.084 1.00 67.44 432 ILE A CA 1
ATOM 3387 C C . ILE A 1 432 ? 21.066 -7.039 -33.775 1.00 67.44 432 ILE A C 1
ATOM 3389 O O . ILE A 1 432 ? 20.643 -7.755 -34.679 1.00 67.44 432 ILE A O 1
ATOM 3393 N N . SER A 1 433 ? 21.009 -7.398 -32.494 1.00 72.69 433 SER A N 1
ATOM 3394 C CA . SER A 1 433 ? 20.244 -8.558 -32.042 1.00 72.69 433 SER A CA 1
ATOM 3395 C C . SER A 1 433 ? 18.758 -8.217 -32.095 1.00 72.69 433 SER A C 1
ATOM 3397 O O . SER A 1 433 ? 18.333 -7.271 -31.438 1.00 72.69 433 SER A O 1
ATOM 3399 N N . MET A 1 434 ? 17.960 -8.997 -32.831 1.00 76.06 434 MET A N 1
ATOM 3400 C CA . MET A 1 434 ? 16.494 -8.886 -32.769 1.00 76.06 434 MET A CA 1
ATOM 3401 C C . MET A 1 434 ? 15.911 -9.418 -31.448 1.00 76.06 434 MET A C 1
ATOM 3403 O O . MET A 1 434 ? 14.724 -9.250 -31.181 1.00 76.06 434 MET A O 1
ATOM 3407 N N . ILE A 1 435 ? 16.735 -10.059 -30.613 1.00 82.75 435 ILE A N 1
ATOM 3408 C CA . ILE A 1 435 ? 16.346 -10.495 -29.273 1.00 82.75 435 ILE A CA 1
ATOM 3409 C C . ILE A 1 435 ? 16.505 -9.313 -28.318 1.00 82.75 435 ILE A C 1
ATOM 3411 O O . ILE A 1 435 ? 17.631 -8.936 -27.987 1.00 82.75 435 ILE A O 1
ATOM 3415 N N . GLU A 1 436 ? 15.381 -8.769 -27.857 1.00 83.25 436 GLU A N 1
ATOM 3416 C CA . GLU A 1 436 ? 15.350 -7.770 -26.789 1.00 83.25 436 GLU A CA 1
ATOM 3417 C C . GLU A 1 436 ? 15.773 -8.394 -25.455 1.00 83.25 436 GLU A C 1
ATOM 3419 O O . GLU A 1 436 ? 15.192 -9.387 -25.005 1.00 83.25 436 GLU A O 1
ATOM 3424 N N . THR A 1 437 ? 16.759 -7.789 -24.797 1.00 88.56 437 THR A N 1
ATOM 3425 C CA . THR A 1 437 ? 17.245 -8.199 -23.474 1.00 88.56 437 THR A CA 1
ATOM 3426 C C . THR A 1 437 ? 16.810 -7.206 -22.397 1.00 88.56 437 THR A C 1
ATOM 3428 O O . THR A 1 437 ? 16.578 -6.036 -22.714 1.00 88.56 437 THR A O 1
ATOM 3431 N N . PRO A 1 438 ? 16.721 -7.635 -21.126 1.00 89.81 438 PRO A N 1
ATOM 3432 C CA . PRO A 1 438 ? 16.571 -6.715 -20.006 1.00 89.81 438 PRO A CA 1
ATOM 3433 C C . PRO A 1 438 ? 17.684 -5.662 -19.991 1.00 89.81 438 PRO A C 1
ATOM 3435 O O . PRO A 1 438 ? 18.824 -5.954 -20.362 1.00 89.81 438 PRO A O 1
ATOM 3438 N N . ASP A 1 439 ? 17.350 -4.450 -19.555 1.00 87.62 439 ASP A N 1
ATOM 3439 C CA . ASP A 1 439 ? 18.325 -3.377 -19.370 1.00 87.62 439 ASP A CA 1
ATOM 3440 C C . ASP A 1 439 ? 19.071 -3.577 -18.044 1.00 87.62 439 ASP A C 1
ATOM 3442 O O . ASP A 1 439 ? 18.494 -3.469 -16.962 1.00 87.62 439 ASP A O 1
ATOM 3446 N N . LEU A 1 440 ? 20.360 -3.906 -18.137 1.00 87.88 440 LEU A N 1
ATOM 3447 C CA . LEU A 1 440 ? 21.206 -4.151 -16.970 1.00 87.88 440 LEU A CA 1
ATOM 3448 C C . LEU A 1 440 ? 21.767 -2.856 -16.367 1.00 87.88 440 LEU A C 1
ATOM 3450 O O . LEU A 1 440 ? 22.285 -2.892 -15.254 1.00 87.88 440 LEU A O 1
ATOM 3454 N N . ASP A 1 441 ? 21.657 -1.723 -17.060 1.00 84.44 441 ASP A N 1
ATOM 3455 C CA . ASP A 1 441 ? 22.115 -0.424 -16.562 1.00 84.44 441 ASP A CA 1
ATOM 3456 C C . ASP A 1 441 ? 21.023 0.325 -15.783 1.00 84.44 441 ASP A C 1
ATOM 3458 O O . ASP A 1 441 ? 21.287 1.385 -15.212 1.00 84.44 441 ASP A O 1
ATOM 3462 N N . THR A 1 442 ? 19.809 -0.237 -15.705 1.00 80.25 442 THR A N 1
ATOM 3463 C CA . THR A 1 442 ? 18.722 0.299 -14.881 1.00 80.25 442 THR A CA 1
ATOM 3464 C C . THR A 1 442 ? 19.170 0.414 -13.420 1.00 80.25 442 THR A C 1
ATOM 3466 O O . THR A 1 442 ? 19.682 -0.545 -12.833 1.00 80.25 442 THR A O 1
ATOM 3469 N N . ALA A 1 443 ? 18.977 1.596 -12.831 1.00 78.19 443 ALA A N 1
ATOM 3470 C CA . ALA A 1 443 ? 19.278 1.850 -11.429 1.00 78.19 443 ALA A CA 1
ATOM 3471 C C . ALA A 1 443 ? 18.249 1.157 -10.527 1.00 78.19 443 ALA A C 1
ATOM 3473 O O . ALA A 1 443 ? 17.043 1.285 -10.738 1.00 78.19 443 ALA A O 1
ATOM 3474 N N . VAL A 1 444 ? 18.735 0.441 -9.517 1.00 73.38 444 VAL A N 1
ATOM 3475 C CA . VAL A 1 444 ? 17.918 -0.253 -8.520 1.00 73.38 444 VAL A CA 1
ATOM 3476 C C . VAL A 1 444 ? 18.339 0.155 -7.114 1.00 73.38 444 VAL A C 1
ATOM 3478 O O . VAL A 1 444 ? 19.514 0.440 -6.866 1.00 73.38 444 VAL A O 1
ATOM 3481 N N . PHE A 1 445 ? 17.384 0.145 -6.189 1.00 75.56 445 PHE A N 1
ATOM 3482 C CA . PHE A 1 445 ? 17.665 0.250 -4.764 1.00 75.56 445 PHE A CA 1
ATOM 3483 C C . PHE A 1 445 ? 17.932 -1.150 -4.220 1.00 75.56 445 PHE A C 1
ATOM 3485 O O . PHE A 1 445 ? 17.137 -2.070 -4.422 1.00 75.56 445 PHE A O 1
ATOM 3492 N N . ILE A 1 446 ? 19.060 -1.322 -3.538 1.00 71.44 446 ILE A N 1
ATOM 3493 C CA . ILE A 1 446 ? 19.347 -2.549 -2.803 1.00 71.44 446 ILE A CA 1
ATOM 3494 C C . ILE A 1 446 ? 19.588 -2.244 -1.334 1.00 71.44 446 ILE A C 1
ATOM 3496 O O . ILE A 1 446 ? 20.207 -1.240 -0.979 1.00 71.44 446 ILE A O 1
ATOM 3500 N N . ARG A 1 447 ? 19.125 -3.151 -0.483 1.00 75.12 447 ARG A N 1
ATOM 3501 C CA . ARG A 1 447 ? 19.417 -3.173 0.942 1.00 75.12 447 ARG A CA 1
ATOM 3502 C C . ARG A 1 447 ? 20.474 -4.227 1.216 1.00 75.12 447 ARG A C 1
ATOM 3504 O O . ARG A 1 447 ? 20.307 -5.388 0.838 1.00 75.12 447 ARG A O 1
ATOM 3511 N N . LEU A 1 448 ? 21.558 -3.845 1.880 1.00 73.31 448 LEU A N 1
ATOM 3512 C CA . LEU A 1 448 ? 22.594 -4.794 2.276 1.00 73.31 448 LEU A CA 1
ATOM 3513 C C . LEU A 1 448 ? 22.117 -5.641 3.455 1.00 73.31 448 LEU A C 1
ATOM 3515 O O . LEU A 1 448 ? 21.639 -5.121 4.460 1.00 73.31 448 LEU A O 1
ATOM 3519 N N . LEU A 1 449 ? 22.283 -6.954 3.353 1.00 74.44 449 LEU A N 1
ATOM 3520 C CA . LEU A 1 449 ? 21.962 -7.913 4.413 1.00 74.44 449 LEU A CA 1
ATOM 3521 C C . LEU A 1 449 ? 23.188 -8.278 5.257 1.00 74.44 449 LEU A C 1
ATOM 3523 O O . LEU A 1 449 ? 23.048 -8.862 6.329 1.00 74.44 449 LEU A O 1
ATOM 3527 N N . LYS A 1 450 ? 24.393 -7.988 4.753 1.00 78.50 450 LYS A N 1
ATOM 3528 C CA . LYS A 1 450 ? 25.671 -8.201 5.438 1.00 78.50 450 LYS A CA 1
ATOM 3529 C C . LYS A 1 450 ? 26.636 -7.080 5.086 1.00 78.50 450 LYS A C 1
ATOM 3531 O O . LYS A 1 450 ? 26.537 -6.496 4.010 1.00 78.50 450 LYS A O 1
ATOM 3536 N N . ASP A 1 451 ? 27.604 -6.849 5.964 1.00 84.19 451 ASP A N 1
ATOM 3537 C CA . ASP A 1 451 ? 28.731 -5.964 5.681 1.00 84.19 451 ASP A CA 1
ATOM 3538 C C . ASP A 1 451 ? 29.476 -6.493 4.450 1.00 84.19 451 ASP A C 1
ATOM 3540 O O . ASP A 1 451 ? 29.897 -7.654 4.413 1.00 84.19 451 ASP A O 1
ATOM 3544 N N . THR A 1 452 ? 29.567 -5.688 3.397 1.00 84.12 452 THR A N 1
ATOM 3545 C CA . THR A 1 452 ? 30.141 -6.101 2.113 1.00 84.12 452 THR A CA 1
ATOM 3546 C C . THR A 1 452 ? 30.711 -4.889 1.388 1.00 84.12 452 THR A C 1
ATOM 3548 O O . THR A 1 452 ? 30.142 -3.799 1.419 1.00 84.12 452 THR A O 1
ATOM 3551 N N . LEU A 1 453 ? 31.850 -5.091 0.723 1.00 83.12 453 LEU A N 1
ATOM 3552 C CA . LEU A 1 453 ? 32.422 -4.093 -0.169 1.00 83.12 453 LEU A CA 1
ATOM 3553 C C . LEU A 1 453 ? 31.540 -3.987 -1.415 1.00 83.12 453 LEU A C 1
ATOM 3555 O O . LEU A 1 453 ? 31.369 -4.960 -2.150 1.00 83.12 453 LEU A O 1
ATOM 3559 N N . ILE A 1 454 ? 30.979 -2.806 -1.637 1.00 80.62 454 ILE A N 1
ATOM 3560 C CA . ILE A 1 454 ? 30.200 -2.491 -2.825 1.00 80.62 454 ILE A CA 1
ATOM 3561 C C . ILE A 1 454 ? 31.156 -1.937 -3.870 1.00 80.62 454 ILE A C 1
ATOM 3563 O O . ILE A 1 454 ? 31.779 -0.902 -3.648 1.00 80.62 454 ILE A O 1
ATOM 3567 N N . GLU A 1 455 ? 31.237 -2.599 -5.017 1.00 79.19 455 GLU A N 1
ATOM 3568 C CA . GLU A 1 455 ? 31.961 -2.112 -6.189 1.00 79.19 455 GLU A CA 1
ATOM 3569 C C . GLU A 1 455 ? 30.941 -1.673 -7.244 1.00 79.19 455 GLU A C 1
ATOM 3571 O O . GLU A 1 455 ? 30.057 -2.441 -7.622 1.00 79.19 455 GLU A O 1
ATOM 3576 N N . GLY A 1 456 ? 31.038 -0.423 -7.694 1.00 74.44 456 GLY A N 1
ATOM 3577 C CA . GLY A 1 456 ? 30.147 0.157 -8.693 1.00 74.44 456 GLY A CA 1
ATOM 3578 C C . GLY A 1 456 ? 30.938 0.733 -9.857 1.00 74.44 456 GLY A C 1
ATOM 3579 O O . GLY A 1 456 ? 31.870 1.518 -9.663 1.00 74.44 456 GLY A O 1
ATOM 3580 N N . ARG A 1 457 ? 30.546 0.377 -11.082 1.00 68.06 457 ARG A N 1
ATOM 3581 C CA . ARG A 1 457 ? 31.147 0.943 -12.292 1.00 68.06 457 ARG A CA 1
ATOM 3582 C C . ARG A 1 457 ? 30.520 2.302 -12.577 1.00 68.06 457 ARG A C 1
ATOM 3584 O O . ARG A 1 457 ? 29.354 2.418 -12.976 1.00 68.06 457 ARG A O 1
ATOM 3591 N N . GLY A 1 458 ? 31.279 3.360 -12.316 1.00 62.59 458 GLY A N 1
ATOM 3592 C CA . GLY A 1 458 ? 30.867 4.733 -12.588 1.00 62.59 458 GLY A CA 1
ATOM 3593 C C . GLY A 1 458 ? 31.045 5.094 -14.061 1.00 62.59 458 GLY A C 1
ATOM 3594 O O . GLY A 1 458 ? 31.739 4.419 -14.813 1.00 62.59 458 GLY A O 1
ATOM 3595 N N . THR A 1 459 ? 30.393 6.171 -14.493 1.00 57.81 459 THR A N 1
ATOM 3596 C CA . THR A 1 459 ? 30.535 6.675 -15.871 1.00 57.81 459 THR A CA 1
ATOM 3597 C C . THR A 1 459 ? 31.888 7.371 -16.075 1.00 57.81 459 THR A C 1
ATOM 3599 O O . THR A 1 459 ? 32.445 7.312 -17.167 1.00 57.81 459 THR A O 1
ATOM 3602 N N . ASP A 1 460 ? 32.431 7.969 -15.006 1.00 57.88 460 ASP A N 1
ATOM 3603 C CA . ASP A 1 460 ? 33.710 8.692 -15.007 1.00 57.88 460 ASP A CA 1
ATOM 3604 C C . ASP A 1 460 ? 34.844 7.921 -14.304 1.00 57.88 460 ASP A C 1
ATOM 3606 O O . ASP A 1 460 ? 36.002 8.008 -14.715 1.00 57.88 460 ASP A O 1
ATOM 3610 N N . MET A 1 461 ? 34.532 7.170 -13.241 1.00 60.25 461 MET A N 1
ATOM 3611 C CA . MET A 1 461 ? 35.496 6.373 -12.476 1.00 60.25 461 MET A CA 1
ATOM 3612 C C . MET A 1 461 ? 34.780 5.263 -11.700 1.00 60.25 461 MET A C 1
ATOM 3614 O O . MET A 1 461 ? 33.701 5.494 -11.152 1.00 60.25 461 MET A O 1
ATOM 3618 N N . ASP A 1 462 ? 35.395 4.085 -11.619 1.00 77.38 462 ASP A N 1
ATOM 3619 C CA . ASP A 1 462 ? 34.919 3.002 -10.758 1.00 77.38 462 ASP A CA 1
ATOM 3620 C C . ASP A 1 462 ? 35.063 3.400 -9.284 1.00 77.38 462 ASP A C 1
ATOM 3622 O O . ASP A 1 462 ? 36.086 3.950 -8.864 1.00 77.38 462 ASP A O 1
ATOM 3626 N N . GLY A 1 463 ? 34.019 3.149 -8.501 1.00 72.19 463 GLY A N 1
ATOM 3627 C CA . GLY A 1 463 ? 33.967 3.465 -7.080 1.00 72.19 463 GLY A CA 1
ATOM 3628 C C . GLY A 1 463 ? 33.816 2.198 -6.253 1.00 72.19 463 GLY A C 1
ATOM 3629 O O . GLY A 1 463 ? 33.097 1.280 -6.643 1.00 72.19 463 GLY A O 1
ATOM 3630 N N . ALA A 1 464 ? 34.470 2.163 -5.096 1.00 79.94 464 ALA A N 1
ATOM 3631 C CA . ALA A 1 464 ? 34.235 1.142 -4.088 1.00 79.94 464 ALA A CA 1
ATOM 3632 C C . ALA A 1 464 ? 33.843 1.810 -2.767 1.00 79.94 464 ALA A C 1
ATOM 3634 O O . ALA A 1 464 ? 34.421 2.832 -2.388 1.00 79.94 464 ALA A O 1
ATOM 3635 N N . MET A 1 465 ? 32.854 1.245 -2.084 1.00 79.31 465 MET A N 1
ATOM 3636 C CA . MET A 1 465 ? 32.352 1.726 -0.802 1.00 79.31 465 MET A CA 1
ATOM 3637 C C . MET A 1 465 ? 32.182 0.550 0.154 1.00 79.31 465 MET A C 1
ATOM 3639 O O . MET A 1 465 ? 31.587 -0.464 -0.203 1.00 79.31 465 MET A O 1
ATOM 3643 N N . ASP A 1 466 ? 32.667 0.699 1.384 1.00 81.06 466 ASP A N 1
ATOM 3644 C CA . ASP A 1 466 ? 32.370 -0.248 2.456 1.00 81.06 466 ASP A CA 1
ATOM 3645 C C . ASP A 1 466 ? 30.919 -0.051 2.907 1.00 81.06 466 ASP A C 1
ATOM 3647 O O . ASP A 1 466 ? 30.597 0.932 3.579 1.00 81.06 466 ASP A O 1
ATOM 3651 N N . GLY A 1 467 ? 30.042 -0.970 2.509 1.00 76.88 467 GLY A N 1
ATOM 3652 C CA . GLY A 1 467 ? 28.642 -0.968 2.905 1.00 76.88 467 GLY A CA 1
ATOM 3653 C C . GLY A 1 467 ? 28.417 -1.805 4.159 1.00 76.88 467 GLY A C 1
ATOM 3654 O O . GLY A 1 467 ? 28.966 -2.904 4.294 1.00 76.88 467 GLY A O 1
ATOM 3655 N N . LYS A 1 468 ? 27.601 -1.299 5.081 1.00 76.19 468 LYS A N 1
ATOM 3656 C CA . LYS A 1 468 ? 27.211 -2.012 6.298 1.00 76.19 468 LYS A CA 1
ATOM 3657 C C . LYS A 1 468 ? 25.866 -2.692 6.125 1.00 76.19 468 LYS A C 1
ATOM 3659 O O . LYS A 1 468 ? 25.005 -2.251 5.366 1.00 76.19 468 LYS A O 1
ATOM 3664 N N . SER A 1 469 ? 25.668 -3.767 6.877 1.00 72.00 469 SER A N 1
ATOM 3665 C CA . SER A 1 469 ? 24.383 -4.439 6.987 1.00 72.00 469 SER A CA 1
ATOM 3666 C C . SER A 1 469 ? 23.292 -3.432 7.339 1.00 72.00 469 SER A C 1
ATOM 3668 O O . SER A 1 469 ? 23.337 -2.770 8.375 1.00 72.00 469 SER A O 1
ATOM 3670 N N . GLY A 1 470 ? 22.277 -3.367 6.488 1.00 65.25 470 GLY A N 1
ATOM 3671 C CA . GLY A 1 470 ? 21.145 -2.480 6.633 1.00 65.25 470 GLY A CA 1
ATOM 3672 C C . GLY A 1 470 ? 21.217 -1.176 5.849 1.00 65.25 470 GLY A C 1
ATOM 3673 O O . GLY A 1 470 ? 20.194 -0.489 5.802 1.00 65.25 470 GLY A O 1
ATOM 3674 N N . ASP A 1 471 ? 22.363 -0.857 5.246 1.00 64.12 471 ASP A N 1
ATOM 3675 C CA . ASP A 1 471 ? 22.505 0.297 4.364 1.00 64.12 471 ASP A CA 1
ATOM 3676 C C . ASP A 1 471 ? 21.672 0.095 3.093 1.00 64.12 471 ASP A C 1
ATOM 3678 O O . ASP A 1 471 ? 21.588 -1.011 2.546 1.00 64.12 471 ASP A O 1
ATOM 3682 N N . ILE A 1 472 ? 21.067 1.183 2.620 1.00 71.25 472 ILE A N 1
ATOM 3683 C CA . ILE A 1 472 ? 20.354 1.236 1.344 1.00 71.25 472 ILE A CA 1
ATOM 3684 C C . ILE A 1 472 ? 21.239 1.975 0.350 1.00 71.25 472 ILE A C 1
ATOM 3686 O O . ILE A 1 472 ? 21.646 3.112 0.597 1.00 71.25 472 ILE A O 1
ATOM 3690 N N . VAL A 1 473 ? 21.530 1.332 -0.777 1.00 69.06 473 VAL A N 1
ATOM 3691 C CA . VAL A 1 473 ? 22.402 1.877 -1.819 1.00 69.06 473 VAL A CA 1
ATOM 3692 C C . VAL A 1 473 ? 21.750 1.757 -3.189 1.00 69.06 473 VAL A C 1
ATOM 3694 O O . VAL A 1 473 ? 20.998 0.822 -3.461 1.00 69.06 473 VAL A O 1
ATOM 3697 N N . ILE A 1 474 ? 22.041 2.725 -4.057 1.00 75.19 474 ILE A N 1
ATOM 3698 C CA . ILE A 1 474 ? 21.575 2.737 -5.444 1.00 75.19 474 ILE A CA 1
ATOM 3699 C C . ILE A 1 474 ? 22.723 2.270 -6.324 1.00 75.19 474 ILE A C 1
ATOM 3701 O O . ILE A 1 474 ? 23.806 2.854 -6.292 1.00 75.19 474 ILE A O 1
ATOM 3705 N N . LEU A 1 475 ? 22.480 1.237 -7.122 1.00 74.81 475 LEU A N 1
ATOM 3706 C CA . LEU A 1 475 ? 23.457 0.692 -8.059 1.00 74.81 475 LEU A CA 1
ATOM 3707 C C . LEU A 1 475 ? 22.792 0.393 -9.397 1.00 74.81 475 LEU A C 1
ATOM 3709 O O . LEU A 1 475 ? 21.585 0.161 -9.471 1.00 74.81 475 LEU A O 1
ATOM 3713 N N . ARG A 1 476 ? 23.594 0.336 -10.462 1.00 83.94 476 ARG A N 1
ATOM 3714 C CA . ARG A 1 476 ? 23.151 -0.300 -11.706 1.00 83.94 476 ARG A CA 1
ATOM 3715 C C . ARG A 1 476 ? 22.884 -1.773 -11.432 1.00 83.94 476 ARG A C 1
ATOM 3717 O O . ARG A 1 476 ? 23.655 -2.422 -10.715 1.00 83.94 476 ARG A O 1
ATOM 3724 N N . TRP A 1 477 ? 21.837 -2.317 -12.041 1.00 87.12 477 TRP A N 1
ATOM 3725 C CA . TRP A 1 477 ? 21.493 -3.725 -11.882 1.00 87.12 477 TRP A CA 1
ATOM 3726 C C . TRP A 1 477 ? 22.666 -4.661 -12.210 1.00 87.12 477 TRP A C 1
ATOM 3728 O O . TRP A 1 477 ? 22.873 -5.645 -11.507 1.00 87.12 477 TRP A O 1
ATOM 3738 N N . SER A 1 478 ? 23.501 -4.323 -13.195 1.00 87.44 478 SER A N 1
ATOM 3739 C CA . SER A 1 478 ? 24.699 -5.082 -13.567 1.00 87.44 478 SER A CA 1
ATOM 3740 C C . SER A 1 478 ? 25.668 -5.332 -12.411 1.00 87.44 478 SER A C 1
ATOM 3742 O O . SER A 1 478 ? 26.317 -6.377 -12.380 1.00 87.44 478 SER A O 1
ATOM 3744 N N . ASP A 1 479 ? 25.772 -4.381 -11.484 1.00 85.69 479 ASP A N 1
ATOM 3745 C CA . ASP A 1 479 ? 26.700 -4.435 -10.355 1.00 85.69 479 ASP A CA 1
ATOM 3746 C C . ASP A 1 479 ? 25.987 -5.020 -9.121 1.00 85.69 479 ASP A C 1
ATOM 3748 O O . ASP A 1 479 ? 26.509 -5.917 -8.451 1.00 85.69 479 ASP A O 1
ATOM 3752 N N . ALA A 1 480 ? 24.725 -4.624 -8.905 1.00 83.62 480 ALA A N 1
ATOM 3753 C CA . ALA A 1 480 ? 23.862 -5.138 -7.841 1.00 83.62 480 ALA A CA 1
ATOM 3754 C C . ALA A 1 480 ? 23.564 -6.642 -7.961 1.00 83.62 480 ALA A C 1
ATOM 3756 O O . ALA A 1 480 ? 23.466 -7.343 -6.953 1.00 83.62 480 ALA A O 1
ATOM 3757 N N . LYS A 1 481 ? 23.440 -7.159 -9.188 1.00 88.69 481 LYS A N 1
ATOM 3758 C CA . LYS A 1 481 ? 23.041 -8.543 -9.477 1.00 88.69 481 LYS A CA 1
ATOM 3759 C C . LYS A 1 481 ? 23.898 -9.573 -8.747 1.00 88.69 481 LYS A C 1
ATOM 3761 O O . LYS A 1 481 ? 23.367 -10.552 -8.236 1.00 88.69 481 LYS A O 1
ATOM 3766 N N . SER A 1 482 ? 25.209 -9.349 -8.659 1.00 87.94 482 SER A N 1
ATOM 3767 C CA . SER A 1 482 ? 26.125 -10.270 -7.972 1.00 87.94 482 SER A CA 1
ATOM 3768 C C . SER A 1 482 ? 25.867 -10.345 -6.459 1.00 87.94 482 SER A C 1
ATOM 3770 O O . SER A 1 482 ? 25.919 -11.427 -5.865 1.00 87.94 482 SER A O 1
ATOM 3772 N N . LEU A 1 483 ? 25.526 -9.212 -5.840 1.00 86.44 483 LEU A N 1
ATOM 3773 C CA . LEU A 1 483 ? 25.199 -9.103 -4.418 1.00 86.44 483 LEU A CA 1
ATOM 3774 C C . LEU A 1 483 ? 23.842 -9.742 -4.109 1.00 86.44 483 LEU A C 1
ATOM 3776 O O . LEU A 1 483 ? 23.701 -10.423 -3.092 1.00 86.44 483 LEU A O 1
ATOM 3780 N N . VAL A 1 484 ? 22.874 -9.579 -5.014 1.00 85.56 484 VAL A N 1
ATOM 3781 C CA . VAL A 1 484 ? 21.535 -10.173 -4.898 1.00 85.56 484 VAL A CA 1
ATOM 3782 C C . VAL A 1 484 ? 21.576 -11.688 -5.113 1.00 85.56 484 VAL A C 1
ATOM 3784 O O . VAL A 1 484 ? 21.092 -12.435 -4.267 1.00 85.56 484 VAL A O 1
ATOM 3787 N N . ASP A 1 485 ? 22.227 -12.169 -6.180 1.00 86.00 485 ASP A N 1
ATOM 3788 C CA . ASP A 1 485 ? 22.357 -13.606 -6.481 1.00 86.00 485 ASP A CA 1
ATOM 3789 C C . ASP A 1 485 ? 23.113 -14.363 -5.361 1.00 86.00 485 ASP A C 1
ATOM 3791 O O . ASP A 1 485 ? 22.856 -15.542 -5.117 1.00 86.00 485 ASP A O 1
ATOM 3795 N N . SER A 1 486 ? 24.033 -13.693 -4.653 1.00 84.44 486 SER A N 1
ATOM 3796 C CA . SER A 1 486 ? 24.779 -14.268 -3.520 1.00 84.44 486 SER A CA 1
ATOM 3797 C C . SER A 1 486 ? 24.083 -14.127 -2.158 1.00 84.44 486 SER A C 1
ATOM 3799 O O . SER A 1 486 ? 24.582 -14.66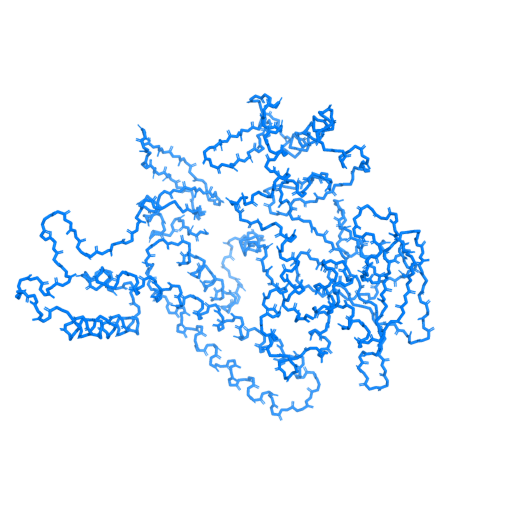1 -1.163 1.00 84.44 486 SER A O 1
ATOM 3801 N N . GLY A 1 487 ? 22.938 -13.438 -2.093 1.00 81.69 487 GLY A N 1
ATOM 3802 C CA . GLY A 1 487 ? 22.191 -13.195 -0.855 1.00 81.69 487 GLY A CA 1
ATOM 3803 C C . GLY A 1 487 ? 22.888 -12.244 0.126 1.00 81.69 487 GLY A C 1
ATOM 3804 O O . GLY A 1 487 ? 22.620 -12.295 1.328 1.00 81.69 487 GLY A O 1
ATOM 3805 N N . HIS A 1 488 ? 23.813 -11.410 -0.357 1.00 80.75 488 HIS A N 1
ATOM 3806 C CA . HIS A 1 488 ? 24.437 -10.335 0.424 1.00 80.75 488 HIS A CA 1
ATOM 3807 C C . HIS A 1 488 ? 23.604 -9.056 0.424 1.00 80.75 488 HIS A C 1
ATOM 3809 O O . HIS A 1 488 ? 23.735 -8.247 1.340 1.00 80.75 488 HIS A O 1
ATOM 3815 N N . ALA A 1 489 ? 22.736 -8.893 -0.570 1.00 77.19 489 ALA A N 1
ATOM 3816 C CA . ALA A 1 489 ? 21.791 -7.798 -0.667 1.00 77.19 489 ALA A CA 1
ATOM 3817 C C . ALA A 1 489 ? 20.442 -8.303 -1.180 1.00 77.19 489 ALA A C 1
ATOM 3819 O O . ALA A 1 489 ? 20.349 -9.375 -1.776 1.00 77.19 489 ALA A O 1
ATOM 3820 N N . GLU A 1 490 ? 19.402 -7.511 -0.982 1.00 76.88 490 GLU A N 1
ATOM 3821 C CA . GLU A 1 490 ? 18.096 -7.718 -1.599 1.00 76.88 490 GLU A CA 1
ATOM 3822 C C . GLU A 1 490 ? 17.633 -6.433 -2.279 1.00 76.88 490 GLU A C 1
ATOM 3824 O O . GLU A 1 490 ? 18.050 -5.338 -1.906 1.00 76.88 490 GLU A O 1
ATOM 3829 N N . VAL A 1 491 ? 16.799 -6.577 -3.305 1.00 74.00 491 VAL A N 1
ATOM 3830 C CA . VAL A 1 491 ? 16.234 -5.434 -4.028 1.00 74.00 491 VAL A CA 1
ATOM 3831 C C . VAL A 1 491 ? 14.974 -4.990 -3.308 1.00 74.00 491 VAL A C 1
ATOM 3833 O O . VAL A 1 491 ? 14.117 -5.840 -3.031 1.00 74.00 491 VAL A O 1
ATOM 3836 N N . ILE A 1 492 ? 14.874 -3.688 -3.048 1.00 62.44 492 ILE A N 1
ATOM 3837 C CA . ILE A 1 492 ? 13.727 -3.047 -2.397 1.00 62.44 492 ILE A CA 1
ATOM 3838 C C . ILE A 1 492 ? 12.983 -2.134 -3.370 1.00 62.44 492 ILE A C 1
ATOM 3840 O O . ILE A 1 492 ? 13.636 -1.518 -4.242 1.00 62.44 492 ILE A O 1
#

Sequence (492 aa):
MAFLDVIDMCDKQVVQISYEMSADTDQAAFHDVTLRRLGPGRMQSDESSKIVQLAPDITKDDVVGSSATAITKLLQAAQDANSFPKLHNWPGEKFPVLGAPFPFSVDRAIAPYFGVASTGSQLNVFIRGDGGSVTGIWIAKRAANKPMYPGMLDNAVGGAVMDGETPRESLLREAMEEVGLDATEATVVDPGVQYVYDLEIDPETVLHAAEAGIDWLRLLSVDEVMGALRRLEFKPSCACVMIDFFVRHSIITAENDRDFVDIVSRLHRFTMDIDDILREVDPASQSIPAETRDLQGLTRAWVSERSSPELLHWPADGLFERINDRIKQQIERVEEMTGDMDPKTNFALIVIQTELERFKYLVRSYLRARIAKIDKHTLHYLSSPDLRARLSETEQAYATRHQALLHNHYLSSFLSAFPPTLQNLNDTAGNISMIETPDLDTAVFIRLLKDTLIEGRGTDMDGAMDGKSGDIVILRWSDAKSLVDSGHAEVI

Radius of gyration: 27.34 Å; chains: 1; bounding box: 68×61×76 Å

Secondary structure (DSSP, 8-state):
--HHHHHHHHHTTS---SSS----HHHHHHHHHHHTTS-TTSEEEETTTTEEEE---TTSS-HHHHHHHHHHHHHHHHHHTT--GGGTT----EEE-TT-SS--EEETTTGGGGT----EEEEEEEEE-TTSSEEEEEEEEE-TT-SSSTT-EE-SEEEEPPTT--HHHHHHHHHHHHH----TTPEEE--SSSEEEEEE--TTPPP---STTEEEEEEEEHHHHHHHHHTT-B-HHHHHHHHHHHHHTTSS-TTT-TTHHHHHHHHT---S-HHHHHHSS-S--S---HHHHHHHHHHHHHHHHHH-SSPPPP-TTSHHHHHHHHHHHHHHHHHHHHT---HHHHHHHHHHHHHHHHHHHHHHHHHHHHHHHHHHTHHHHHHSHHHHTTS-HHHHHHHHHHHHHHHHHHHHHTGGGS-GGGS-TT--TTS--SS----TT-EEEEEESS-EEEEE--SSS-EEEEEPTT-EEEEEHHHHHHHHHTTSEEE-